Protein AF-A0A352PZP6-F1 (afdb_monomer)

Structure (mmCIF, N/CA/C/O backbone):
data_AF-A0A352PZP6-F1
#
_entry.id   AF-A0A352PZP6-F1
#
loop_
_atom_site.group_PDB
_atom_site.id
_atom_site.type_symbol
_atom_site.label_atom_id
_atom_site.label_alt_id
_atom_site.label_comp_id
_atom_site.label_asym_id
_atom_site.label_entity_id
_atom_site.label_seq_id
_atom_site.pdbx_PDB_ins_code
_atom_site.Cartn_x
_atom_site.Cartn_y
_atom_site.Cartn_z
_atom_site.occupancy
_atom_site.B_iso_or_equiv
_atom_site.auth_seq_id
_atom_site.auth_comp_id
_atom_site.auth_asym_id
_atom_site.auth_atom_id
_atom_site.pdbx_PDB_model_num
ATOM 1 N N . PHE A 1 1 ? -53.337 -5.993 -5.009 1.00 37.56 1 PHE A N 1
ATOM 2 C CA . PHE A 1 1 ? -52.037 -5.589 -5.583 1.00 37.56 1 PHE A CA 1
ATOM 3 C C . PHE A 1 1 ? -51.291 -4.655 -4.634 1.00 37.56 1 PHE A C 1
ATOM 5 O O . PHE A 1 1 ? -51.194 -3.457 -4.856 1.00 37.56 1 PHE A O 1
ATOM 12 N N . ARG A 1 2 ? -50.791 -5.194 -3.525 1.00 46.03 2 ARG A N 1
ATOM 13 C CA . ARG A 1 2 ? -49.735 -4.579 -2.714 1.00 46.03 2 ARG A CA 1
ATOM 14 C C . ARG A 1 2 ? -48.671 -5.658 -2.566 1.00 46.03 2 ARG A C 1
ATOM 16 O O . ARG A 1 2 ? -49.057 -6.817 -2.470 1.00 46.03 2 ARG A O 1
ATOM 23 N N . LEU A 1 3 ? -47.405 -5.247 -2.506 1.00 46.62 3 LEU A N 1
ATOM 24 C CA . LEU A 1 3 ? -46.198 -6.060 -2.286 1.00 46.62 3 LEU A CA 1
ATOM 25 C C . LEU A 1 3 ? -45.456 -6.476 -3.562 1.00 46.62 3 LEU A C 1
ATOM 27 O O . LEU A 1 3 ? -45.534 -7.608 -4.012 1.00 46.62 3 LEU A O 1
ATOM 31 N N . LEU A 1 4 ? -44.663 -5.539 -4.073 1.00 40.75 4 LEU A N 1
ATOM 32 C CA . LEU A 1 4 ? -43.248 -5.760 -4.372 1.00 40.75 4 LEU A CA 1
ATOM 33 C C . LEU A 1 4 ? -42.567 -4.410 -4.092 1.00 40.75 4 LEU A C 1
ATOM 35 O O . LEU A 1 4 ? -42.959 -3.414 -4.708 1.00 40.75 4 LEU A O 1
ATOM 39 N N . PRO A 1 5 ? -41.629 -4.307 -3.132 1.00 47.34 5 PRO A N 1
ATOM 40 C CA . PRO A 1 5 ? -40.768 -3.134 -3.058 1.00 47.34 5 PRO A CA 1
ATOM 41 C C . PRO A 1 5 ? -40.106 -2.985 -4.427 1.00 47.34 5 PRO A C 1
ATOM 43 O O . PRO A 1 5 ? -39.638 -3.980 -4.987 1.00 47.34 5 PRO A O 1
ATOM 46 N N . SER A 1 6 ? -40.082 -1.780 -4.997 1.00 52.75 6 SER A N 1
ATOM 47 C CA . SER A 1 6 ? -39.285 -1.573 -6.204 1.00 52.75 6 SER A CA 1
ATOM 48 C C . SER A 1 6 ? -37.840 -1.976 -5.889 1.00 52.75 6 SER A C 1
ATOM 50 O O . SER A 1 6 ? -37.390 -1.826 -4.750 1.00 52.75 6 SER A O 1
ATOM 52 N N . ALA A 1 7 ? -37.100 -2.509 -6.867 1.00 55.25 7 ALA A N 1
ATOM 53 C CA . ALA A 1 7 ? -35.702 -2.915 -6.664 1.00 55.25 7 ALA A CA 1
ATOM 54 C C . ALA A 1 7 ? -34.872 -1.804 -5.987 1.00 55.25 7 ALA A C 1
ATOM 56 O O . ALA A 1 7 ? -33.996 -2.075 -5.171 1.00 55.25 7 ALA A O 1
ATOM 57 N N . PHE A 1 8 ? -35.242 -0.546 -6.245 1.00 51.03 8 PHE A N 1
ATOM 58 C CA . PHE A 1 8 ? -34.715 0.635 -5.577 1.00 51.03 8 PHE A CA 1
ATOM 59 C C . PHE A 1 8 ? -34.922 0.620 -4.056 1.00 51.03 8 PHE A C 1
ATOM 61 O O . PHE A 1 8 ? -33.957 0.790 -3.325 1.00 51.03 8 PHE A O 1
ATOM 68 N N . THR A 1 9 ? -36.137 0.357 -3.562 1.00 57.09 9 THR A N 1
ATOM 69 C CA . THR A 1 9 ? -36.438 0.295 -2.119 1.00 57.09 9 THR A CA 1
ATOM 70 C C . THR A 1 9 ? -35.711 -0.859 -1.429 1.00 57.09 9 THR A C 1
ATOM 72 O O . THR A 1 9 ? -35.322 -0.737 -0.273 1.00 57.09 9 THR A O 1
ATOM 75 N N . LEU A 1 10 ? -35.499 -1.970 -2.137 1.00 53.91 10 LEU A N 1
ATOM 76 C CA . LEU A 1 10 ? -34.816 -3.153 -1.610 1.00 53.91 10 LEU A CA 1
ATOM 77 C C . LEU A 1 10 ? -33.303 -2.906 -1.456 1.00 53.91 10 LEU A C 1
ATOM 79 O O . LEU A 1 10 ? -32.726 -3.228 -0.419 1.00 53.91 10 LEU A O 1
ATOM 83 N N . VAL A 1 11 ? -32.685 -2.234 -2.434 1.00 57.06 11 VAL A N 1
ATOM 84 C CA . VAL A 1 11 ? -31.293 -1.756 -2.353 1.00 57.06 11 VAL A CA 1
ATOM 85 C C . VAL A 1 11 ? -31.144 -0.653 -1.297 1.00 57.06 11 VAL A C 1
ATOM 87 O O . VAL A 1 11 ? -30.187 -0.669 -0.524 1.00 57.06 11 VAL A O 1
ATOM 90 N N . GLU A 1 12 ? -32.111 0.264 -1.193 1.00 57.19 12 GLU A N 1
ATOM 91 C CA . GLU A 1 12 ? -32.146 1.293 -0.144 1.00 57.19 12 GLU A CA 1
ATOM 92 C C . GLU A 1 12 ? -32.232 0.674 1.260 1.00 57.19 12 GLU A C 1
ATOM 94 O O . GLU A 1 12 ? -31.593 1.170 2.186 1.00 57.19 12 GLU A O 1
ATOM 99 N N . LEU A 1 13 ? -32.985 -0.421 1.427 1.00 51.75 13 LEU A N 1
ATOM 100 C CA . LEU A 1 13 ? -33.071 -1.156 2.691 1.00 51.75 13 LEU A CA 1
ATOM 101 C C . LEU A 1 13 ? -31.756 -1.870 3.036 1.00 51.75 13 LEU A C 1
ATOM 103 O O . LEU A 1 13 ? -31.303 -1.774 4.178 1.00 51.75 13 LEU A O 1
ATOM 107 N N . LEU A 1 14 ? -31.122 -2.538 2.067 1.00 52.84 14 LEU A N 1
ATOM 108 C CA . LEU A 1 14 ? -29.854 -3.260 2.262 1.00 52.84 14 LEU A CA 1
ATOM 109 C C . LEU A 1 14 ? -28.707 -2.322 2.671 1.00 52.84 14 LEU A C 1
ATOM 111 O O . LEU A 1 14 ? -27.938 -2.634 3.579 1.00 52.84 14 LEU A O 1
ATOM 115 N N . VAL A 1 15 ? -28.636 -1.128 2.072 1.00 54.62 15 VAL A N 1
ATOM 116 C CA . VAL A 1 15 ? -27.649 -0.091 2.433 1.00 54.62 15 VAL A CA 1
ATOM 117 C C . VAL A 1 15 ? -27.905 0.496 3.832 1.00 54.62 15 VAL A C 1
ATOM 119 O O . VAL A 1 15 ? -26.994 1.039 4.452 1.00 54.62 15 VAL A O 1
ATOM 122 N N . VAL A 1 16 ? -29.121 0.398 4.374 1.00 54.19 16 VAL A N 1
ATOM 123 C CA . VAL A 1 16 ? -29.510 1.125 5.596 1.00 54.19 16 VAL A CA 1
ATOM 124 C C . VAL A 1 16 ? -29.555 0.231 6.839 1.00 54.19 16 VAL A C 1
ATOM 126 O O . VAL A 1 16 ? -29.121 0.683 7.907 1.00 54.19 16 VAL A O 1
ATOM 129 N N . ILE A 1 17 ? -30.021 -1.018 6.712 1.00 49.25 17 ILE A N 1
ATOM 130 C CA . ILE A 1 17 ? -30.290 -1.916 7.852 1.00 49.25 17 ILE A CA 1
ATOM 131 C C . ILE A 1 17 ? -29.044 -2.728 8.259 1.00 49.25 17 ILE A C 1
ATOM 133 O O . ILE A 1 17 ? -28.767 -2.834 9.449 1.00 49.25 17 ILE A O 1
ATOM 137 N N . GLU A 1 18 ? -28.217 -3.175 7.305 1.00 55.53 18 GLU A N 1
ATOM 138 C CA . GLU A 1 18 ? -26.962 -3.927 7.559 1.00 55.53 18 GLU A CA 1
ATOM 139 C C . GLU A 1 18 ? -25.704 -3.229 6.984 1.00 55.53 18 GLU A C 1
ATOM 141 O O . GLU A 1 18 ? -24.583 -3.742 7.029 1.00 55.53 18 GLU A O 1
ATOM 146 N N . GLY A 1 19 ? -25.879 -2.012 6.457 1.00 67.75 19 GLY A N 1
ATOM 147 C CA . GLY A 1 19 ? -25.002 -1.445 5.433 1.00 67.75 19 GLY A CA 1
ATOM 148 C C . GLY A 1 19 ? -23.566 -1.102 5.811 1.00 67.75 19 GLY A C 1
ATOM 149 O O . GLY A 1 19 ? -22.745 -1.072 4.911 1.00 67.75 19 GLY A O 1
ATOM 150 N N . VAL A 1 20 ? -23.204 -0.886 7.082 1.00 83.50 20 VAL A N 1
ATOM 151 C CA . VAL A 1 20 ? -21.811 -0.501 7.420 1.00 83.50 20 VAL A CA 1
ATOM 152 C C . VAL A 1 20 ? -20.841 -1.637 7.112 1.00 83.50 20 VAL A C 1
ATOM 154 O O . VAL A 1 20 ? -19.821 -1.416 6.466 1.00 83.50 20 VAL A O 1
ATOM 157 N N . ALA A 1 21 ? -21.161 -2.849 7.574 1.00 84.38 21 ALA A N 1
ATOM 158 C CA . ALA A 1 21 ? -20.296 -4.010 7.402 1.00 84.38 21 ALA A CA 1
ATOM 159 C C . ALA A 1 21 ? -20.225 -4.420 5.928 1.00 84.38 21 ALA A C 1
ATOM 161 O O . ALA A 1 21 ? -19.133 -4.639 5.410 1.00 84.38 21 ALA A O 1
ATOM 162 N N . LEU A 1 22 ? -21.371 -4.441 5.240 1.00 88.56 22 LEU A N 1
ATOM 163 C CA . LEU A 1 22 ? -21.434 -4.742 3.812 1.00 88.56 22 LEU A CA 1
ATOM 164 C C . LEU A 1 22 ? -20.691 -3.691 2.976 1.00 88.56 22 LEU A C 1
ATOM 166 O O . LEU A 1 22 ? -19.896 -4.050 2.114 1.00 88.56 22 LEU A O 1
ATOM 170 N N . LEU A 1 23 ? -20.902 -2.400 3.250 1.00 91.69 23 LEU A N 1
ATOM 171 C CA . LEU A 1 23 ? -20.219 -1.305 2.559 1.00 91.69 23 LEU A CA 1
ATOM 172 C C . LEU A 1 23 ? -18.707 -1.374 2.785 1.00 91.69 23 LEU A C 1
ATOM 174 O O . LEU A 1 23 ? -17.952 -1.272 1.825 1.00 91.69 23 LEU A O 1
ATOM 178 N N . ALA A 1 24 ? -18.262 -1.597 4.025 1.00 92.75 24 ALA A N 1
ATOM 179 C CA . ALA A 1 24 ? -16.847 -1.764 4.335 1.00 92.75 24 ALA A CA 1
ATOM 180 C C . ALA A 1 24 ? -16.252 -2.976 3.604 1.00 92.75 24 ALA A C 1
ATOM 182 O O . ALA A 1 24 ? -15.209 -2.846 2.971 1.00 92.75 24 ALA A O 1
ATOM 183 N N . ALA A 1 25 ? -16.924 -4.130 3.638 1.00 92.25 25 ALA A N 1
ATOM 184 C CA . ALA A 1 25 ? -16.473 -5.338 2.954 1.00 92.25 25 ALA A CA 1
ATOM 185 C C . ALA A 1 25 ? -16.379 -5.138 1.435 1.00 92.25 25 ALA A C 1
ATOM 187 O O . ALA A 1 25 ? -15.372 -5.505 0.837 1.00 92.25 25 ALA A O 1
ATOM 188 N N . LEU A 1 26 ? -17.383 -4.504 0.818 1.00 92.81 26 LEU A N 1
ATOM 189 C CA . LEU A 1 26 ? -17.371 -4.182 -0.609 1.00 92.81 26 LEU A CA 1
ATOM 190 C C . LEU A 1 26 ? -16.243 -3.210 -0.956 1.00 92.81 26 LEU A C 1
ATOM 192 O O . LEU A 1 26 ? -15.516 -3.466 -1.910 1.00 92.81 26 LEU A O 1
ATOM 196 N N . LEU A 1 27 ? -16.049 -2.139 -0.176 1.00 94.25 27 LEU A N 1
ATOM 197 C CA . LEU A 1 27 ? -14.935 -1.210 -0.386 1.00 94.25 27 LEU A CA 1
ATOM 198 C C . LEU A 1 27 ? -13.591 -1.937 -0.296 1.00 94.25 27 LEU A C 1
ATOM 200 O O . LEU A 1 27 ? -12.768 -1.783 -1.185 1.00 94.25 27 LEU A O 1
ATOM 204 N N . LEU A 1 28 ? -13.374 -2.767 0.726 1.00 94.25 28 LEU A N 1
ATOM 205 C CA . LEU A 1 28 ? -12.125 -3.519 0.878 1.00 94.25 28 LEU A CA 1
ATOM 206 C C . LEU A 1 28 ? -11.905 -4.529 -0.257 1.00 94.25 28 LEU A C 1
ATOM 208 O O . LEU A 1 28 ? -10.783 -4.679 -0.726 1.00 94.25 28 LEU A O 1
ATOM 212 N N . ALA A 1 29 ? -12.961 -5.210 -0.706 1.00 93.94 29 ALA A N 1
ATOM 213 C CA . ALA A 1 29 ? -12.876 -6.226 -1.753 1.00 93.94 29 ALA A CA 1
ATOM 214 C C . ALA A 1 29 ? -12.696 -5.638 -3.161 1.00 93.94 29 ALA A C 1
ATOM 216 O O . ALA A 1 29 ? -12.202 -6.327 -4.051 1.00 93.94 29 ALA A O 1
ATOM 217 N N . THR A 1 30 ? -13.125 -4.392 -3.377 1.00 95.50 30 THR A N 1
ATOM 218 C CA . THR A 1 30 ? -13.177 -3.775 -4.712 1.00 95.50 30 THR A CA 1
ATOM 219 C C . THR A 1 30 ? -12.257 -2.571 -4.861 1.00 95.50 30 THR A C 1
ATOM 221 O O . THR A 1 30 ? -12.058 -2.117 -5.981 1.00 95.50 30 THR A O 1
ATOM 224 N N . GLU A 1 31 ? -11.654 -2.050 -3.789 1.00 96.81 31 GLU A N 1
ATOM 225 C CA . GLU A 1 31 ? -10.658 -0.986 -3.912 1.00 96.81 31 GLU A CA 1
ATOM 226 C C . GLU A 1 31 ? -9.441 -1.518 -4.697 1.00 96.81 31 GLU A C 1
ATOM 228 O O . GLU A 1 31 ? -8.830 -2.510 -4.280 1.00 96.81 31 GLU A O 1
ATOM 233 N N . PRO A 1 32 ? -9.085 -0.897 -5.843 1.00 96.19 32 PRO A N 1
ATOM 234 C CA . PRO A 1 32 ? -8.083 -1.454 -6.746 1.00 96.19 32 PRO A CA 1
ATOM 235 C C . PRO A 1 32 ? -6.715 -1.692 -6.102 1.00 96.19 32 PRO A C 1
ATOM 237 O O . PRO A 1 32 ? -6.054 -2.668 -6.450 1.00 96.19 32 PRO A O 1
ATOM 240 N N . SER A 1 33 ? -6.282 -0.850 -5.157 1.00 94.81 33 SER A N 1
ATOM 241 C CA . SER A 1 33 ? -4.990 -1.015 -4.486 1.00 94.81 33 SER A CA 1
ATOM 242 C C . SER A 1 33 ? -4.977 -2.227 -3.555 1.00 94.81 33 SER A C 1
ATOM 244 O O . SER A 1 33 ? -4.028 -3.006 -3.607 1.00 94.81 33 SER A O 1
ATOM 246 N N . ILE A 1 34 ? -6.006 -2.440 -2.733 1.00 95.81 34 ILE A N 1
ATOM 247 C CA . ILE A 1 34 ? -6.132 -3.630 -1.880 1.00 95.81 34 ILE A CA 1
ATOM 248 C C . ILE A 1 34 ? -6.230 -4.882 -2.752 1.00 95.81 34 ILE A C 1
ATOM 250 O O . ILE A 1 34 ? -5.499 -5.851 -2.521 1.00 95.81 34 ILE A O 1
ATOM 254 N N . LEU A 1 35 ? -7.079 -4.853 -3.783 1.00 95.25 35 LEU A N 1
ATOM 255 C CA . LEU A 1 35 ? -7.266 -5.991 -4.677 1.00 95.25 35 LEU A CA 1
ATOM 256 C C . LEU A 1 35 ? -5.962 -6.356 -5.400 1.00 95.25 35 LEU A C 1
ATOM 258 O O . LEU A 1 35 ? -5.592 -7.526 -5.435 1.00 95.25 35 LEU A O 1
ATOM 262 N N . ALA A 1 36 ? -5.217 -5.365 -5.899 1.00 94.62 36 ALA A N 1
ATOM 263 C CA . ALA A 1 36 ? -3.927 -5.574 -6.551 1.00 94.62 36 ALA A CA 1
ATOM 264 C C . ALA A 1 36 ? -2.928 -6.300 -5.645 1.00 94.62 36 ALA A C 1
ATOM 266 O O . ALA A 1 36 ? -2.338 -7.302 -6.047 1.00 94.62 36 ALA A O 1
ATOM 267 N N . HIS A 1 37 ? -2.771 -5.839 -4.403 1.00 95.31 37 HIS A N 1
ATOM 268 C CA . HIS A 1 37 ? -1.828 -6.443 -3.460 1.00 95.31 37 HIS A CA 1
ATOM 269 C C . HIS A 1 37 ? -2.308 -7.796 -2.921 1.00 95.31 37 HIS A C 1
ATOM 271 O O . HIS A 1 37 ? -1.486 -8.577 -2.456 1.00 95.31 37 HIS A O 1
ATOM 277 N N . SER A 1 38 ? -3.599 -8.117 -3.049 1.00 93.69 38 SER A N 1
ATOM 278 C CA . SER A 1 38 ? -4.152 -9.440 -2.718 1.00 93.69 38 SER A CA 1
ATOM 279 C C . SER A 1 38 ? -3.773 -10.528 -3.725 1.00 93.69 38 SER A C 1
ATOM 281 O O . SER A 1 38 ? -3.908 -11.710 -3.427 1.00 93.69 38 SER A O 1
ATOM 283 N N . THR A 1 39 ? -3.266 -10.148 -4.901 1.00 91.31 39 THR A N 1
ATOM 284 C CA . THR A 1 39 ? -2.756 -11.092 -5.914 1.00 91.31 39 THR A CA 1
ATOM 285 C C . THR A 1 39 ? -1.280 -11.426 -5.751 1.00 91.31 39 THR A C 1
ATOM 287 O O . THR A 1 39 ? -0.770 -12.328 -6.415 1.00 91.31 39 THR A O 1
ATOM 290 N N . LEU A 1 40 ? -0.581 -10.686 -4.889 1.00 90.31 40 LEU A N 1
ATOM 291 C CA . LEU A 1 40 ? 0.851 -10.815 -4.689 1.00 90.31 40 LEU A CA 1
ATOM 292 C C . LEU A 1 40 ? 1.112 -11.670 -3.449 1.00 90.31 40 LEU A C 1
ATOM 294 O O . LEU A 1 40 ? 0.508 -11.462 -2.399 1.00 90.31 40 LEU A O 1
ATOM 298 N N . ALA A 1 41 ? 2.061 -12.600 -3.549 1.00 90.06 41 ALA A N 1
ATOM 299 C CA . ALA A 1 41 ? 2.521 -13.400 -2.416 1.00 90.06 41 ALA A CA 1
ATOM 300 C C . ALA A 1 41 ? 3.438 -12.569 -1.492 1.00 90.06 41 ALA A C 1
ATOM 302 O O . ALA A 1 41 ? 4.635 -12.830 -1.376 1.00 90.06 41 ALA A O 1
ATOM 303 N N . THR A 1 42 ? 2.885 -11.528 -0.861 1.00 92.31 42 THR A N 1
ATOM 304 C CA . THR A 1 42 ? 3.572 -10.673 0.119 1.00 92.31 42 THR A CA 1
ATOM 305 C C . THR A 1 42 ? 2.869 -10.698 1.475 1.00 92.31 42 THR A C 1
ATOM 307 O O . THR A 1 42 ? 1.766 -11.215 1.631 1.00 92.31 42 THR A O 1
ATOM 310 N N . THR A 1 43 ? 3.498 -10.104 2.489 1.00 94.88 43 THR A N 1
ATOM 311 C CA . THR A 1 43 ? 2.933 -10.027 3.844 1.00 94.88 43 THR A CA 1
ATOM 312 C C . THR A 1 43 ? 1.991 -8.839 4.058 1.00 94.88 43 THR A C 1
ATOM 314 O O . THR A 1 43 ? 1.468 -8.651 5.157 1.00 94.88 43 THR A O 1
ATOM 317 N N . ASP A 1 44 ? 1.756 -8.026 3.023 1.00 96.00 44 ASP A N 1
ATOM 318 C CA . ASP A 1 44 ? 1.063 -6.739 3.131 1.00 96.00 44 ASP A CA 1
ATOM 319 C C . ASP A 1 44 ? -0.441 -6.909 3.428 1.00 96.00 44 ASP A C 1
ATOM 321 O O . ASP A 1 44 ? -1.001 -6.199 4.269 1.00 96.00 44 ASP A O 1
ATOM 325 N N . VAL A 1 45 ? -1.093 -7.898 2.809 1.00 96.50 45 VAL A N 1
ATOM 326 C CA . VAL A 1 45 ? -2.501 -8.227 3.099 1.00 96.50 45 VAL A CA 1
ATOM 327 C C . VAL A 1 45 ? -2.641 -8.937 4.446 1.00 96.50 45 VAL A C 1
ATOM 329 O O . VAL A 1 45 ? -3.581 -8.651 5.186 1.00 96.50 45 VAL A O 1
ATOM 332 N N . ALA A 1 46 ? -1.671 -9.778 4.821 1.00 97.19 46 ALA A N 1
ATOM 333 C CA . ALA A 1 46 ? -1.672 -10.482 6.103 1.00 97.19 46 ALA A CA 1
ATOM 334 C C . ALA A 1 46 ? -1.639 -9.513 7.298 1.00 97.19 46 ALA A C 1
ATOM 336 O O . ALA A 1 46 ? -2.513 -9.584 8.166 1.00 97.19 46 ALA A O 1
ATOM 337 N N . ILE A 1 47 ? -0.709 -8.542 7.313 1.00 97.81 47 ILE A N 1
ATOM 338 C CA . ILE A 1 47 ? -0.699 -7.509 8.366 1.00 97.81 47 ILE A CA 1
ATOM 339 C C . ILE A 1 47 ? -1.989 -6.683 8.344 1.00 97.81 47 ILE A C 1
ATOM 341 O O . ILE A 1 47 ? -2.522 -6.369 9.404 1.00 97.81 47 ILE A O 1
ATOM 345 N N . THR A 1 48 ? -2.512 -6.344 7.164 1.00 97.94 48 THR A N 1
ATOM 346 C CA . THR A 1 48 ? -3.740 -5.548 7.031 1.00 97.94 48 THR A CA 1
ATOM 347 C C . THR A 1 48 ? -4.934 -6.259 7.665 1.00 97.94 48 THR A C 1
ATOM 349 O O . THR A 1 48 ? -5.625 -5.664 8.492 1.00 97.94 48 THR A O 1
ATOM 352 N N . ALA A 1 49 ? -5.127 -7.545 7.363 1.00 97.19 49 ALA A N 1
ATOM 353 C CA . ALA A 1 49 ? -6.183 -8.360 7.956 1.00 97.19 49 ALA A CA 1
ATOM 354 C C . ALA A 1 49 ? -6.009 -8.515 9.476 1.00 97.19 49 ALA A C 1
ATOM 356 O O . ALA A 1 49 ? -6.961 -8.291 10.225 1.00 97.19 49 ALA A O 1
ATOM 357 N N . CYS A 1 50 ? -4.791 -8.814 9.947 1.00 98.44 50 CYS A N 1
ATOM 358 C CA . CYS A 1 50 ? -4.515 -8.949 11.380 1.00 98.44 50 CYS A CA 1
ATOM 359 C C . CYS A 1 50 ? -4.748 -7.635 12.138 1.00 98.44 50 CYS A C 1
ATOM 361 O O . CYS A 1 50 ? -5.280 -7.652 13.243 1.00 98.44 50 CYS A O 1
ATOM 363 N N . MET A 1 51 ? -4.398 -6.491 11.543 1.00 98.44 51 MET A N 1
ATOM 364 C CA . MET A 1 51 ? -4.645 -5.170 12.126 1.00 98.44 51 MET A CA 1
ATOM 365 C C . MET A 1 51 ? -6.141 -4.862 12.235 1.00 98.44 51 MET A C 1
ATOM 367 O O . MET A 1 51 ? -6.573 -4.377 13.278 1.00 98.44 51 MET A O 1
ATOM 371 N N . VAL A 1 52 ? -6.936 -5.167 11.201 1.00 97.06 52 VAL A N 1
ATOM 372 C CA . VAL A 1 52 ? -8.401 -5.003 11.238 1.00 97.06 52 VAL A CA 1
ATOM 373 C C . VAL A 1 52 ? -9.029 -5.922 12.293 1.00 97.06 52 VAL A C 1
ATOM 375 O O . VAL A 1 52 ? -9.854 -5.465 13.084 1.00 97.06 52 VAL A O 1
ATOM 378 N N . ALA A 1 53 ? -8.604 -7.188 12.361 1.00 97.69 53 ALA A N 1
ATOM 379 C CA . ALA A 1 53 ? -9.075 -8.136 13.370 1.00 97.69 53 ALA A CA 1
ATOM 380 C C . ALA A 1 53 ? -8.702 -7.692 14.795 1.00 97.69 53 ALA A C 1
ATOM 382 O O . ALA A 1 53 ? -9.548 -7.710 15.690 1.00 97.69 53 ALA A O 1
ATOM 383 N N . LEU A 1 54 ? -7.468 -7.218 14.995 1.00 98.38 54 LEU A N 1
ATOM 384 C CA . LEU A 1 54 ? -6.993 -6.683 16.269 1.00 98.38 54 LEU A CA 1
ATOM 385 C C . LEU A 1 54 ? -7.884 -5.543 16.765 1.00 98.38 54 LEU A C 1
ATOM 387 O O . LEU A 1 54 ? -8.380 -5.608 17.888 1.00 98.38 54 LEU A O 1
ATOM 391 N N . VAL A 1 55 ? -8.095 -4.504 15.949 1.00 97.31 55 VAL A N 1
ATOM 392 C CA . VAL A 1 55 ? -8.901 -3.351 16.383 1.00 97.31 55 VAL A CA 1
ATOM 393 C C . VAL A 1 55 ? -10.366 -3.733 16.589 1.00 97.31 55 VAL A C 1
ATOM 395 O O . VAL A 1 55 ? -10.989 -3.235 17.520 1.00 97.31 55 VAL A O 1
ATOM 398 N N . TYR A 1 56 ? -10.906 -4.663 15.795 1.00 95.50 56 TYR A N 1
ATOM 399 C CA . TYR A 1 56 ? -12.266 -5.172 15.973 1.00 95.50 56 TYR A CA 1
ATOM 400 C C . TYR A 1 56 ? -12.442 -5.886 17.320 1.00 95.50 56 TYR A C 1
ATOM 402 O O . TYR A 1 56 ? -13.345 -5.549 18.089 1.00 95.50 56 TYR A O 1
ATOM 410 N N . HIS A 1 57 ? -11.571 -6.850 17.631 1.00 96.44 57 HIS A N 1
ATOM 411 C CA . HIS A 1 57 ? -11.651 -7.594 18.888 1.00 96.44 57 HIS A CA 1
ATOM 412 C C . HIS A 1 57 ? -11.320 -6.718 20.090 1.00 96.44 57 HIS A C 1
ATOM 414 O O . HIS A 1 57 ? -11.941 -6.865 21.138 1.00 96.44 57 HIS A O 1
ATOM 420 N N . PHE A 1 58 ? -10.404 -5.764 19.932 1.00 96.38 58 PHE A N 1
ATOM 421 C CA . PHE A 1 58 ? -10.123 -4.794 20.976 1.00 96.38 58 PHE A CA 1
ATOM 422 C C . PHE A 1 58 ? -11.315 -3.875 21.260 1.00 96.38 58 PHE A C 1
ATOM 424 O O . PHE A 1 58 ? -11.554 -3.563 22.419 1.00 96.38 58 PHE A O 1
ATOM 431 N N . ASP A 1 59 ? -12.072 -3.450 20.244 1.00 93.06 59 ASP A N 1
ATOM 432 C CA . ASP A 1 59 ? -13.286 -2.643 20.427 1.00 93.06 59 ASP A CA 1
ATOM 433 C C . ASP A 1 59 ? -14.403 -3.448 21.109 1.00 93.06 59 ASP A C 1
ATOM 435 O O . ASP A 1 59 ? -14.951 -3.026 22.127 1.00 93.06 59 ASP A O 1
ATOM 439 N N . ARG A 1 60 ? -14.701 -4.648 20.591 1.00 91.56 60 ARG A N 1
ATOM 440 C CA . ARG A 1 60 ? -15.797 -5.503 21.080 1.00 91.56 60 ARG A CA 1
ATOM 441 C C . ARG A 1 60 ? -15.515 -6.178 22.421 1.00 91.56 60 ARG A C 1
ATOM 443 O O . ARG A 1 60 ? -16.455 -6.463 23.158 1.00 91.56 60 ARG A O 1
ATOM 450 N N . GLY A 1 61 ? -14.250 -6.448 22.733 1.00 90.75 61 GLY A N 1
ATOM 451 C CA . GLY A 1 61 ? -13.831 -7.202 23.915 1.00 90.75 61 GLY A CA 1
ATOM 452 C C . GLY A 1 61 ? -13.706 -6.381 25.201 1.00 90.75 61 GLY A C 1
ATOM 453 O O . GLY A 1 61 ? -13.481 -6.960 26.256 1.00 90.75 61 GLY A O 1
ATOM 454 N N . ARG A 1 62 ? -13.840 -5.048 25.167 1.00 88.31 62 ARG A N 1
ATOM 455 C CA . ARG A 1 62 ? -13.490 -4.168 26.309 1.00 88.31 62 ARG A CA 1
ATOM 456 C C . ARG A 1 62 ? -14.199 -4.487 27.622 1.00 88.31 62 ARG A C 1
ATOM 458 O O . ARG A 1 62 ? -13.591 -4.352 28.678 1.00 88.31 62 ARG A O 1
ATOM 465 N N . GLU A 1 63 ? -15.470 -4.858 27.550 1.00 89.94 63 GLU A N 1
ATOM 466 C CA . GLU A 1 63 ? -16.315 -5.160 28.717 1.00 89.94 63 GLU A CA 1
ATOM 467 C C . GLU A 1 63 ? -16.510 -6.669 28.914 1.00 89.94 63 GLU A C 1
ATOM 469 O O . GLU A 1 63 ? -17.281 -7.105 29.764 1.00 89.94 63 GLU A O 1
ATOM 474 N N . GLN A 1 64 ? -15.806 -7.469 28.117 1.00 95.12 64 GLN A N 1
ATOM 475 C CA . GLN A 1 64 ? -15.910 -8.918 28.107 1.00 95.12 64 GLN A CA 1
ATOM 476 C C . GLN A 1 64 ? -14.880 -9.555 29.063 1.00 95.12 64 GLN A C 1
ATOM 478 O O . GLN A 1 64 ? -13.993 -8.867 29.596 1.00 95.12 64 GLN A O 1
ATOM 483 N N . PRO A 1 65 ? -14.978 -10.876 29.312 1.00 97.19 65 PRO A N 1
ATOM 484 C CA . PRO A 1 65 ? -13.980 -11.613 30.077 1.00 97.19 65 PRO A CA 1
ATOM 485 C C . PRO A 1 65 ? -12.560 -11.481 29.506 1.00 97.19 65 PRO A C 1
ATOM 487 O O . PRO A 1 65 ? -12.319 -10.984 28.407 1.00 97.19 65 PRO A O 1
ATOM 490 N N . TRP A 1 66 ? -11.568 -11.916 30.288 1.00 97.38 66 TRP A N 1
ATOM 491 C CA . TRP A 1 66 ? -10.150 -11.746 29.946 1.00 97.38 66 TRP A CA 1
ATOM 492 C C . TRP A 1 66 ? -9.773 -12.331 28.574 1.00 97.38 66 TRP A C 1
ATOM 494 O O . TRP A 1 66 ? -8.918 -11.769 27.887 1.00 97.38 66 TRP A O 1
ATOM 504 N N . MET A 1 67 ? -10.425 -13.421 28.160 1.00 97.06 67 MET A N 1
ATOM 505 C CA . MET A 1 67 ? -10.155 -14.069 26.879 1.00 97.06 67 MET A CA 1
ATOM 506 C C . MET A 1 67 ? -10.439 -13.122 25.706 1.00 97.06 67 MET A C 1
ATOM 508 O O . MET A 1 67 ? -9.565 -12.875 24.879 1.00 97.06 67 MET A O 1
ATOM 512 N N . GLU A 1 68 ? -11.625 -12.525 25.663 1.00 96.69 68 GLU A N 1
ATOM 513 C CA . GLU A 1 68 ? -12.041 -11.605 24.605 1.00 96.69 68 GLU A CA 1
ATOM 514 C C . GLU A 1 68 ? -11.387 -10.228 24.752 1.00 96.69 68 GLU A C 1
ATOM 516 O O . GLU A 1 68 ? -11.077 -9.578 23.754 1.00 96.69 68 GLU A O 1
ATOM 521 N N . ARG A 1 69 ? -11.161 -9.785 25.992 1.00 96.31 69 ARG A N 1
ATOM 522 C CA . ARG A 1 69 ? -10.620 -8.457 26.302 1.00 96.31 69 ARG A CA 1
ATOM 523 C C . ARG A 1 69 ? -9.120 -8.333 26.065 1.00 96.31 69 ARG A C 1
ATOM 525 O O . ARG A 1 69 ? -8.649 -7.266 25.680 1.00 96.31 69 ARG A O 1
ATOM 532 N N . VAL A 1 70 ? -8.361 -9.395 26.333 1.00 98.00 70 VAL A N 1
ATOM 533 C CA . VAL A 1 70 ? -6.891 -9.358 26.385 1.00 98.00 70 VAL A CA 1
ATOM 534 C C . VAL A 1 70 ? -6.268 -10.442 25.516 1.00 98.00 70 VAL A C 1
ATOM 536 O O . VAL A 1 70 ? -5.422 -10.130 24.679 1.00 98.00 70 VAL A O 1
ATOM 539 N N . ALA A 1 71 ? -6.668 -11.703 25.686 1.00 98.06 71 ALA A N 1
ATOM 540 C CA . ALA A 1 71 ? -5.989 -12.818 25.026 1.00 98.06 71 ALA A CA 1
ATOM 541 C C . ALA A 1 71 ? -6.168 -12.800 23.506 1.00 98.06 71 ALA A C 1
ATOM 543 O O . ALA A 1 71 ? -5.193 -12.922 22.767 1.00 98.06 71 ALA A O 1
ATOM 544 N N . LEU A 1 72 ? -7.399 -12.596 23.037 1.00 98.00 72 LEU A N 1
ATOM 545 C CA . LEU A 1 72 ? -7.735 -12.583 21.618 1.00 98.00 72 LEU A CA 1
ATOM 546 C C . LEU A 1 72 ? -7.133 -11.369 20.879 1.00 98.00 72 LEU A C 1
ATOM 548 O O . LEU A 1 72 ? -6.513 -11.574 19.833 1.00 98.00 72 LEU A O 1
ATOM 552 N N . PRO A 1 73 ? -7.186 -10.128 21.410 1.00 98.31 73 PRO A N 1
ATOM 553 C CA . PRO A 1 73 ? -6.387 -9.025 20.875 1.00 98.31 73 PRO A CA 1
ATOM 554 C C . PRO A 1 73 ? -4.876 -9.306 20.914 1.00 98.31 73 PRO A C 1
ATOM 556 O O . PRO A 1 73 ? -4.178 -9.027 19.943 1.00 98.31 73 PRO A O 1
ATOM 559 N N . GLY A 1 74 ? -4.357 -9.906 21.992 1.00 98.38 74 GLY A N 1
ATOM 560 C CA . GLY A 1 74 ? -2.951 -10.320 22.095 1.00 98.38 74 GLY A CA 1
ATOM 561 C C . GLY A 1 74 ? -2.530 -11.299 20.996 1.00 98.38 74 GLY A C 1
ATOM 562 O O . GLY A 1 74 ? -1.472 -11.124 20.391 1.00 98.38 74 GLY A O 1
ATOM 563 N N . LEU A 1 75 ? -3.385 -12.276 20.681 1.00 98.44 75 LEU A N 1
ATOM 564 C CA . LEU A 1 75 ? -3.187 -13.225 19.586 1.00 98.44 75 LEU A CA 1
ATOM 565 C C . LEU A 1 75 ? -3.111 -12.513 18.232 1.00 98.44 75 LEU A C 1
ATOM 567 O O . LEU A 1 75 ? -2.127 -12.678 17.512 1.00 98.44 75 LEU A O 1
ATOM 571 N N . TRP A 1 76 ? -4.107 -11.688 17.898 1.00 98.62 76 TRP A N 1
ATOM 572 C CA . TRP A 1 76 ? -4.124 -10.956 16.628 1.00 98.62 76 TRP A CA 1
ATOM 573 C C . TRP A 1 76 ? -2.957 -9.983 16.493 1.00 98.62 76 TRP A C 1
ATOM 575 O O . TRP A 1 76 ? -2.410 -9.829 15.401 1.00 98.62 76 TRP A O 1
ATOM 585 N N . TYR A 1 77 ? -2.527 -9.369 17.596 1.00 98.62 77 TYR A N 1
ATOM 586 C CA . TYR A 1 77 ? -1.342 -8.527 17.589 1.00 98.62 77 TYR A CA 1
ATOM 587 C C . TYR A 1 77 ? -0.061 -9.344 17.353 1.00 98.62 77 TYR A C 1
ATOM 589 O O . TYR A 1 77 ? 0.758 -8.953 16.523 1.00 98.62 77 TYR A O 1
ATOM 597 N N . GLY A 1 78 ? 0.085 -10.512 17.988 1.00 97.88 78 GLY A N 1
ATOM 598 C CA . GLY A 1 78 ? 1.196 -11.432 17.719 1.00 97.88 78 GLY A CA 1
ATOM 599 C C . GLY A 1 78 ? 1.254 -11.856 16.249 1.00 97.88 78 GLY A C 1
ATOM 600 O O . GLY A 1 78 ? 2.300 -11.749 15.612 1.00 97.88 78 GLY A O 1
ATOM 601 N N . LEU A 1 79 ? 0.111 -12.239 15.670 1.00 98.12 79 LEU A N 1
ATOM 602 C CA . LEU A 1 79 ? -0.004 -12.574 14.244 1.00 98.12 79 LEU A CA 1
ATOM 603 C C . LEU A 1 79 ? 0.319 -11.382 13.327 1.00 98.12 79 LEU A C 1
A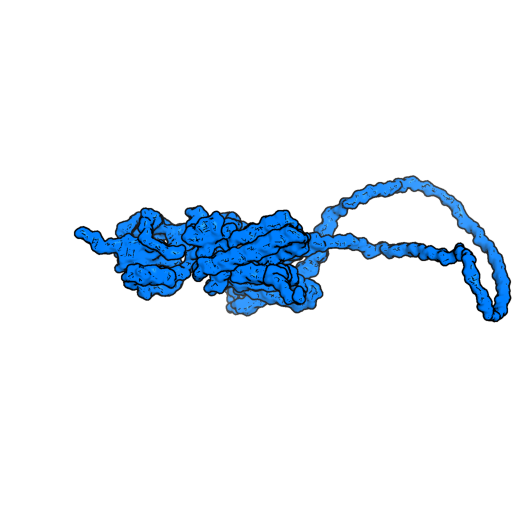TOM 605 O O . LEU A 1 79 ? 0.949 -11.558 12.282 1.00 98.12 79 LEU A O 1
ATOM 609 N N . ALA A 1 80 ? -0.051 -10.159 13.721 1.00 98.12 80 ALA A N 1
ATOM 610 C CA . ALA A 1 80 ? 0.297 -8.951 12.977 1.00 98.12 80 ALA A CA 1
ATOM 611 C C . ALA A 1 80 ? 1.815 -8.699 12.969 1.00 98.12 80 ALA A C 1
ATOM 613 O O . ALA A 1 80 ? 2.366 -8.391 11.912 1.00 98.12 80 ALA A O 1
ATOM 614 N N . ILE A 1 81 ? 2.497 -8.866 14.112 1.00 96.44 81 ILE A N 1
ATOM 615 C CA . ILE A 1 81 ? 3.963 -8.733 14.214 1.00 96.44 81 ILE A CA 1
ATOM 616 C C . ILE A 1 81 ? 4.655 -9.794 13.357 1.00 96.44 81 ILE A C 1
ATOM 618 O O . ILE A 1 81 ? 5.551 -9.455 12.584 1.00 96.44 81 ILE A O 1
ATOM 622 N N . LEU A 1 82 ? 4.202 -11.048 13.450 1.00 94.69 82 LEU A N 1
ATOM 623 C CA . LEU A 1 82 ? 4.716 -12.161 12.647 1.00 94.69 82 LEU A CA 1
ATOM 624 C C . LEU A 1 82 ? 4.507 -11.955 11.146 1.00 94.69 82 LEU A C 1
ATOM 626 O O . LEU A 1 82 ? 5.338 -12.377 10.347 1.00 94.69 82 LEU A O 1
ATOM 630 N N . SER A 1 83 ? 3.426 -11.276 10.760 1.00 95.19 83 SER A N 1
ATOM 631 C CA . SER A 1 83 ? 3.207 -10.882 9.370 1.00 95.19 83 SER A CA 1
ATOM 632 C C . SER A 1 83 ? 4.204 -9.803 8.948 1.00 95.19 83 SER A C 1
ATOM 634 O O . SER A 1 83 ? 4.814 -9.893 7.882 1.00 95.19 83 SER A O 1
ATOM 636 N N . LYS A 1 84 ? 4.359 -8.744 9.756 1.00 94.06 84 LYS A N 1
ATOM 637 C CA . LYS A 1 84 ? 5.236 -7.620 9.419 1.00 94.06 84 LYS A CA 1
ATOM 638 C C . LYS A 1 84 ? 5.595 -6.780 10.646 1.00 94.06 84 LYS A C 1
ATOM 640 O O . LYS A 1 84 ? 4.727 -6.304 11.377 1.00 94.06 84 LYS A O 1
ATOM 645 N N . ALA A 1 85 ? 6.883 -6.469 10.789 1.00 91.19 85 ALA A N 1
ATOM 646 C CA . ALA A 1 85 ? 7.430 -5.722 11.925 1.00 91.19 85 ALA A CA 1
ATOM 647 C C . ALA A 1 85 ? 6.794 -4.334 12.158 1.00 91.19 85 ALA A C 1
ATOM 649 O O . ALA A 1 85 ? 6.786 -3.846 13.286 1.00 91.19 85 ALA A O 1
ATOM 650 N N . SER A 1 86 ? 6.214 -3.696 11.132 1.00 93.19 86 SER A N 1
ATOM 651 C CA . SER A 1 86 ? 5.506 -2.413 11.282 1.00 93.19 86 SER A CA 1
ATOM 652 C C . SER A 1 86 ? 4.309 -2.485 12.239 1.00 93.19 86 SER A C 1
ATOM 654 O O . SER A 1 86 ? 3.930 -1.462 12.813 1.00 93.19 86 SER A O 1
ATOM 656 N N . ALA A 1 87 ? 3.745 -3.679 12.471 1.00 96.62 87 ALA A N 1
ATOM 657 C CA . ALA A 1 87 ? 2.684 -3.881 13.454 1.00 96.62 87 ALA A CA 1
ATOM 658 C C . ALA A 1 87 ? 3.101 -3.447 14.866 1.00 96.62 87 ALA A C 1
ATOM 660 O O . ALA A 1 87 ? 2.254 -2.921 15.585 1.00 96.62 87 ALA A O 1
ATOM 661 N N . LEU A 1 88 ? 4.391 -3.565 15.226 1.00 94.62 88 LEU A N 1
ATOM 662 C CA . LEU A 1 88 ? 4.918 -3.116 16.524 1.00 94.62 88 LEU A CA 1
ATOM 663 C C . LEU A 1 88 ? 4.606 -1.651 16.828 1.00 94.62 88 LEU A C 1
ATOM 665 O O . LEU A 1 88 ? 4.518 -1.268 17.990 1.00 94.62 88 LEU A O 1
ATOM 669 N N . VAL A 1 89 ? 4.455 -0.831 15.787 1.00 94.62 89 VAL A N 1
ATOM 670 C CA . VAL A 1 89 ? 4.102 0.580 15.930 1.00 94.62 89 VAL A CA 1
ATOM 671 C C . VAL A 1 89 ? 2.632 0.817 15.598 1.00 94.62 89 VAL A C 1
ATOM 673 O O . VAL A 1 89 ? 1.951 1.551 16.312 1.00 94.62 89 VAL A O 1
ATOM 676 N N . PHE A 1 90 ? 2.107 0.180 14.547 1.00 97.62 90 PHE A N 1
ATOM 677 C CA . PHE A 1 90 ? 0.747 0.457 14.075 1.00 97.62 90 PHE A CA 1
ATOM 678 C C . PHE A 1 90 ? -0.305 0.063 15.108 1.00 97.62 90 PHE A C 1
ATOM 680 O O . PHE A 1 90 ? -1.250 0.821 15.330 1.00 97.62 90 PHE A O 1
ATOM 687 N N . ALA A 1 91 ? -0.141 -1.093 15.755 1.00 98.19 91 ALA A N 1
ATOM 688 C CA . ALA A 1 91 ? -1.088 -1.580 16.748 1.00 98.19 91 ALA A CA 1
ATOM 689 C C . ALA A 1 91 ? -1.155 -0.655 17.972 1.00 98.19 91 ALA A C 1
ATOM 691 O O . ALA A 1 91 ? -2.241 -0.128 18.216 1.00 98.19 91 ALA A O 1
ATOM 692 N N . PRO A 1 92 ? -0.054 -0.343 18.689 1.00 97.94 92 PRO A N 1
ATOM 693 C CA . PRO A 1 92 ? -0.114 0.598 19.806 1.00 97.94 92 PRO A CA 1
ATOM 694 C C . PRO A 1 92 ? -0.702 1.960 19.425 1.00 97.94 92 PRO A C 1
ATOM 696 O O . PRO A 1 92 ? -1.537 2.479 20.165 1.00 97.94 92 PRO A O 1
ATOM 699 N N . LEU A 1 93 ? -0.341 2.511 18.258 1.00 98.06 93 LEU A N 1
ATOM 700 C CA . LEU A 1 93 ? -0.922 3.767 17.773 1.00 98.06 93 LEU A CA 1
ATOM 701 C C . LEU A 1 93 ? -2.443 3.665 17.610 1.00 98.06 93 LEU A C 1
ATOM 703 O O . LEU A 1 93 ? -3.162 4.559 18.059 1.00 98.06 93 LEU A O 1
ATOM 707 N N . CYS A 1 94 ? -2.949 2.581 17.020 1.00 98.44 94 CYS A N 1
ATOM 708 C CA . CYS A 1 94 ? -4.387 2.375 16.858 1.00 98.44 94 CYS A CA 1
ATOM 709 C C . CYS A 1 94 ? -5.094 2.194 18.209 1.00 98.44 94 CYS A C 1
ATOM 711 O O . CYS A 1 94 ? -6.064 2.898 18.476 1.00 98.44 94 CYS A O 1
ATOM 713 N N . LEU A 1 95 ? -4.586 1.323 19.088 1.00 98.12 95 LEU A N 1
ATOM 714 C CA . LEU A 1 95 ? -5.201 1.035 20.392 1.00 98.12 95 LEU A CA 1
ATOM 715 C C . LEU A 1 95 ? -5.265 2.282 21.288 1.00 98.12 95 LEU A C 1
ATOM 717 O O . LEU A 1 95 ? -6.297 2.553 21.905 1.00 98.12 95 LEU A O 1
ATOM 721 N N . VAL A 1 96 ? -4.189 3.079 21.316 1.00 97.25 96 VAL A N 1
ATOM 722 C CA . VAL A 1 96 ? -4.156 4.367 22.027 1.00 97.25 96 VAL A CA 1
ATOM 723 C C . VAL A 1 96 ? -5.134 5.358 21.399 1.00 97.25 96 VAL A C 1
ATOM 725 O O . VAL A 1 96 ? -5.887 6.002 22.125 1.00 97.25 96 VAL A O 1
ATOM 728 N N . SER A 1 97 ? -5.185 5.455 20.068 1.00 97.12 97 SER A N 1
ATOM 729 C CA . SER A 1 97 ? -6.124 6.347 19.370 1.00 97.12 97 SER A CA 1
ATOM 730 C C . SER A 1 97 ? -7.582 6.012 19.689 1.00 97.12 97 SER A C 1
ATOM 732 O O . SER A 1 97 ? -8.379 6.909 19.962 1.00 97.12 97 SER A O 1
ATOM 734 N N . MET A 1 98 ? -7.926 4.722 19.716 1.00 96.62 98 MET A N 1
ATOM 735 C CA . MET A 1 98 ? -9.258 4.248 20.091 1.00 96.62 98 MET A CA 1
ATOM 736 C C . MET A 1 98 ? -9.596 4.589 21.546 1.00 96.62 98 MET A C 1
ATOM 738 O O . MET A 1 98 ? -10.718 5.000 21.836 1.00 96.62 98 MET A O 1
ATOM 742 N N . GLU A 1 99 ? -8.641 4.451 22.472 1.00 95.19 99 GLU A N 1
ATOM 743 C CA . GLU A 1 99 ? -8.856 4.829 23.872 1.00 95.19 99 GLU A CA 1
ATOM 744 C C . GLU A 1 99 ? -9.037 6.338 24.047 1.00 95.19 99 GLU A C 1
ATOM 746 O O . GLU A 1 99 ? -9.970 6.772 24.724 1.00 95.19 99 GLU A O 1
ATOM 751 N N . LEU A 1 100 ? -8.198 7.150 23.402 1.00 93.62 100 LEU A N 1
ATOM 752 C CA . LEU A 1 100 ? -8.339 8.604 23.430 1.00 93.62 100 LEU A CA 1
ATOM 753 C C . LEU A 1 100 ? -9.695 9.036 22.859 1.00 93.62 100 LEU A C 1
ATOM 755 O O . LEU A 1 100 ? -10.374 9.868 23.458 1.00 93.62 100 LEU A O 1
ATOM 759 N N . PHE A 1 101 ? -10.131 8.424 21.756 1.00 93.62 101 PHE A N 1
ATOM 760 C CA . PHE A 1 101 ? -11.449 8.671 21.174 1.00 93.62 101 PHE A CA 1
ATOM 761 C C . PHE A 1 101 ? -12.604 8.298 22.119 1.00 93.62 101 PHE A C 1
ATOM 763 O O . PHE A 1 101 ? -13.589 9.027 22.230 1.00 93.62 101 PHE A O 1
ATOM 770 N N . ARG A 1 102 ? -12.490 7.186 22.849 1.00 91.88 102 ARG A N 1
ATOM 771 C CA . ARG A 1 102 ? -13.492 6.786 23.846 1.00 91.88 102 ARG A CA 1
ATOM 772 C C . ARG A 1 102 ? -13.606 7.816 24.971 1.00 91.88 102 ARG A C 1
ATOM 774 O O . ARG A 1 102 ? -14.712 8.182 25.370 1.00 91.88 102 ARG A O 1
ATOM 781 N N . LEU A 1 103 ? -12.468 8.295 25.472 1.00 89.62 103 LEU A N 1
ATOM 782 C CA . LEU A 1 103 ? -12.416 9.255 26.577 1.00 89.62 103 LEU A CA 1
ATOM 783 C C . LEU A 1 103 ? -13.013 10.619 26.212 1.00 89.62 103 LEU A C 1
ATOM 785 O O . LEU A 1 103 ? -13.562 11.280 27.095 1.00 89.62 103 LEU A O 1
ATOM 789 N N . THR A 1 104 ? -12.941 11.031 24.941 1.00 87.50 104 THR A N 1
ATOM 790 C CA . THR A 1 104 ? -13.567 12.277 24.467 1.00 87.50 104 THR A CA 1
ATOM 791 C C . THR A 1 104 ? -15.080 12.140 24.287 1.00 87.50 104 THR A C 1
ATOM 793 O O . THR A 1 104 ? -15.803 13.105 24.523 1.00 87.50 104 THR A O 1
ATOM 796 N N . ARG A 1 105 ? -15.578 10.951 23.916 1.00 83.56 105 ARG A N 1
ATOM 797 C CA . ARG A 1 105 ? -17.017 10.666 23.740 1.00 83.56 105 ARG A CA 1
ATOM 798 C C . ARG A 1 105 ? -17.760 10.380 25.045 1.00 83.56 105 ARG A C 1
ATOM 800 O O . ARG A 1 105 ? -18.945 10.683 25.139 1.00 83.56 105 ARG A O 1
ATOM 807 N N . HIS A 1 106 ? -17.067 9.861 26.054 1.00 72.88 106 HIS A N 1
ATOM 808 C CA . HIS A 1 106 ? -17.591 9.703 27.408 1.00 72.88 106 HIS A CA 1
ATOM 809 C C . HIS A 1 106 ? -16.761 10.551 28.379 1.00 72.88 106 HIS A C 1
ATOM 811 O O . HIS A 1 106 ? -15.886 10.012 29.070 1.00 72.88 106 HIS A O 1
ATOM 817 N N . PRO A 1 107 ? -16.990 11.877 28.464 1.00 60.38 107 PRO A N 1
ATOM 818 C CA . PRO A 1 107 ? -16.420 12.697 29.530 1.00 60.38 107 PRO A CA 1
ATOM 819 C C . PRO A 1 107 ? -16.788 12.091 30.886 1.00 60.38 107 PRO A C 1
ATOM 821 O O . PRO A 1 107 ? -17.818 11.428 31.007 1.00 60.38 107 PRO A O 1
ATOM 824 N N . ALA A 1 108 ? -15.933 12.242 31.897 1.00 54.94 108 ALA A N 1
ATOM 825 C CA . ALA A 1 108 ? -16.300 11.793 33.234 1.00 54.94 108 ALA A CA 1
ATOM 826 C C . ALA A 1 108 ? -17.584 12.529 33.609 1.00 54.94 108 ALA A C 1
ATOM 828 O O . ALA A 1 108 ? -17.589 13.758 33.636 1.00 54.94 108 ALA A O 1
ATOM 829 N N . GLN A 1 109 ? -18.676 11.794 33.843 1.00 47.81 109 GLN A N 1
ATOM 830 C CA . GLN A 1 109 ? -19.742 12.344 34.667 1.00 47.81 109 GLN A CA 1
ATOM 831 C C . GLN A 1 109 ? -19.041 12.787 35.944 1.00 47.81 109 GLN A C 1
ATOM 833 O O . GLN A 1 109 ? -18.311 11.981 36.522 1.00 47.81 109 GLN A O 1
ATOM 838 N N . ASN A 1 110 ? -19.150 14.072 36.288 1.00 36.50 110 ASN A N 1
ATOM 839 C CA . ASN A 1 110 ? -18.552 14.628 37.493 1.00 36.50 110 ASN A CA 1
ATOM 840 C C . ASN A 1 110 ? -18.949 13.722 38.658 1.00 36.50 110 ASN A C 1
ATOM 842 O O . ASN A 1 110 ? -20.090 13.752 39.111 1.00 36.50 110 ASN A O 1
ATOM 846 N N . SER A 1 111 ? -18.029 12.866 39.094 1.00 35.97 111 SER A N 1
ATOM 847 C CA . SER A 1 111 ? -18.216 12.064 40.284 1.00 35.97 111 SER A CA 1
ATOM 848 C C . SER A 1 111 ? -18.214 13.060 41.427 1.00 35.97 111 SER A C 1
ATOM 850 O O . SER A 1 111 ? -17.155 13.574 41.796 1.00 35.97 111 SER A O 1
ATOM 852 N N . HIS A 1 112 ? -19.399 13.385 41.943 1.00 31.05 112 HIS A N 1
ATOM 853 C CA . HIS A 1 112 ? -19.490 13.975 43.267 1.00 31.05 112 HIS A CA 1
ATOM 854 C C . HIS A 1 112 ? -18.659 13.097 44.216 1.00 31.05 112 HIS A C 1
ATOM 856 O O . HIS A 1 112 ? -18.730 11.866 44.116 1.00 31.05 112 HIS A O 1
ATOM 862 N N . PRO A 1 113 ? -17.810 13.696 45.067 1.00 31.53 113 PRO A N 1
ATOM 863 C CA . PRO A 1 113 ? -16.981 12.929 45.982 1.00 31.53 113 PRO A CA 1
ATOM 864 C C . PRO A 1 113 ? -17.871 12.011 46.837 1.00 31.53 113 PRO A C 1
ATOM 866 O O . PRO A 1 113 ? -18.956 12.429 47.250 1.00 31.53 113 PRO A O 1
ATOM 869 N N . PRO A 1 114 ? -17.450 10.762 47.104 1.00 38.94 114 PRO A N 1
ATOM 870 C CA . PRO A 1 114 ? -18.178 9.874 47.996 1.00 38.94 114 PRO A CA 1
ATOM 871 C C . PRO A 1 114 ? -18.061 10.443 49.412 1.00 38.94 114 PRO A C 1
ATOM 873 O O . PRO A 1 114 ? -17.037 10.279 50.070 1.00 38.94 114 PRO A O 1
ATOM 876 N N . GLY A 1 115 ? -19.073 11.197 49.841 1.00 37.91 115 GLY A N 1
ATOM 877 C CA . GLY A 1 115 ? -19.023 11.867 51.138 1.00 37.91 115 GLY A CA 1
ATOM 878 C C . GLY A 1 115 ? -19.970 13.041 51.360 1.00 37.91 115 GLY A C 1
ATOM 879 O O . GLY A 1 115 ? -19.666 13.873 52.199 1.00 37.91 115 GLY A O 1
ATOM 880 N N . THR A 1 116 ? -21.109 13.134 50.673 1.00 33.50 116 THR A N 1
ATOM 881 C CA . THR A 1 116 ? -22.273 13.845 51.232 1.00 33.50 116 THR A CA 1
ATOM 882 C C . THR A 1 116 ? -23.512 13.034 50.907 1.00 33.50 116 THR A C 1
ATOM 884 O O . THR A 1 116 ? -24.054 13.115 49.804 1.00 33.50 116 THR A O 1
ATOM 887 N N . SER A 1 117 ? -23.930 12.206 51.861 1.00 30.66 117 SER A N 1
ATOM 888 C CA . SER A 1 117 ? -25.294 11.688 51.906 1.00 30.66 117 SER A CA 1
ATOM 889 C C . SER A 1 117 ? -26.267 12.847 51.668 1.00 30.66 117 SER A C 1
ATOM 891 O O . SER A 1 117 ? -26.036 13.926 52.223 1.00 30.66 117 SER A O 1
ATOM 893 N N . PRO A 1 118 ? -27.343 12.680 50.881 1.00 31.88 118 PRO A N 1
ATOM 894 C CA . PRO A 1 118 ? -28.417 13.654 50.904 1.00 31.88 118 PRO A CA 1
ATOM 895 C C . PRO A 1 118 ? -28.946 13.683 52.339 1.00 31.88 118 PRO A C 1
ATOM 897 O O . PRO A 1 118 ? -29.502 12.705 52.835 1.00 31.88 118 PRO A O 1
ATOM 900 N N . VAL A 1 119 ? -28.668 14.789 53.029 1.00 36.62 119 VAL A N 1
ATOM 901 C CA . VAL A 1 119 ? -29.294 15.147 54.298 1.00 36.62 119 VAL A CA 1
ATOM 902 C C . VAL A 1 119 ? -30.795 14.955 54.119 1.00 36.62 119 VAL A C 1
ATOM 904 O O . VAL A 1 119 ? -31.351 15.439 53.133 1.00 36.62 119 VAL A O 1
ATOM 907 N N . ASN A 1 120 ? -31.400 14.212 55.052 1.00 35.59 120 ASN A N 1
ATOM 908 C CA . ASN A 1 120 ? -32.837 14.019 55.210 1.00 35.59 120 ASN A CA 1
ATOM 909 C C . ASN A 1 120 ? -33.616 15.240 54.709 1.00 35.59 120 ASN A C 1
ATOM 911 O O . ASN A 1 120 ? -33.694 16.258 55.398 1.00 35.59 120 ASN A O 1
ATOM 915 N N . GLN A 1 121 ? -34.212 15.132 53.522 1.00 30.25 121 GLN A N 1
ATOM 916 C CA . GLN A 1 121 ? -35.353 15.974 53.212 1.00 30.25 121 GLN A CA 1
ATOM 917 C C . GLN A 1 121 ? -36.506 15.452 54.073 1.00 30.25 121 GLN A C 1
ATOM 919 O O . GLN A 1 121 ? -36.813 14.259 53.988 1.00 30.25 121 GLN A O 1
ATOM 924 N N . PRO A 1 122 ? -37.121 16.280 54.933 1.00 30.70 122 PRO A N 1
ATOM 925 C CA . PRO A 1 122 ? -38.312 15.857 55.639 1.00 30.70 122 PRO A CA 1
ATOM 926 C C . PRO A 1 122 ? -39.397 15.576 54.598 1.00 30.70 122 PRO A C 1
ATOM 928 O O . PRO A 1 122 ? -39.760 16.440 53.799 1.00 30.70 122 PRO A O 1
ATOM 931 N N . VAL A 1 123 ? -39.878 14.335 54.594 1.00 33.97 123 VAL A N 1
ATOM 932 C CA . VAL A 1 123 ? -41.093 13.931 53.887 1.00 33.97 123 VAL A CA 1
ATOM 933 C C . VAL A 1 123 ? -42.215 14.869 54.351 1.00 33.97 123 VAL A C 1
ATOM 935 O O . VAL A 1 123 ? -42.423 14.972 55.561 1.00 33.97 123 VAL A O 1
ATOM 938 N N . PRO A 1 124 ? -42.939 15.571 53.459 1.00 30.48 124 PRO A N 1
ATOM 939 C CA . PRO A 1 124 ? -44.080 16.365 53.881 1.00 30.48 124 PRO A CA 1
ATOM 940 C C . PRO A 1 124 ? -45.185 1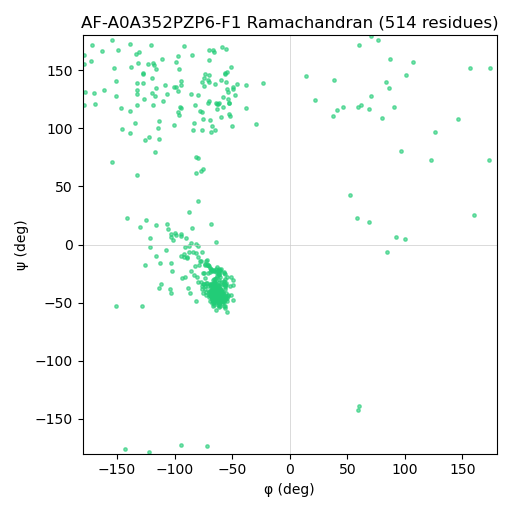5.409 54.330 1.00 30.48 124 PRO A C 1
ATOM 942 O O . PRO A 1 124 ? -45.818 14.738 53.514 1.00 30.48 124 PRO A O 1
ATOM 945 N N . THR A 1 125 ? -45.411 15.333 55.636 1.00 31.55 125 THR A N 1
ATOM 946 C CA . THR A 1 125 ? -46.599 14.724 56.227 1.00 31.55 125 THR A CA 1
ATOM 947 C C . THR A 1 125 ? -47.804 15.570 55.820 1.00 31.55 125 THR A C 1
ATOM 949 O O . THR A 1 125 ? -48.068 16.619 56.403 1.00 31.55 125 THR A O 1
ATOM 952 N N . GLN A 1 126 ? -48.534 15.148 54.788 1.00 32.19 126 GLN A N 1
ATOM 953 C CA . GLN A 1 126 ? -49.878 15.659 54.543 1.00 32.19 126 GLN A CA 1
ATOM 954 C C . GLN A 1 126 ? -50.863 14.885 55.417 1.00 32.19 126 GLN A C 1
ATOM 956 O O . GLN A 1 126 ? -51.220 13.749 55.118 1.00 32.19 126 GLN A O 1
ATOM 961 N N . ALA A 1 127 ? -51.318 15.528 56.488 1.00 30.73 127 ALA A N 1
ATOM 962 C CA . ALA A 1 127 ? -52.569 15.194 57.145 1.00 30.73 127 ALA A CA 1
ATOM 963 C C . ALA A 1 127 ? -53.343 16.493 57.394 1.00 30.73 127 ALA A C 1
ATOM 965 O O . ALA A 1 127 ? -52.860 17.376 58.098 1.00 30.73 127 ALA A O 1
ATOM 966 N N . GLY A 1 128 ? -54.544 16.583 56.813 1.00 27.67 128 GLY A N 1
ATOM 967 C CA . GLY A 1 128 ? -55.585 17.510 57.253 1.00 27.67 128 GLY A CA 1
ATOM 968 C C . GLY A 1 128 ? -56.118 18.487 56.205 1.00 27.67 128 GLY A C 1
ATOM 969 O O . GLY A 1 128 ? -55.900 19.684 56.329 1.00 27.67 128 GLY A O 1
ATOM 970 N N . LEU A 1 129 ? -56.912 18.001 55.247 1.00 29.88 129 LEU A N 1
ATOM 971 C CA . LEU A 1 129 ? -58.082 18.742 54.764 1.00 29.88 129 LEU A CA 1
ATOM 972 C C . LEU A 1 129 ? -59.273 17.782 54.717 1.00 29.88 129 LEU A C 1
ATOM 974 O O . LEU A 1 129 ? -59.185 16.650 54.250 1.00 29.88 129 LEU A O 1
ATOM 978 N N . SER A 1 130 ? -60.346 18.253 55.324 1.00 28.09 130 SER A N 1
ATOM 979 C CA . SER A 1 130 ? -61.572 17.575 55.701 1.00 28.09 130 SER A CA 1
ATOM 980 C C . SER A 1 130 ? -62.609 17.504 54.572 1.00 28.09 130 SER A C 1
ATOM 982 O O . SER A 1 130 ? -62.622 18.316 53.652 1.00 28.09 130 SER A O 1
ATOM 984 N N . SER A 1 131 ? -63.563 16.588 54.777 1.00 27.38 131 SER A N 1
ATOM 985 C CA . SER A 1 131 ? -64.937 16.533 54.242 1.00 27.38 131 SER A CA 1
ATOM 986 C C . SER A 1 131 ? -65.156 16.018 52.810 1.00 27.38 131 SER A C 1
ATOM 988 O O . SER A 1 131 ? -64.906 16.714 51.836 1.00 27.38 131 SER A O 1
ATOM 990 N N . LEU A 1 132 ? -65.740 14.816 52.694 1.00 29.36 132 LEU A N 1
ATOM 991 C CA . LEU A 1 132 ? -67.150 14.629 52.304 1.00 29.36 132 LEU A CA 1
ATOM 992 C C . LEU A 1 132 ? -67.534 13.131 52.289 1.00 29.36 132 LEU A C 1
ATOM 994 O O . LEU A 1 132 ? -66.932 12.344 51.573 1.00 29.36 132 LEU A O 1
ATOM 998 N N . ALA A 1 133 ? -68.532 12.814 53.125 1.00 29.14 133 ALA A N 1
ATOM 999 C CA . ALA A 1 133 ? -69.589 11.794 53.020 1.00 29.14 133 ALA A CA 1
ATOM 1000 C C . ALA A 1 133 ? -69.279 10.380 52.473 1.00 29.14 133 ALA A C 1
ATOM 1002 O O . ALA A 1 133 ? -69.034 10.211 51.286 1.00 29.14 133 ALA A O 1
ATOM 1003 N N . ASP A 1 134 ? -69.425 9.343 53.314 1.00 30.31 134 ASP A N 1
ATOM 1004 C CA . ASP A 1 134 ? -70.632 8.481 53.352 1.00 30.31 134 ASP A CA 1
ATOM 1005 C C . ASP A 1 134 ? -70.532 7.374 54.441 1.00 30.31 134 ASP A C 1
ATOM 1007 O O . ASP A 1 134 ? -69.449 7.176 54.998 1.00 30.31 134 ASP A O 1
ATOM 1011 N N . PRO A 1 135 ? -71.648 6.723 54.853 1.00 41.12 135 PRO A N 1
ATOM 1012 C CA . PRO A 1 135 ? -71.841 6.339 56.253 1.00 41.12 135 PRO A CA 1
ATOM 1013 C C . PRO A 1 135 ? -71.796 4.826 56.577 1.00 41.12 135 PRO A C 1
ATOM 1015 O O . PRO A 1 135 ? -72.182 3.980 55.775 1.00 41.12 135 PRO A O 1
ATOM 1018 N N . ASN A 1 136 ? -71.548 4.569 57.875 1.00 34.81 136 ASN A N 1
ATOM 1019 C CA . ASN A 1 136 ? -72.153 3.524 58.733 1.00 34.81 136 ASN A CA 1
ATOM 1020 C C . ASN A 1 136 ? -71.537 2.090 58.766 1.00 34.81 136 ASN A C 1
ATOM 1022 O O . ASN A 1 136 ? -70.824 1.698 57.851 1.00 34.81 136 ASN A O 1
ATOM 1026 N N . PRO A 1 137 ? -71.805 1.274 59.818 1.00 44.72 137 PRO A N 1
ATOM 1027 C CA . PRO A 1 137 ? -71.123 1.338 61.123 1.00 44.72 137 PRO A CA 1
ATOM 1028 C C . PRO A 1 137 ? -70.667 -0.043 61.656 1.00 44.72 137 PRO A C 1
ATOM 1030 O O . PRO A 1 137 ? -71.219 -1.070 61.273 1.00 44.72 137 PRO A O 1
ATOM 1033 N N . ALA A 1 138 ? -69.765 -0.070 62.644 1.00 29.83 138 ALA A N 1
ATOM 1034 C CA . ALA A 1 138 ? -69.768 -1.077 63.718 1.00 29.83 138 ALA A CA 1
ATOM 1035 C C . ALA A 1 138 ? -68.776 -0.705 64.836 1.00 29.83 138 ALA A C 1
ATOM 1037 O O . ALA A 1 138 ? -67.633 -0.401 64.525 1.00 29.83 138 ALA A O 1
ATOM 1038 N N . MET A 1 139 ? -69.270 -0.753 66.087 1.00 30.73 139 MET A N 1
ATOM 1039 C CA . MET A 1 139 ? -68.649 -1.219 67.352 1.00 30.73 139 MET A CA 1
ATOM 1040 C C . MET A 1 139 ? -67.158 -0.920 67.626 1.00 30.73 139 MET A C 1
ATOM 1042 O O . MET A 1 139 ? -66.312 -1.121 66.774 1.00 30.73 139 MET A O 1
ATOM 1046 N N . SER A 1 140 ? -66.680 -0.588 68.821 1.00 28.19 140 SER A N 1
ATOM 1047 C CA . SER A 1 140 ? -67.203 -0.400 70.177 1.00 28.19 140 SER A CA 1
ATOM 1048 C C . SER A 1 140 ? -65.988 0.020 71.033 1.00 28.19 140 SER A C 1
ATOM 1050 O O . SER A 1 140 ? -64.861 -0.343 70.711 1.00 28.19 140 SER A O 1
ATOM 1052 N N . ASP A 1 141 ? -66.255 0.721 72.134 1.00 30.22 141 ASP A N 1
ATOM 1053 C CA . ASP A 1 141 ? -65.466 0.782 73.377 1.00 30.22 141 ASP A CA 1
ATOM 1054 C C . ASP A 1 141 ? -64.100 1.498 73.445 1.00 30.22 141 ASP A C 1
ATOM 1056 O O . ASP A 1 141 ? -63.130 1.157 72.776 1.00 30.22 141 ASP A O 1
ATOM 1060 N N . GLY A 1 142 ? -64.004 2.393 74.443 1.00 30.47 142 GLY A N 1
ATOM 1061 C CA . GLY A 1 142 ? -62.827 2.465 75.319 1.00 30.47 142 GLY A CA 1
ATOM 1062 C C . GLY A 1 142 ? -62.124 3.820 75.455 1.00 30.47 142 GLY A C 1
ATOM 1063 O O . GLY A 1 142 ? -61.275 4.147 74.641 1.00 30.47 142 GLY A O 1
ATOM 1064 N N . ASN A 1 143 ? -62.471 4.563 76.521 1.00 29.88 143 ASN A N 1
ATOM 1065 C CA . ASN A 1 143 ? -61.595 5.256 77.501 1.00 29.88 143 ASN A CA 1
ATOM 1066 C C . ASN A 1 143 ? -60.093 5.435 77.149 1.00 29.88 143 ASN A C 1
ATOM 1068 O O . ASN A 1 143 ? -59.455 4.504 76.685 1.00 29.88 143 ASN A O 1
ATOM 1072 N N . SER A 1 144 ? -59.370 6.504 77.496 1.00 30.12 144 SER A N 1
ATOM 1073 C CA . SER A 1 144 ? -59.507 7.518 78.557 1.00 30.12 144 SER A CA 1
ATOM 1074 C C . SER A 1 144 ? -58.263 8.431 78.534 1.00 30.12 144 SER A C 1
ATOM 1076 O O . SER A 1 144 ? -57.193 7.939 78.197 1.00 30.12 144 SER A O 1
ATOM 1078 N N . ALA A 1 145 ? -58.434 9.688 78.979 1.00 30.00 145 ALA A N 1
ATOM 1079 C CA . ALA A 1 145 ? -57.528 10.546 79.781 1.00 30.00 145 ALA A CA 1
ATOM 1080 C C . ALA A 1 145 ? -56.037 10.645 79.380 1.00 30.00 145 ALA A C 1
ATOM 1082 O O . ALA A 1 145 ? -55.309 9.663 79.398 1.00 30.00 145 ALA A O 1
ATOM 1083 N N . GLY A 1 146 ? -55.542 11.835 79.024 1.00 29.66 146 GLY A N 1
ATOM 1084 C CA . GLY A 1 146 ? -54.991 12.827 79.973 1.00 29.66 146 GLY A CA 1
ATOM 1085 C C . GLY A 1 146 ? -53.459 12.840 79.794 1.00 29.66 146 GLY A C 1
ATOM 1086 O O . GLY A 1 146 ? -52.904 11.874 79.291 1.00 29.66 146 GLY A O 1
ATOM 1087 N N . ASP A 1 147 ? -52.657 13.840 80.117 1.00 28.19 147 ASP A N 1
ATOM 1088 C CA . ASP A 1 147 ? -52.824 15.197 80.613 1.00 28.19 147 ASP A CA 1
ATOM 1089 C C . ASP A 1 147 ? -51.403 15.823 80.564 1.00 28.19 147 ASP A C 1
ATOM 1091 O O . ASP A 1 147 ? -50.421 15.082 80.623 1.00 28.19 147 ASP A O 1
ATOM 1095 N N . THR A 1 148 ? -51.298 17.158 80.530 1.00 30.16 148 THR A N 1
ATOM 1096 C CA . THR A 1 148 ? -50.156 17.998 81.009 1.00 30.16 148 THR A CA 1
ATOM 1097 C C . THR A 1 148 ? -48.734 17.803 80.417 1.00 30.16 148 THR A C 1
ATOM 1099 O O . THR A 1 148 ? -48.164 16.725 80.453 1.00 30.16 148 THR A O 1
ATOM 1102 N N . ALA A 1 149 ? -48.097 18.782 79.760 1.00 28.56 149 ALA A N 1
ATOM 1103 C CA . ALA A 1 149 ? -47.622 20.118 80.180 1.00 28.56 149 ALA A CA 1
ATOM 1104 C C . ALA A 1 149 ? -46.239 20.150 80.885 1.00 28.56 149 ALA A C 1
ATOM 1106 O O . ALA A 1 149 ? -45.972 19.354 81.776 1.00 28.56 149 ALA A O 1
ATOM 1107 N N . LEU A 1 150 ? -45.468 21.194 80.519 1.00 29.69 150 LEU A N 1
ATOM 1108 C CA . LEU A 1 150 ? -44.353 21.877 81.217 1.00 29.69 150 LEU A CA 1
ATOM 1109 C C . LEU A 1 150 ? -42.891 21.424 81.014 1.00 29.69 150 LEU A C 1
ATOM 1111 O O . LEU A 1 150 ? -42.497 20.338 81.413 1.00 29.69 150 LEU A O 1
ATOM 1115 N N . SER A 1 151 ? -42.083 22.359 80.481 1.00 27.44 151 SER A N 1
ATOM 1116 C CA . SER A 1 151 ? -40.980 23.106 81.151 1.00 27.44 151 SER A CA 1
ATOM 1117 C C . SER A 1 151 ? -39.856 23.388 80.135 1.00 27.44 151 SER A C 1
ATOM 1119 O O . SER A 1 151 ? -39.311 22.453 79.558 1.00 27.44 151 SER A O 1
ATOM 1121 N N . ASP A 1 152 ? -39.641 24.617 79.671 1.00 28.38 152 ASP A N 1
ATOM 1122 C CA . ASP A 1 152 ? -38.910 25.743 80.288 1.00 28.38 152 ASP A CA 1
ATOM 1123 C C . ASP A 1 152 ? -37.376 25.591 80.420 1.00 28.38 152 ASP A C 1
ATOM 1125 O O . ASP A 1 152 ? -36.867 24.812 81.218 1.00 28.38 152 ASP A O 1
ATOM 1129 N N . ALA A 1 153 ? -36.703 26.505 79.701 1.00 30.72 153 ALA A N 1
ATOM 1130 C CA . ALA A 1 153 ? -35.639 27.411 80.161 1.00 30.72 153 ALA A CA 1
ATOM 1131 C C . ALA A 1 153 ? -34.138 27.123 79.898 1.00 30.72 153 ALA A C 1
ATOM 1133 O O . ALA A 1 153 ? -33.645 26.005 79.999 1.00 30.72 153 ALA A O 1
ATOM 1134 N N . HIS A 1 154 ? -33.450 28.265 79.693 1.00 29.05 154 HIS A N 1
ATOM 1135 C CA . HIS A 1 154 ? -32.006 28.580 79.736 1.00 29.05 154 HIS A CA 1
ATOM 1136 C C . HIS A 1 154 ? -31.182 28.342 78.449 1.00 29.05 154 HIS A C 1
ATOM 1138 O O . HIS A 1 154 ? -31.306 27.311 77.809 1.00 29.05 154 HIS A O 1
ATOM 1144 N N . ASP A 1 155 ? -30.300 29.235 77.974 1.00 28.34 155 ASP A N 1
ATOM 1145 C CA . ASP A 1 155 ? -29.822 30.546 78.439 1.00 28.34 155 ASP A CA 1
ATOM 1146 C C . ASP A 1 155 ? -29.125 31.310 77.280 1.00 28.34 155 ASP A C 1
ATOM 1148 O O . ASP A 1 155 ? -28.796 30.740 76.239 1.00 28.34 155 ASP A O 1
ATOM 1152 N N . ARG A 1 156 ? -28.906 32.611 77.495 1.00 27.95 156 ARG A N 1
ATOM 1153 C CA . ARG A 1 156 ? -28.203 33.633 76.683 1.00 27.95 156 ARG A CA 1
ATOM 1154 C C . ARG A 1 156 ? -26.685 33.311 76.618 1.00 27.95 156 ARG A C 1
ATOM 1156 O O . ARG A 1 156 ? -26.223 32.475 77.376 1.00 27.95 156 ARG A O 1
ATOM 1163 N N . SER A 1 157 ? -25.774 33.859 75.806 1.00 27.56 157 SER A N 1
ATOM 1164 C CA . SER A 1 157 ? -25.523 35.166 75.159 1.00 27.56 157 SER A CA 1
ATOM 1165 C C . SER A 1 157 ? -24.250 34.986 74.287 1.00 27.56 157 SER A C 1
ATOM 1167 O O . SER A 1 157 ? -23.357 34.253 74.699 1.00 27.56 157 SER A O 1
ATOM 1169 N N . ALA A 1 158 ? -24.224 35.396 73.013 1.00 28.98 158 ALA A N 1
ATOM 1170 C CA . ALA A 1 158 ? -23.641 36.634 72.449 1.00 28.98 158 ALA A CA 1
ATOM 1171 C C . ALA A 1 158 ? -22.109 36.829 72.608 1.00 28.98 158 ALA A C 1
ATOM 1173 O O . ALA A 1 158 ? -21.605 36.942 73.721 1.00 28.98 158 ALA A O 1
ATOM 1174 N N . GLY A 1 159 ? -21.404 36.953 71.471 1.00 25.52 159 GLY A N 1
ATOM 1175 C CA . GLY A 1 159 ? -19.983 37.316 71.385 1.00 25.52 159 GLY A CA 1
ATOM 1176 C C . GLY A 1 159 ? -19.396 37.226 69.965 1.00 25.52 159 GLY A C 1
ATOM 1177 O O . GLY A 1 159 ? -18.684 36.279 69.663 1.00 25.52 159 GLY A O 1
ATOM 1178 N N . ASP A 1 160 ? -19.774 38.184 69.113 1.00 26.91 160 ASP A N 1
ATOM 1179 C CA . ASP A 1 160 ? -19.103 38.760 67.930 1.00 26.91 160 ASP A CA 1
ATOM 1180 C C . ASP A 1 160 ? -18.004 37.997 67.158 1.00 26.91 160 ASP A C 1
ATOM 1182 O O . ASP A 1 160 ? -16.908 37.768 67.658 1.00 26.91 160 ASP A O 1
ATOM 1186 N N . ALA A 1 161 ? -18.226 37.829 65.846 1.00 27.39 161 ALA A N 1
ATOM 1187 C CA . ALA A 1 161 ? -17.293 38.293 64.808 1.00 27.39 161 ALA A CA 1
ATOM 1188 C C . ALA A 1 161 ? -17.938 38.196 63.414 1.00 27.39 161 ALA A C 1
ATOM 1190 O O . ALA A 1 161 ? -18.327 37.125 62.950 1.00 27.39 1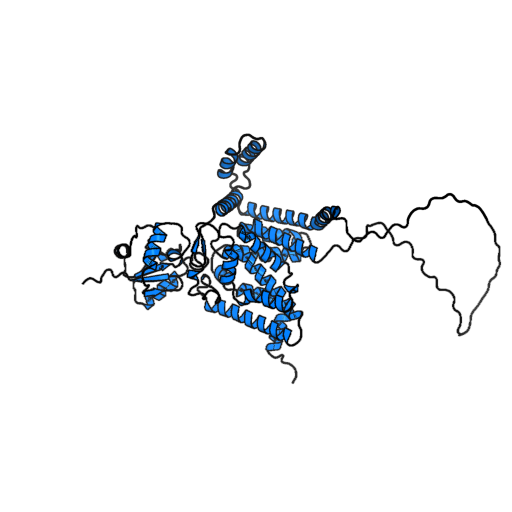61 ALA A O 1
ATOM 1191 N N . ALA A 1 162 ? -18.029 39.335 62.729 1.00 32.84 162 ALA A N 1
ATOM 1192 C CA . ALA A 1 162 ? -18.406 39.427 61.328 1.00 32.84 162 ALA A CA 1
ATOM 1193 C C . ALA A 1 162 ? -17.452 38.607 60.437 1.00 32.84 162 ALA A C 1
ATOM 1195 O O . ALA A 1 162 ? -16.243 38.828 60.455 1.00 32.84 162 ALA A O 1
ATOM 1196 N N . ALA A 1 163 ? -17.995 37.715 59.605 1.00 30.70 163 ALA A N 1
ATOM 1197 C CA . ALA A 1 163 ? -17.248 37.072 58.529 1.00 30.70 163 ALA A CA 1
ATOM 1198 C C . ALA A 1 163 ? -18.148 36.823 57.311 1.00 30.70 163 ALA A C 1
ATOM 1200 O O . ALA A 1 163 ? -18.933 35.882 57.258 1.00 30.70 163 ALA A O 1
ATOM 1201 N N . SER A 1 164 ? -18.009 37.737 56.350 1.00 27.25 164 SER A N 1
ATOM 1202 C CA . SER A 1 164 ? -17.921 37.479 54.910 1.00 27.25 164 SER A CA 1
ATOM 1203 C C . SER A 1 164 ? -18.786 36.361 54.319 1.00 27.25 164 SER A C 1
ATOM 1205 O O . SER A 1 164 ? -18.463 35.178 54.405 1.00 27.25 164 SER A O 1
ATOM 1207 N N . VAL A 1 165 ? -19.780 36.792 53.541 1.00 31.03 165 VAL A N 1
ATOM 1208 C CA . VAL A 1 165 ? -20.304 36.080 52.370 1.00 31.03 165 VAL A CA 1
ATOM 1209 C C . VAL A 1 165 ? -19.149 35.404 51.610 1.00 31.03 165 VAL A C 1
ATOM 1211 O O . VAL A 1 165 ? -18.276 36.115 51.100 1.00 31.03 165 VAL A O 1
ATOM 1214 N N . PRO A 1 166 ? -19.107 34.065 51.477 1.00 32.84 166 PRO A N 1
ATOM 1215 C CA . PRO A 1 166 ? -18.196 33.442 50.538 1.00 32.84 166 PRO A CA 1
ATOM 1216 C C . PRO A 1 166 ? -18.763 33.643 49.136 1.00 32.84 166 PRO A C 1
ATOM 1218 O O . PRO A 1 166 ? -19.779 33.066 48.752 1.00 32.84 166 PRO A O 1
ATOM 1221 N N . ASN A 1 167 ? -18.082 34.522 48.407 1.00 30.09 167 ASN A N 1
ATOM 1222 C CA . ASN A 1 167 ? -18.193 34.732 46.975 1.00 30.09 167 ASN A CA 1
ATOM 1223 C C . ASN A 1 167 ? -18.394 33.422 46.208 1.00 30.09 167 ASN A C 1
ATOM 1225 O O . ASN A 1 167 ? -17.664 32.449 46.410 1.00 30.09 167 ASN A O 1
ATOM 1229 N N . GLY A 1 168 ? -19.310 33.467 45.239 1.00 38.00 168 GLY A N 1
ATOM 1230 C CA . GLY A 1 168 ? -19.341 32.520 44.137 1.00 38.00 168 GLY A CA 1
ATOM 1231 C C . GLY A 1 168 ? -17.967 32.454 43.476 1.00 38.00 168 GLY A C 1
ATOM 1232 O O . GLY A 1 168 ? -17.513 33.410 42.848 1.00 38.00 168 GLY A O 1
ATOM 1233 N N . THR A 1 169 ? -17.289 31.324 43.644 1.00 31.89 169 THR A N 1
ATOM 1234 C CA . THR A 1 169 ? -16.061 31.010 42.928 1.00 31.89 169 THR A CA 1
ATOM 1235 C C . THR A 1 169 ? -16.406 30.170 41.702 1.00 31.89 169 THR A C 1
ATOM 1237 O O . THR A 1 169 ? -16.995 29.096 41.767 1.00 31.89 169 THR A O 1
ATOM 1240 N N . ASN A 1 170 ? -16.070 30.763 40.562 1.00 30.16 170 ASN A N 1
ATOM 1241 C CA . ASN A 1 170 ? -16.073 30.261 39.193 1.00 30.16 170 ASN A CA 1
ATOM 1242 C C . ASN A 1 170 ? -15.996 28.726 39.011 1.00 30.16 170 ASN A C 1
ATOM 1244 O O . ASN A 1 170 ? -15.113 28.085 39.584 1.00 30.16 170 ASN A O 1
ATOM 1248 N N . PRO A 1 171 ? -16.769 28.142 38.071 1.00 36.50 171 PRO A N 1
ATOM 1249 C CA . PRO A 1 171 ? -16.590 26.769 37.607 1.00 36.50 171 PRO A CA 1
ATOM 1250 C C . PRO A 1 171 ? -15.404 26.689 36.628 1.00 36.50 171 PRO A C 1
ATOM 1252 O O . PRO A 1 171 ? -15.555 26.372 35.453 1.00 36.50 171 PRO A O 1
ATOM 1255 N N . CYS A 1 172 ? -14.197 26.994 37.100 1.00 37.56 172 CYS A N 1
ATOM 1256 C CA . CYS A 1 172 ? -12.958 26.756 36.365 1.00 37.56 172 CYS A CA 1
ATOM 1257 C C . CYS A 1 172 ? -12.158 25.694 37.117 1.00 37.56 172 CYS A C 1
ATOM 1259 O O . CYS A 1 172 ? -11.389 26.000 38.022 1.00 37.56 172 CYS A O 1
ATOM 1261 N N . GLY A 1 173 ? -12.390 24.430 36.750 1.00 43.91 173 GLY A N 1
ATOM 1262 C CA . GLY A 1 173 ? -11.746 23.269 37.357 1.00 43.91 173 GLY A CA 1
ATOM 1263 C C . GLY A 1 173 ? -10.221 23.369 37.354 1.00 43.91 173 GLY A C 1
ATOM 1264 O O . GLY A 1 173 ? -9.610 23.641 36.318 1.00 43.91 173 GLY A O 1
ATOM 1265 N N . ASP A 1 174 ? -9.638 23.110 38.520 1.00 44.34 174 ASP A N 1
ATOM 1266 C CA . ASP A 1 174 ? -8.208 23.143 38.793 1.00 44.34 174 ASP A CA 1
ATOM 1267 C C . ASP A 1 174 ? -7.417 22.273 37.796 1.00 44.34 174 ASP A C 1
ATOM 1269 O O . ASP A 1 174 ? -7.527 21.042 37.748 1.00 44.34 174 ASP A O 1
ATOM 1273 N N . TRP A 1 175 ? -6.617 22.926 36.951 1.00 50.69 175 TRP A N 1
ATOM 1274 C CA . TRP A 1 175 ? -5.824 22.283 35.902 1.00 50.69 175 TRP A CA 1
ATOM 1275 C C . TRP A 1 175 ? -4.753 21.344 36.469 1.00 50.69 175 TRP A C 1
ATOM 1277 O O . TRP A 1 175 ? -4.329 20.420 35.772 1.00 50.69 175 TRP A O 1
ATOM 1287 N N . ARG A 1 176 ? -4.357 21.528 37.737 1.00 53.66 176 ARG A N 1
ATOM 1288 C CA . ARG A 1 176 ? -3.310 20.739 38.404 1.00 53.66 176 ARG A CA 1
ATOM 1289 C C . ARG A 1 176 ? -3.737 19.300 38.699 1.00 53.66 176 ARG A C 1
ATOM 1291 O O . ARG A 1 176 ? -2.887 18.416 38.740 1.00 53.66 176 ARG A O 1
ATOM 1298 N N . HIS A 1 177 ? -5.040 19.030 38.813 1.00 53.22 177 HIS A N 1
ATOM 1299 C CA . HIS A 1 177 ? -5.572 17.684 39.077 1.00 53.22 177 HIS A CA 1
ATOM 1300 C C . HIS A 1 177 ? -5.979 16.908 37.811 1.00 53.22 177 HIS A C 1
ATOM 1302 O O . HIS A 1 177 ? -6.195 15.693 37.867 1.00 53.22 177 HIS A O 1
ATOM 1308 N N . ARG A 1 178 ? -6.017 17.570 36.645 1.00 62.22 178 ARG A N 1
ATOM 1309 C CA . ARG A 1 178 ? -6.357 16.941 35.356 1.00 62.22 178 ARG A CA 1
ATOM 1310 C C . ARG A 1 178 ? -5.422 15.790 34.941 1.00 62.22 178 ARG A C 1
ATOM 1312 O O . ARG A 1 178 ? -5.951 14.787 34.456 1.00 62.22 178 ARG A O 1
ATOM 1319 N N . PRO A 1 179 ? -4.088 15.855 35.144 1.00 71.50 179 PRO A N 1
ATOM 1320 C CA . PRO A 1 179 ? -3.186 14.760 34.776 1.00 71.50 179 PRO A CA 1
ATOM 1321 C C . PRO A 1 179 ? -3.414 13.506 35.625 1.00 71.50 179 PRO A C 1
ATOM 1323 O O . PRO A 1 179 ? -3.500 12.405 35.085 1.00 71.50 179 PRO A O 1
ATOM 1326 N N . ASN A 1 180 ? -3.588 13.673 36.941 1.00 74.88 180 ASN A N 1
ATOM 1327 C CA . ASN A 1 180 ? -3.807 12.557 37.865 1.00 74.88 180 ASN A CA 1
ATOM 1328 C C . ASN A 1 180 ? -5.144 11.859 37.595 1.00 74.88 180 ASN A C 1
ATOM 1330 O O . ASN A 1 180 ? -5.203 10.631 37.550 1.00 74.88 180 ASN A O 1
ATOM 1334 N N . HIS A 1 181 ? -6.196 12.635 37.329 1.00 76.25 181 HIS A N 1
ATOM 1335 C CA . HIS A 1 181 ? -7.498 12.091 36.961 1.00 76.25 181 HIS A CA 1
ATOM 1336 C C . HIS A 1 181 ? -7.448 11.341 35.616 1.00 76.25 181 HIS A C 1
ATOM 1338 O O . HIS A 1 181 ? -7.955 10.226 35.505 1.00 76.25 181 HIS A O 1
ATOM 1344 N N . PHE A 1 182 ? -6.776 11.893 34.599 1.00 81.81 182 PHE A N 1
ATOM 1345 C CA . PHE A 1 182 ? -6.565 11.210 33.315 1.00 81.81 182 PHE A CA 1
ATOM 1346 C C . PHE A 1 182 ? -5.770 9.900 33.469 1.00 81.81 182 PHE A C 1
ATOM 1348 O O . PHE A 1 182 ? -6.114 8.873 32.875 1.00 81.81 182 PHE A O 1
ATOM 1355 N N . TRP A 1 183 ? -4.733 9.908 34.307 1.00 82.62 183 TRP A N 1
ATOM 1356 C CA . TRP A 1 183 ? -3.913 8.733 34.595 1.00 82.62 183 TRP A CA 1
ATOM 1357 C C . TRP A 1 183 ? -4.717 7.612 35.261 1.00 82.62 183 TRP A C 1
ATOM 1359 O O . TRP A 1 183 ? -4.618 6.454 34.852 1.00 82.62 183 TRP A O 1
ATOM 1369 N N . GLN A 1 184 ? -5.556 7.939 36.244 1.00 84.50 184 GLN A N 1
ATOM 1370 C CA . GLN A 1 184 ? -6.443 6.966 36.889 1.00 84.50 184 GLN A CA 1
ATOM 1371 C C . GLN A 1 184 ? -7.460 6.397 35.892 1.00 84.50 184 GLN A C 1
ATOM 1373 O O . GLN A 1 184 ? -7.632 5.184 35.795 1.00 84.50 184 GLN A O 1
ATOM 1378 N N . ARG A 1 185 ? -8.060 7.256 35.062 1.00 85.50 185 ARG A N 1
ATOM 1379 C CA . ARG A 1 185 ? -9.084 6.860 34.084 1.00 85.50 185 ARG A CA 1
ATOM 1380 C C . ARG A 1 185 ? -8.572 5.912 32.996 1.00 85.50 185 ARG A C 1
ATOM 1382 O O . ARG A 1 185 ? -9.335 5.103 32.477 1.00 85.50 185 ARG A O 1
ATOM 1389 N N . THR A 1 186 ? -7.284 6.000 32.668 1.00 91.75 186 THR A N 1
ATOM 1390 C CA . THR A 1 186 ? -6.612 5.127 31.692 1.00 91.75 186 THR A CA 1
ATOM 1391 C C . THR A 1 186 ? -5.991 3.879 32.322 1.00 91.75 186 THR A C 1
ATOM 1393 O O . THR A 1 186 ? -5.431 3.059 31.600 1.00 91.75 186 THR A O 1
ATOM 1396 N N . GLN A 1 187 ? -6.053 3.695 33.647 1.00 91.69 187 GLN A N 1
ATOM 1397 C CA . GLN A 1 187 ? -5.438 2.541 34.314 1.00 91.69 187 GLN A CA 1
ATOM 1398 C C . GLN A 1 187 ? -5.928 1.184 33.762 1.00 91.69 187 GLN A C 1
ATOM 1400 O O . GLN A 1 187 ? -5.064 0.349 33.477 1.00 91.69 187 GLN A O 1
ATOM 1405 N N . PRO A 1 188 ? -7.242 0.941 33.543 1.00 91.12 188 PRO A N 1
ATOM 1406 C CA . PRO A 1 188 ? -7.705 -0.335 32.991 1.00 91.12 188 PRO A CA 1
ATOM 1407 C C . PRO A 1 188 ? -7.148 -0.587 31.585 1.00 91.12 188 PRO A C 1
ATOM 1409 O O . PRO A 1 188 ? -6.594 -1.649 31.318 1.00 91.12 188 PRO A O 1
ATOM 1412 N N . PHE A 1 189 ? -7.187 0.438 30.727 1.00 94.50 189 PHE A N 1
ATOM 1413 C CA . PHE A 1 189 ? -6.616 0.383 29.383 1.00 94.50 189 PHE A CA 1
ATOM 1414 C C . PHE A 1 189 ? -5.121 0.054 29.406 1.00 94.50 189 PHE A C 1
ATOM 1416 O O . PHE A 1 189 ? -4.676 -0.826 28.679 1.00 94.50 189 PHE A O 1
ATOM 1423 N N . ARG A 1 190 ? -4.338 0.729 30.254 1.00 95.00 190 ARG A N 1
ATOM 1424 C CA . ARG A 1 190 ? -2.886 0.508 30.341 1.00 95.00 190 ARG A CA 1
ATOM 1425 C C . ARG A 1 190 ? -2.559 -0.905 30.815 1.00 95.00 190 ARG A C 1
ATOM 1427 O O . ARG A 1 190 ? -1.643 -1.524 30.283 1.00 95.00 190 ARG A O 1
ATOM 1434 N N . ARG A 1 191 ? -3.327 -1.429 31.774 1.00 95.06 191 ARG A N 1
ATOM 1435 C CA . ARG A 1 191 ? -3.195 -2.813 32.243 1.00 95.06 191 ARG A CA 1
ATOM 1436 C C . ARG A 1 191 ? -3.465 -3.820 31.121 1.00 95.06 191 ARG A C 1
ATOM 1438 O O . ARG A 1 191 ? -2.725 -4.796 31.002 1.00 95.06 191 ARG A O 1
ATOM 1445 N N . ASP A 1 192 ? -4.499 -3.603 30.317 1.00 96.69 192 ASP A N 1
ATOM 1446 C CA . ASP A 1 192 ? -4.839 -4.505 29.212 1.00 96.69 192 ASP A CA 1
ATOM 1447 C C . ASP A 1 192 ? -3.841 -4.383 28.062 1.00 96.69 192 ASP A C 1
ATOM 1449 O O . ASP A 1 192 ? -3.346 -5.397 27.579 1.00 96.69 192 ASP A O 1
ATOM 1453 N N . LEU A 1 193 ? -3.453 -3.159 27.696 1.00 97.19 193 LEU A N 1
ATOM 1454 C CA . LEU A 1 193 ? -2.448 -2.891 26.670 1.00 97.19 193 LEU A CA 1
ATOM 1455 C C . LEU A 1 193 ? -1.122 -3.593 26.982 1.00 97.19 193 LEU A C 1
ATOM 1457 O O . LEU A 1 193 ? -0.551 -4.233 26.102 1.00 97.19 193 LEU A O 1
ATOM 1461 N N . MET A 1 194 ? -0.646 -3.520 28.229 1.00 97.62 194 MET A N 1
ATOM 1462 C CA . MET A 1 194 ? 0.588 -4.201 28.630 1.00 97.62 194 MET A CA 1
ATOM 1463 C C . MET A 1 194 ? 0.481 -5.721 28.489 1.00 97.62 194 MET A C 1
ATOM 1465 O O . MET A 1 194 ? 1.409 -6.346 27.984 1.00 97.62 194 MET A O 1
ATOM 1469 N N . GLN A 1 195 ? -0.644 -6.323 28.881 1.00 98.12 195 GLN A N 1
ATOM 1470 C CA . GLN A 1 195 ? -0.849 -7.764 28.713 1.00 98.12 195 GLN A CA 1
ATOM 1471 C C . GLN A 1 195 ? -0.945 -8.158 27.233 1.00 98.12 195 GLN A C 1
ATOM 1473 O O . GLN A 1 195 ? -0.319 -9.133 26.831 1.00 98.12 195 GLN A O 1
ATOM 1478 N N . ILE A 1 196 ? -1.664 -7.383 26.414 1.00 98.44 196 ILE A N 1
ATOM 1479 C CA . ILE A 1 196 ? -1.770 -7.584 24.960 1.00 98.44 196 ILE A CA 1
ATOM 1480 C C . ILE A 1 196 ? -0.378 -7.551 24.314 1.00 98.44 196 ILE A C 1
ATOM 1482 O O . ILE A 1 196 ? -0.049 -8.442 23.533 1.00 98.44 196 ILE A O 1
ATOM 1486 N N . ILE A 1 197 ? 0.459 -6.566 24.671 1.00 98.00 197 ILE A N 1
ATOM 1487 C CA . ILE A 1 197 ? 1.845 -6.462 24.191 1.00 98.00 197 ILE A CA 1
ATOM 1488 C C . ILE A 1 197 ? 2.660 -7.683 24.623 1.00 98.00 197 ILE A C 1
ATOM 1490 O O . ILE A 1 197 ? 3.330 -8.285 23.789 1.00 98.00 197 ILE A O 1
ATOM 1494 N N . VAL A 1 198 ? 2.598 -8.072 25.899 1.00 97.44 198 VAL A N 1
ATOM 1495 C CA . VAL A 1 198 ? 3.352 -9.227 26.410 1.00 97.44 198 VAL A CA 1
ATOM 1496 C C . VAL A 1 198 ? 2.944 -10.511 25.692 1.00 97.44 198 VAL A C 1
ATOM 1498 O O . VAL A 1 198 ? 3.818 -11.237 25.229 1.00 97.44 198 VAL A O 1
ATOM 1501 N N . ILE A 1 199 ? 1.644 -10.772 25.531 1.00 98.19 199 ILE A N 1
ATOM 1502 C CA . ILE A 1 199 ? 1.142 -11.950 24.809 1.00 98.19 199 ILE A CA 1
ATOM 1503 C C . ILE A 1 199 ? 1.641 -11.945 23.361 1.00 98.19 199 ILE A C 1
ATOM 1505 O O . ILE A 1 199 ? 2.175 -12.949 22.895 1.00 98.19 199 ILE A O 1
ATOM 1509 N N . ALA A 1 200 ? 1.526 -10.812 22.665 1.00 97.44 200 ALA A N 1
ATOM 1510 C CA . ALA A 1 200 ? 1.965 -10.685 21.279 1.00 97.44 200 ALA A CA 1
ATOM 1511 C C . ALA A 1 200 ? 3.472 -10.929 21.115 1.00 97.44 200 ALA A C 1
ATOM 1513 O O . ALA A 1 200 ? 3.893 -11.636 20.195 1.00 97.44 200 ALA A O 1
ATOM 1514 N N . LEU A 1 201 ? 4.288 -10.382 22.022 1.00 93.19 201 LEU A N 1
ATOM 1515 C CA . LEU A 1 201 ? 5.731 -10.607 22.035 1.00 93.19 201 LEU A CA 1
ATOM 1516 C C . LEU A 1 201 ? 6.057 -12.069 22.346 1.00 93.19 201 LEU A C 1
ATOM 1518 O O . LEU A 1 201 ? 6.853 -12.660 21.625 1.00 93.19 201 LEU A O 1
ATOM 1522 N N . VAL A 1 202 ? 5.413 -12.684 23.342 1.00 92.75 202 VAL A N 1
ATOM 1523 C CA . VAL A 1 202 ? 5.599 -14.111 23.651 1.00 92.75 202 VAL A CA 1
ATOM 1524 C C . VAL A 1 202 ? 5.280 -14.971 22.429 1.00 92.75 202 VAL A C 1
ATOM 1526 O O . VAL A 1 202 ? 6.112 -15.783 22.043 1.00 92.75 202 VAL A O 1
ATOM 1529 N N . ILE A 1 203 ? 4.139 -14.752 21.767 1.00 94.06 203 ILE A N 1
ATOM 1530 C CA . ILE A 1 203 ? 3.774 -15.466 20.532 1.00 94.06 203 ILE A CA 1
ATOM 1531 C C . ILE A 1 203 ? 4.854 -15.284 19.462 1.00 94.06 203 ILE A C 1
ATOM 1533 O O . ILE A 1 203 ? 5.298 -16.262 18.865 1.00 94.06 203 ILE A O 1
ATOM 1537 N N . THR A 1 204 ? 5.306 -14.046 19.252 1.00 91.56 204 THR A N 1
ATOM 1538 C CA . THR A 1 204 ? 6.323 -13.718 18.245 1.00 91.56 204 THR A CA 1
ATOM 1539 C C . THR A 1 204 ? 7.634 -14.452 18.521 1.00 91.56 204 THR A C 1
ATOM 1541 O O . THR A 1 204 ? 8.152 -15.148 17.651 1.00 91.56 204 THR A O 1
ATOM 1544 N N . PHE A 1 205 ? 8.164 -14.335 19.738 1.00 87.44 205 PHE A N 1
ATOM 1545 C CA . PHE A 1 205 ? 9.453 -14.919 20.103 1.00 87.44 205 PHE A CA 1
ATOM 1546 C C . PHE A 1 205 ? 9.405 -16.447 20.194 1.00 87.44 205 PHE A C 1
ATOM 1548 O O . PHE A 1 205 ? 10.354 -17.107 19.775 1.00 87.44 205 PHE A O 1
ATOM 1555 N N . VAL A 1 206 ? 8.298 -17.029 20.665 1.00 88.50 206 VAL A N 1
ATOM 1556 C CA . VAL A 1 206 ? 8.110 -18.489 20.668 1.00 88.50 206 VAL A CA 1
ATOM 1557 C C . VAL A 1 206 ? 8.034 -19.028 19.239 1.00 88.50 206 VAL A C 1
ATOM 1559 O O . VAL A 1 206 ? 8.664 -20.041 18.938 1.00 88.50 206 VAL A O 1
ATOM 1562 N N . TYR A 1 207 ? 7.306 -18.350 18.348 1.00 90.88 207 TYR A N 1
ATOM 1563 C CA . TYR A 1 207 ? 7.151 -18.782 16.959 1.00 90.88 207 TYR A CA 1
ATOM 1564 C C . TYR A 1 207 ? 8.456 -18.685 16.165 1.00 90.88 207 TYR A C 1
ATOM 1566 O O . TYR A 1 207 ? 8.841 -19.641 15.495 1.00 90.88 207 TYR A O 1
ATOM 1574 N N . VAL A 1 208 ? 9.152 -17.546 16.256 1.00 87.81 208 VAL A N 1
ATOM 1575 C CA . VAL A 1 208 ? 10.422 -17.318 15.542 1.00 87.81 208 VAL A CA 1
ATOM 1576 C C . VAL A 1 208 ? 11.559 -18.171 16.125 1.00 87.81 208 VAL A C 1
ATOM 1578 O O . VAL A 1 208 ? 12.543 -18.444 15.436 1.00 87.81 208 VAL A O 1
ATOM 1581 N N . ARG A 1 209 ? 11.377 -18.665 17.360 1.00 84.38 209 ARG A N 1
ATOM 1582 C CA . ARG A 1 209 ? 12.343 -19.445 18.143 1.00 84.38 209 ARG A CA 1
ATOM 1583 C C . ARG A 1 209 ? 13.634 -18.668 18.412 1.00 84.38 209 ARG A C 1
ATOM 1585 O O . ARG A 1 209 ? 13.876 -17.587 17.877 1.00 84.38 209 ARG A O 1
ATOM 1592 N N . SER A 1 210 ? 14.471 -19.245 19.264 1.00 80.50 210 SER A N 1
ATOM 1593 C CA . SER A 1 210 ? 15.841 -18.796 19.481 1.00 80.50 210 SER A CA 1
ATOM 1594 C C . SER A 1 210 ? 16.799 -19.920 19.122 1.00 80.50 210 SER A C 1
ATOM 1596 O O . SER A 1 210 ? 16.509 -21.090 19.380 1.00 80.50 210 SER A O 1
ATOM 1598 N N . ASP A 1 211 ? 17.939 -19.563 18.546 1.00 81.12 211 ASP A N 1
ATOM 1599 C CA . ASP A 1 211 ? 19.091 -20.454 18.391 1.00 81.12 211 ASP A CA 1
ATOM 1600 C C . ASP A 1 211 ? 19.921 -20.566 19.686 1.00 81.12 211 ASP A C 1
ATOM 1602 O O . ASP A 1 211 ? 20.896 -21.316 19.744 1.00 81.12 211 ASP A O 1
ATOM 1606 N N . PHE A 1 212 ? 19.515 -19.849 20.742 1.00 80.25 212 PHE A N 1
ATOM 1607 C CA . PHE A 1 212 ? 20.190 -19.781 22.038 1.00 80.25 212 PHE A CA 1
ATOM 1608 C C . PHE A 1 212 ? 21.639 -19.287 21.967 1.00 80.25 212 PHE A C 1
ATOM 1610 O O . PHE A 1 212 ? 22.425 -19.538 22.885 1.00 80.25 212 PHE A O 1
ATOM 1617 N N . GLN A 1 213 ? 21.986 -18.551 20.912 1.00 80.69 213 GLN A N 1
ATOM 1618 C CA . GLN A 1 213 ? 23.281 -17.892 20.779 1.00 80.69 213 GLN A CA 1
ATOM 1619 C C . GLN A 1 213 ? 23.191 -16.424 21.209 1.00 80.69 213 GLN A C 1
ATOM 1621 O O . GLN A 1 213 ? 22.093 -15.903 21.362 1.00 80.69 213 GLN A O 1
ATOM 1626 N N . PRO A 1 214 ? 24.309 -15.744 21.495 1.00 80.12 214 PRO A N 1
ATOM 1627 C CA . PRO A 1 214 ? 24.342 -14.285 21.572 1.00 80.12 214 PRO A CA 1
ATOM 1628 C C . PRO A 1 214 ? 24.256 -13.649 20.174 1.00 80.12 214 PRO A C 1
ATOM 1630 O O . PRO A 1 214 ? 24.800 -14.177 19.205 1.00 80.12 214 PRO A O 1
ATOM 1633 N N . GLU A 1 215 ? 23.613 -12.486 20.073 1.00 77.69 215 GLU A N 1
ATOM 1634 C CA . GLU A 1 215 ? 23.505 -11.713 18.825 1.00 77.69 215 GLU A CA 1
ATOM 1635 C C . GLU A 1 215 ? 24.861 -11.010 18.562 1.00 77.69 215 GLU A C 1
ATOM 1637 O O . GLU A 1 215 ? 25.281 -10.133 19.322 1.00 77.69 215 GLU A O 1
ATOM 1642 N N . ALA A 1 216 ? 25.574 -11.395 17.494 1.00 81.25 216 ALA A N 1
ATOM 1643 C CA . ALA A 1 216 ? 26.929 -10.909 17.197 1.00 81.25 216 ALA A CA 1
ATOM 1644 C C . ALA A 1 216 ? 27.018 -9.401 16.863 1.00 81.25 216 ALA A C 1
ATOM 1646 O O . ALA A 1 216 ? 27.988 -8.729 17.212 1.00 81.25 216 ALA A O 1
ATOM 1647 N N . SER A 1 217 ? 26.016 -8.857 16.180 1.00 76.94 217 SER A N 1
ATOM 1648 C CA . SER A 1 217 ? 25.823 -7.438 15.857 1.00 76.94 217 SER A CA 1
ATOM 1649 C C . SER A 1 217 ? 25.535 -6.566 17.097 1.00 76.94 217 SER A C 1
ATOM 1651 O O . SER A 1 217 ? 26.048 -5.448 17.179 1.00 76.94 217 SER A O 1
ATOM 1653 N N . PHE A 1 218 ? 24.783 -7.070 18.076 1.00 77.56 218 PHE A N 1
ATOM 1654 C CA . PHE A 1 218 ? 24.443 -6.450 19.349 1.00 77.56 218 PHE A CA 1
ATOM 1655 C C . PHE A 1 218 ? 25.634 -6.498 20.291 1.00 77.56 218 PHE A C 1
ATOM 1657 O O . PHE A 1 218 ? 25.939 -5.479 20.899 1.00 77.56 218 PHE A O 1
ATOM 1664 N N . VAL A 1 219 ? 26.355 -7.624 20.342 1.00 83.88 219 VAL A N 1
ATOM 1665 C CA . VAL A 1 219 ? 27.648 -7.727 21.036 1.00 83.88 219 VAL A CA 1
ATOM 1666 C C . VAL A 1 219 ? 28.618 -6.693 20.470 1.00 83.88 219 VAL A C 1
ATOM 1668 O O . VAL A 1 219 ? 29.094 -5.839 21.213 1.00 83.88 219 VAL A O 1
ATOM 1671 N N . LYS A 1 220 ? 28.804 -6.670 19.145 1.00 84.94 220 LYS A N 1
ATOM 1672 C CA . LYS A 1 220 ? 29.697 -5.711 18.482 1.00 84.94 220 LYS A CA 1
ATOM 1673 C C . LYS A 1 220 ? 29.283 -4.256 18.706 1.00 84.94 220 LYS A C 1
ATOM 1675 O O . LYS A 1 220 ? 30.137 -3.389 18.846 1.00 84.94 220 LYS A O 1
ATOM 1680 N N . TRP A 1 221 ? 27.984 -3.955 18.719 1.00 84.00 221 TRP A N 1
ATOM 1681 C CA . TRP A 1 221 ? 27.492 -2.615 19.044 1.00 84.00 221 TRP A CA 1
ATOM 1682 C C . TRP A 1 221 ? 27.710 -2.271 20.521 1.00 84.00 221 TRP A C 1
ATOM 1684 O O . TRP A 1 221 ? 28.167 -1.171 20.822 1.00 84.00 221 TRP A O 1
ATOM 1694 N N . ALA A 1 222 ? 27.431 -3.191 21.443 1.00 83.06 222 ALA A N 1
ATOM 1695 C CA . ALA A 1 222 ? 27.606 -2.966 22.872 1.00 83.06 222 ALA A CA 1
ATOM 1696 C C . ALA A 1 222 ? 29.084 -2.758 23.239 1.00 83.06 222 ALA A C 1
ATOM 1698 O O . ALA A 1 222 ? 29.379 -1.938 24.101 1.00 83.06 222 ALA A O 1
ATOM 1699 N N . GLU A 1 223 ? 30.012 -3.408 22.534 1.00 87.44 223 GLU A N 1
ATOM 1700 C CA . GLU A 1 223 ? 31.459 -3.161 22.640 1.00 87.44 223 GLU A CA 1
ATOM 1701 C C . GLU A 1 223 ? 31.855 -1.726 22.254 1.00 87.44 223 GLU A C 1
ATOM 1703 O O . GLU A 1 223 ? 32.868 -1.220 22.730 1.00 87.44 223 GLU A O 1
ATOM 1708 N N . THR A 1 224 ? 31.053 -1.027 21.438 1.00 86.94 224 THR A N 1
ATOM 1709 C CA . THR A 1 224 ? 31.283 0.402 21.143 1.00 86.94 224 THR A CA 1
ATOM 1710 C C . THR A 1 224 ? 30.817 1.335 22.262 1.00 86.94 224 THR A C 1
ATOM 1712 O O . THR A 1 224 ? 31.184 2.512 22.272 1.00 86.94 224 THR A O 1
ATOM 1715 N N . LEU A 1 225 ? 30.014 0.843 23.212 1.00 79.50 225 LEU A N 1
ATOM 1716 C CA . LEU A 1 225 ? 29.615 1.608 24.388 1.00 79.50 225 LEU A CA 1
ATOM 1717 C C . LEU A 1 225 ? 30.785 1.590 25.376 1.00 79.50 225 LEU A C 1
ATOM 1719 O O . LEU A 1 225 ? 31.131 0.533 25.889 1.00 79.50 225 LEU A O 1
ATOM 1723 N N . GLY A 1 226 ? 31.396 2.746 25.648 1.00 78.19 226 GLY A N 1
ATOM 1724 C CA . GLY A 1 226 ? 32.520 2.839 26.589 1.00 78.19 226 GLY A CA 1
ATOM 1725 C C . GLY A 1 226 ? 32.186 2.366 28.016 1.00 78.19 226 GLY A C 1
ATOM 1726 O O . GLY A 1 226 ? 31.017 2.208 28.379 1.00 78.19 226 GLY A O 1
ATOM 1727 N N . ASP A 1 227 ? 33.213 2.232 28.863 1.00 85.06 227 ASP A N 1
ATOM 1728 C CA . ASP A 1 227 ? 33.204 1.521 30.166 1.00 85.06 227 ASP A CA 1
ATOM 1729 C C . ASP A 1 227 ? 32.373 2.142 31.310 1.00 85.06 227 ASP A C 1
ATOM 1731 O O . ASP A 1 227 ? 32.515 1.796 32.494 1.00 85.06 227 ASP A O 1
ATOM 1735 N N . SER A 1 228 ? 31.452 3.042 30.973 1.00 84.38 228 SER A N 1
ATOM 1736 C CA . SER A 1 228 ? 30.412 3.518 31.883 1.00 84.38 228 SER A CA 1
ATOM 1737 C C . SER A 1 228 ? 29.660 2.344 32.535 1.00 84.38 228 SER A C 1
ATOM 1739 O O . SER A 1 228 ? 29.541 1.260 31.961 1.00 84.38 228 SER A O 1
ATOM 1741 N N . GLY A 1 229 ? 29.111 2.545 33.740 1.00 82.19 229 GLY A N 1
ATOM 1742 C CA . GLY A 1 229 ? 28.340 1.498 34.431 1.00 82.19 229 GLY A CA 1
ATOM 1743 C C . GLY A 1 229 ? 27.171 0.955 33.594 1.00 82.19 229 GLY A C 1
ATOM 1744 O O . GLY A 1 229 ? 26.912 -0.245 33.606 1.00 82.19 229 GLY A O 1
ATOM 1745 N N . GLY A 1 230 ? 26.527 1.820 32.801 1.00 79.44 230 GLY A N 1
ATOM 1746 C CA . GLY A 1 230 ? 25.515 1.417 31.822 1.00 79.44 230 GLY A CA 1
ATOM 1747 C C . GLY A 1 230 ? 26.097 0.627 30.646 1.00 79.44 230 GLY A C 1
ATOM 1748 O O . GLY A 1 230 ? 25.534 -0.398 30.276 1.00 79.44 230 GLY A O 1
ATOM 1749 N N . GLY A 1 231 ? 27.245 1.052 30.106 1.00 82.88 231 GLY A N 1
ATOM 1750 C CA . GLY A 1 231 ? 27.955 0.353 29.028 1.00 82.88 231 GLY A CA 1
ATOM 1751 C C . GLY A 1 231 ? 28.332 -1.080 29.403 1.00 82.88 231 GLY A C 1
ATOM 1752 O O . GLY A 1 231 ? 27.977 -2.006 28.682 1.00 82.88 231 GLY A O 1
ATOM 1753 N N . ARG A 1 232 ? 28.926 -1.293 30.586 1.00 86.62 232 ARG A N 1
ATOM 1754 C CA . ARG A 1 232 ? 29.268 -2.640 31.085 1.00 86.62 232 ARG A CA 1
ATOM 1755 C C . ARG A 1 232 ? 28.047 -3.539 31.284 1.00 86.62 232 ARG A C 1
ATOM 1757 O O . ARG A 1 232 ? 28.096 -4.718 30.943 1.00 86.62 232 ARG A O 1
ATOM 1764 N N . ALA A 1 233 ? 26.941 -2.996 31.794 1.00 86.00 233 ALA A N 1
ATOM 1765 C CA . ALA A 1 233 ? 25.697 -3.751 31.939 1.00 86.00 233 ALA A CA 1
ATOM 1766 C C . ALA A 1 233 ? 25.114 -4.167 30.575 1.00 86.00 233 ALA A C 1
ATOM 1768 O O . ALA A 1 233 ? 24.672 -5.303 30.414 1.00 86.00 233 ALA A O 1
ATOM 1769 N N . LEU A 1 234 ? 25.154 -3.270 29.585 1.00 81.62 234 LEU A N 1
ATOM 1770 C CA . LEU A 1 234 ? 24.717 -3.538 28.212 1.00 81.62 234 LEU A CA 1
ATOM 1771 C C . LEU A 1 234 ? 25.627 -4.534 27.485 1.00 81.62 234 LEU A C 1
ATOM 1773 O O . LEU A 1 234 ? 25.112 -5.407 26.794 1.00 81.62 234 LEU A O 1
ATOM 1777 N N . GLN A 1 235 ? 26.946 -4.458 27.675 1.00 86.44 235 GLN A N 1
ATOM 1778 C CA . GLN A 1 235 ? 27.903 -5.442 27.153 1.00 86.44 235 GLN A CA 1
ATOM 1779 C C . GLN A 1 235 ? 27.667 -6.831 27.756 1.00 86.44 235 GLN A C 1
ATOM 1781 O O . GLN A 1 235 ? 27.562 -7.812 27.019 1.00 86.44 235 GLN A O 1
ATOM 1786 N N . TRP A 1 236 ? 27.511 -6.921 29.083 1.00 89.12 236 TRP A N 1
ATOM 1787 C CA . TRP A 1 236 ? 27.192 -8.185 29.749 1.00 89.12 236 TRP A CA 1
ATOM 1788 C C . TRP A 1 236 ? 25.868 -8.757 29.238 1.00 89.12 236 TRP A C 1
ATOM 1790 O O . TRP A 1 236 ? 25.802 -9.934 28.885 1.00 89.12 236 TRP A O 1
ATOM 1800 N N . LEU A 1 237 ? 24.834 -7.917 29.130 1.00 84.75 237 LEU A N 1
ATOM 1801 C CA . LEU A 1 237 ? 23.544 -8.316 28.578 1.00 84.75 237 LEU A CA 1
ATOM 1802 C C . LEU A 1 237 ? 23.697 -8.828 27.143 1.00 84.75 237 LEU A C 1
ATOM 1804 O O . LEU A 1 237 ? 23.174 -9.890 26.833 1.00 84.75 237 LEU A O 1
ATOM 1808 N N . ALA A 1 238 ? 24.440 -8.129 26.286 1.00 83.62 238 ALA A N 1
ATOM 1809 C CA . ALA A 1 238 ? 24.657 -8.544 24.904 1.00 83.62 238 ALA A CA 1
ATOM 1810 C C . ALA A 1 238 ? 25.345 -9.909 24.787 1.00 83.62 238 ALA A C 1
ATOM 1812 O O . ALA A 1 238 ? 24.940 -10.726 23.965 1.00 83.62 238 ALA A O 1
ATOM 1813 N N . GLN A 1 239 ? 26.325 -10.194 25.647 1.00 86.25 239 GLN A N 1
ATOM 1814 C CA . GLN A 1 239 ? 27.049 -11.470 25.651 1.00 86.25 239 GLN A CA 1
ATOM 1815 C C . GLN A 1 239 ? 26.237 -12.641 26.240 1.00 86.25 239 GLN A C 1
ATOM 1817 O O . GLN A 1 239 ? 26.503 -13.801 25.914 1.00 86.25 239 GLN A O 1
ATOM 1822 N N . HIS A 1 240 ? 25.252 -12.367 27.103 1.00 87.31 240 HIS A N 1
ATOM 1823 C CA . HIS A 1 240 ? 24.518 -13.400 27.850 1.00 87.31 240 HIS A CA 1
ATOM 1824 C C . HIS A 1 240 ? 23.042 -13.547 27.444 1.00 87.31 240 HIS A C 1
ATOM 1826 O O . HIS A 1 240 ? 22.425 -14.571 27.750 1.00 87.31 240 HIS A O 1
ATOM 1832 N N . LEU A 1 241 ? 22.457 -12.577 26.736 1.00 81.50 241 LEU A N 1
ATOM 1833 C CA . LEU A 1 241 ? 21.067 -12.627 26.285 1.00 81.50 241 LEU A CA 1
ATOM 1834 C C . LEU A 1 241 ? 20.924 -13.566 25.081 1.00 81.50 241 LEU A C 1
ATOM 1836 O O . LEU A 1 241 ? 21.170 -13.186 23.942 1.00 81.50 241 LEU A O 1
ATOM 1840 N N . ARG A 1 242 ? 20.483 -14.797 25.357 1.00 79.25 242 ARG A N 1
ATOM 1841 C CA . ARG A 1 242 ? 20.374 -15.889 24.371 1.00 79.25 242 ARG A CA 1
ATOM 1842 C C . ARG A 1 242 ? 18.945 -16.236 23.958 1.00 79.25 242 ARG A C 1
ATOM 1844 O O . ARG A 1 242 ? 18.722 -17.096 23.124 1.00 79.25 242 ARG A O 1
ATOM 1851 N N . ILE A 1 243 ? 17.928 -15.634 24.563 1.00 64.50 243 ILE A N 1
ATOM 1852 C CA . ILE A 1 243 ? 16.547 -16.143 24.451 1.00 64.50 243 ILE A CA 1
ATOM 1853 C C . ILE A 1 243 ? 15.779 -15.500 23.273 1.00 64.50 243 ILE A C 1
ATOM 1855 O O . ILE A 1 243 ? 14.702 -15.965 22.916 1.00 64.50 243 ILE A O 1
ATOM 1859 N N . PHE A 1 244 ? 16.340 -14.474 22.615 1.00 65.00 244 PHE A N 1
ATOM 1860 C CA . PHE A 1 244 ? 15.584 -13.572 21.729 1.00 65.00 244 PHE A CA 1
ATOM 1861 C C . PHE A 1 244 ? 16.318 -13.131 20.447 1.00 65.00 244 PHE A C 1
ATOM 1863 O O . PHE A 1 244 ? 15.979 -12.097 19.869 1.00 65.00 244 PHE A O 1
ATOM 1870 N N . THR A 1 245 ? 17.311 -13.887 19.983 1.00 70.31 245 THR A N 1
ATOM 1871 C CA . THR A 1 245 ? 18.209 -13.472 18.888 1.00 70.31 245 THR A CA 1
ATOM 1872 C C . THR A 1 245 ? 17.528 -13.312 17.540 1.00 70.31 245 THR A C 1
ATOM 1874 O O . THR A 1 245 ? 17.633 -12.249 16.950 1.00 70.31 245 THR A O 1
ATOM 1877 N N . ASN A 1 246 ? 16.776 -14.303 17.062 1.00 82.75 246 ASN A N 1
ATOM 1878 C CA . ASN A 1 246 ? 16.259 -14.291 15.687 1.00 82.75 246 ASN A CA 1
ATOM 1879 C C . ASN A 1 246 ? 15.240 -13.168 15.426 1.00 82.75 246 ASN A C 1
ATOM 1881 O O . ASN A 1 246 ? 15.361 -12.400 14.470 1.00 82.75 246 ASN A O 1
ATOM 1885 N N . ALA A 1 247 ? 14.224 -13.049 16.287 1.00 82.25 247 ALA A N 1
ATOM 1886 C CA . ALA A 1 247 ? 13.245 -11.969 16.172 1.00 82.25 247 ALA A CA 1
ATOM 1887 C C . ALA A 1 247 ? 13.881 -10.607 16.493 1.00 82.25 247 ALA A C 1
ATOM 1889 O O . ALA A 1 247 ? 13.568 -9.624 15.825 1.00 82.25 247 ALA A O 1
ATOM 1890 N N . GLY A 1 248 ? 14.808 -10.546 17.457 1.00 77.75 248 GLY A N 1
ATOM 1891 C CA . GLY A 1 248 ? 15.581 -9.340 17.752 1.00 77.75 248 GLY A CA 1
ATOM 1892 C C . GLY A 1 248 ? 16.389 -8.849 16.546 1.00 77.75 248 GLY A C 1
ATOM 1893 O O . GLY A 1 248 ? 16.270 -7.682 16.178 1.00 77.75 248 GLY A O 1
ATOM 1894 N N . GLU A 1 249 ? 17.123 -9.742 15.880 1.00 78.81 249 GLU A N 1
ATOM 1895 C CA . GLU A 1 249 ? 17.916 -9.471 14.672 1.00 78.81 249 GLU A CA 1
ATOM 1896 C C . GLU A 1 249 ? 17.026 -8.929 13.552 1.00 78.81 249 GLU A C 1
ATOM 1898 O O . GLU A 1 249 ? 17.310 -7.872 12.988 1.00 78.81 249 GLU A O 1
ATOM 1903 N N . GLY A 1 250 ? 15.892 -9.588 13.283 1.00 83.19 250 GLY A N 1
ATOM 1904 C CA . GLY A 1 250 ? 14.933 -9.127 12.278 1.00 83.19 250 GLY A CA 1
ATOM 1905 C C . GLY A 1 250 ? 14.423 -7.708 12.559 1.00 83.19 250 GLY A C 1
ATOM 1906 O O . GLY A 1 250 ? 14.343 -6.876 11.650 1.00 83.19 250 GLY A O 1
ATOM 1907 N N . LEU A 1 251 ? 14.141 -7.387 13.826 1.00 82.56 251 LEU A N 1
ATOM 1908 C CA . LEU A 1 251 ? 13.730 -6.041 14.233 1.00 82.56 251 LEU A CA 1
ATOM 1909 C C . LEU A 1 251 ? 14.855 -5.018 14.083 1.00 82.56 251 LEU A C 1
ATOM 1911 O O . LEU A 1 251 ? 14.636 -3.941 13.524 1.00 82.56 251 LEU A O 1
ATOM 1915 N N . VAL A 1 252 ? 16.065 -5.350 14.529 1.00 81.06 252 VAL A N 1
ATOM 1916 C CA . VAL A 1 252 ? 17.244 -4.489 14.391 1.00 81.06 252 VAL A CA 1
ATOM 1917 C C . VAL A 1 252 ? 17.549 -4.234 12.915 1.00 81.06 252 VAL A C 1
ATOM 1919 O O . VAL A 1 252 ? 17.799 -3.089 12.528 1.00 81.06 252 VAL A O 1
ATOM 1922 N N . GLN A 1 253 ? 17.475 -5.257 12.064 1.00 84.31 253 GLN A N 1
ATOM 1923 C CA . GLN A 1 253 ? 17.663 -5.131 10.623 1.00 84.31 253 GLN A CA 1
ATOM 1924 C C . GLN A 1 253 ? 16.593 -4.231 9.998 1.00 84.31 253 GLN A C 1
ATOM 1926 O O . GLN A 1 253 ? 16.930 -3.359 9.192 1.00 84.31 253 GLN A O 1
ATOM 1931 N N . GLN A 1 254 ? 15.331 -4.360 10.414 1.00 86.62 254 GLN A N 1
ATOM 1932 C CA . GLN A 1 254 ? 14.249 -3.493 9.948 1.00 86.62 254 GLN A CA 1
ATOM 1933 C C . GLN A 1 254 ? 14.458 -2.028 10.364 1.00 86.62 254 GLN A C 1
ATOM 1935 O O . GLN A 1 254 ? 14.241 -1.120 9.552 1.00 86.62 254 GLN A O 1
ATOM 1940 N N . VAL A 1 255 ? 14.916 -1.782 11.596 1.00 83.00 255 VAL A N 1
ATOM 1941 C CA . VAL A 1 255 ? 15.258 -0.437 12.085 1.00 83.00 255 VAL A CA 1
ATOM 1942 C C . VAL A 1 255 ? 16.435 0.133 11.297 1.00 83.00 255 VAL A C 1
ATOM 1944 O O . VAL A 1 255 ? 16.325 1.239 10.768 1.00 83.00 255 VAL A O 1
ATOM 1947 N N . LYS A 1 256 ? 17.529 -0.626 11.136 1.00 82.69 256 LYS A N 1
ATOM 1948 C CA . LYS A 1 256 ? 18.701 -0.236 10.329 1.00 82.69 256 LYS A CA 1
ATOM 1949 C C . LYS A 1 256 ? 18.289 0.104 8.891 1.00 82.69 256 LYS A C 1
ATOM 1951 O O . LYS A 1 256 ? 18.724 1.121 8.352 1.00 82.69 256 LYS A O 1
ATOM 1956 N N . HIS A 1 257 ? 17.425 -0.706 8.281 1.00 84.69 257 HIS A N 1
ATOM 1957 C CA . HIS A 1 257 ? 16.912 -0.490 6.928 1.00 84.69 257 HIS A CA 1
ATOM 1958 C C . HIS A 1 257 ? 16.087 0.802 6.816 1.00 84.69 257 HIS A C 1
ATOM 1960 O O . HIS A 1 257 ? 16.299 1.582 5.886 1.00 84.69 257 HIS A O 1
ATOM 1966 N N . ASN A 1 258 ? 15.214 1.091 7.790 1.00 86.56 258 ASN A N 1
ATOM 1967 C CA . ASN A 1 258 ? 14.487 2.361 7.812 1.00 86.56 258 ASN A CA 1
ATOM 1968 C C . ASN A 1 258 ? 15.419 3.553 8.077 1.00 86.56 258 ASN A C 1
ATOM 1970 O O . ASN A 1 258 ? 15.299 4.568 7.411 1.00 86.56 258 ASN A O 1
ATOM 1974 N N . VAL A 1 259 ? 16.403 3.451 8.974 1.00 85.00 259 VAL A N 1
ATOM 1975 C CA . VAL A 1 259 ? 17.366 4.545 9.214 1.00 85.00 259 VAL A CA 1
ATOM 1976 C C . VAL A 1 259 ? 18.146 4.903 7.943 1.00 85.00 259 VAL A C 1
ATOM 1978 O O . VAL A 1 259 ? 18.298 6.094 7.651 1.00 85.00 259 VAL A O 1
ATOM 1981 N N . ARG A 1 260 ? 18.585 3.889 7.178 1.00 85.50 260 ARG A N 1
ATOM 1982 C CA . ARG A 1 260 ? 19.264 4.057 5.879 1.00 85.50 260 ARG A CA 1
ATOM 1983 C C . ARG A 1 260 ? 18.363 4.740 4.844 1.00 85.50 260 ARG A C 1
ATOM 1985 O O . ARG A 1 260 ? 18.810 5.677 4.189 1.00 85.50 260 ARG A O 1
ATOM 1992 N N . GLY A 1 261 ? 17.102 4.316 4.749 1.00 84.06 261 GLY A N 1
ATOM 1993 C CA . GLY A 1 261 ? 16.137 4.841 3.779 1.00 84.06 261 GLY A CA 1
ATOM 1994 C C . GLY A 1 261 ? 16.431 4.432 2.330 1.00 84.06 261 GLY A C 1
ATOM 1995 O O . GLY A 1 261 ? 17.389 3.709 2.066 1.00 84.06 261 GLY A O 1
ATOM 1996 N N . HIS A 1 262 ? 15.574 4.868 1.399 1.00 81.75 262 HIS A N 1
ATOM 1997 C CA . HIS A 1 262 ? 15.707 4.608 -0.045 1.00 81.75 262 HIS A CA 1
ATOM 1998 C C . HIS A 1 262 ? 15.523 5.888 -0.861 1.00 81.75 262 HIS A C 1
ATOM 2000 O O . HIS A 1 262 ? 14.863 6.831 -0.413 1.00 81.75 262 HIS A O 1
ATOM 2006 N N . GLY A 1 263 ? 16.083 5.893 -2.072 1.00 86.81 263 GLY A N 1
ATOM 2007 C CA . GLY A 1 263 ? 15.681 6.838 -3.108 1.00 86.81 263 GLY A CA 1
ATOM 2008 C C . GLY A 1 263 ? 14.276 6.512 -3.614 1.00 86.81 263 GLY A C 1
ATOM 2009 O O . GLY A 1 263 ? 13.881 5.344 -3.664 1.00 86.81 263 GLY A O 1
ATOM 2010 N N . VAL A 1 264 ? 13.511 7.539 -3.975 1.00 91.75 264 VAL A N 1
ATOM 2011 C CA . VAL A 1 264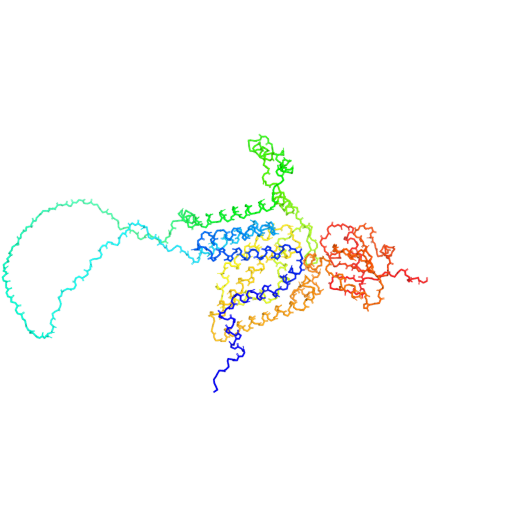 ? 12.102 7.403 -4.371 1.00 91.75 264 VAL A CA 1
ATOM 2012 C C . VAL A 1 264 ? 11.843 8.063 -5.712 1.00 91.75 264 VAL A C 1
ATOM 2014 O O . VAL A 1 264 ? 12.460 9.070 -6.043 1.00 91.75 264 VAL A O 1
ATOM 2017 N N . TYR 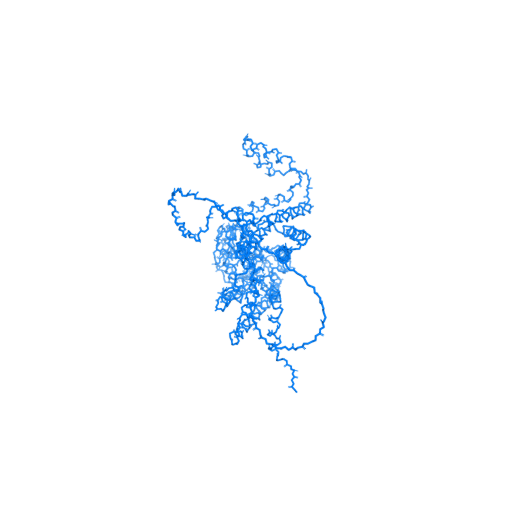A 1 265 ? 10.915 7.498 -6.477 1.00 93.25 265 TYR A N 1
ATOM 2018 C CA . TYR A 1 265 ? 10.426 8.088 -7.715 1.00 93.25 265 TYR A CA 1
ATOM 2019 C C . TYR A 1 265 ? 8.996 8.540 -7.484 1.00 93.25 265 TYR A C 1
ATOM 2021 O O . TYR A 1 265 ? 8.152 7.745 -7.059 1.00 93.25 265 TYR A O 1
ATOM 2029 N N . LEU A 1 266 ? 8.744 9.819 -7.729 1.00 95.56 266 LEU A N 1
ATOM 2030 C CA . LEU A 1 266 ? 7.446 10.430 -7.503 1.00 95.56 266 LEU A CA 1
ATOM 2031 C C . LEU A 1 266 ? 7.254 11.588 -8.483 1.00 95.56 266 LEU A C 1
ATOM 2033 O O . LEU A 1 266 ? 8.106 12.469 -8.573 1.00 95.56 266 LEU A O 1
ATOM 2037 N N . LEU A 1 267 ? 6.128 11.590 -9.202 1.00 95.31 267 LEU A N 1
ATOM 2038 C CA . LEU A 1 267 ? 5.726 12.665 -10.123 1.00 95.31 267 LEU A CA 1
ATOM 2039 C C . LEU A 1 267 ? 6.807 13.044 -11.152 1.00 95.31 267 LEU A C 1
ATOM 2041 O O . LEU A 1 267 ? 7.042 14.221 -11.406 1.00 95.31 267 LEU A O 1
ATOM 2045 N N . GLY A 1 268 ? 7.485 12.054 -11.735 1.00 92.25 268 GLY A N 1
ATOM 2046 C CA . GLY A 1 268 ? 8.527 12.292 -12.738 1.00 92.25 268 GLY A CA 1
ATOM 2047 C C . GLY A 1 268 ? 9.916 12.583 -12.168 1.00 92.25 268 GLY A C 1
ATOM 2048 O O . GLY A 1 268 ? 10.876 12.630 -12.934 1.00 92.25 268 GLY A O 1
ATOM 2049 N N . HIS A 1 269 ? 10.050 12.736 -10.849 1.00 91.50 269 HIS A N 1
ATOM 2050 C CA . HIS A 1 269 ? 11.310 13.072 -10.193 1.00 91.50 269 HIS A CA 1
ATOM 2051 C C . HIS A 1 269 ? 11.888 11.890 -9.413 1.00 91.50 269 HIS A C 1
ATOM 2053 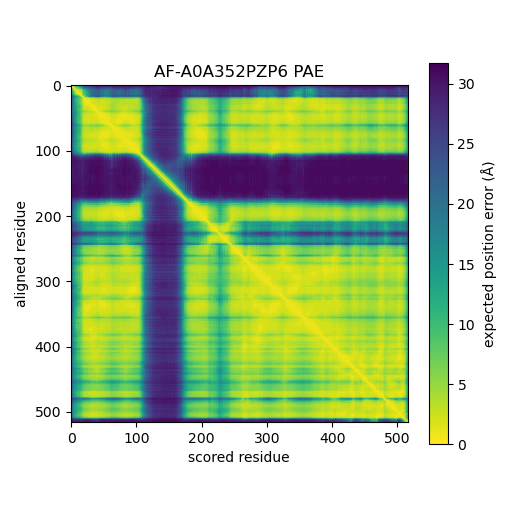O O . HIS A 1 269 ? 11.179 11.204 -8.676 1.00 91.50 269 HIS A O 1
ATOM 2059 N N . VAL A 1 270 ? 13.203 11.696 -9.542 1.00 90.62 270 VAL A N 1
ATOM 2060 C CA . VAL A 1 270 ? 13.988 10.777 -8.709 1.00 90.62 270 VAL A CA 1
ATOM 2061 C C . VAL A 1 270 ? 14.592 11.570 -7.556 1.00 90.62 270 VAL A C 1
ATOM 2063 O O . VAL A 1 270 ? 15.393 12.480 -7.763 1.00 90.62 270 VAL A O 1
ATOM 2066 N N . TYR A 1 271 ? 14.214 11.220 -6.334 1.00 90.94 271 TYR A N 1
ATOM 2067 C CA . TYR A 1 271 ? 14.769 11.787 -5.114 1.00 90.94 271 TYR A CA 1
ATOM 2068 C C . TYR A 1 271 ? 15.797 10.822 -4.520 1.00 90.94 271 TYR A C 1
ATOM 2070 O O . TYR A 1 271 ? 15.512 9.630 -4.385 1.00 90.94 271 TYR A O 1
ATOM 2078 N N . PRO A 1 272 ? 16.972 11.307 -4.080 1.00 88.81 272 PRO A N 1
ATOM 2079 C CA . PRO A 1 272 ? 18.009 10.442 -3.524 1.00 88.81 272 PRO A CA 1
ATOM 2080 C C . PRO A 1 272 ? 17.662 9.876 -2.140 1.00 88.81 272 PRO A C 1
ATOM 2082 O O . PRO A 1 272 ? 18.283 8.917 -1.685 1.00 88.81 272 PRO A O 1
ATOM 2085 N N . ARG A 1 273 ? 16.687 10.480 -1.456 1.00 89.69 273 ARG A N 1
ATOM 2086 C CA . ARG A 1 273 ? 16.195 10.098 -0.130 1.00 89.69 273 ARG A CA 1
ATOM 2087 C C . ARG A 1 273 ? 14.671 10.193 -0.089 1.00 89.69 273 ARG A C 1
ATOM 2089 O O . ARG A 1 273 ? 14.052 10.733 -1.001 1.00 89.69 273 ARG A O 1
ATOM 2096 N N . SER A 1 274 ? 14.093 9.720 1.009 1.00 91.38 274 SER A N 1
ATOM 2097 C CA . SER A 1 274 ? 12.666 9.824 1.307 1.00 91.38 274 SER A CA 1
ATOM 2098 C C . SER A 1 274 ? 12.143 11.261 1.301 1.00 91.38 274 SER A C 1
ATOM 2100 O O . SER A 1 274 ? 12.825 12.174 1.776 1.00 91.38 274 SER A O 1
ATOM 2102 N N . VAL A 1 275 ? 10.890 11.434 0.882 1.00 94.06 275 VAL A N 1
ATOM 2103 C CA . VAL A 1 275 ? 10.171 12.715 0.880 1.00 94.06 275 VAL A CA 1
ATOM 2104 C C . VAL A 1 275 ? 8.965 12.657 1.815 1.00 94.06 275 VAL A C 1
ATOM 2106 O O . VAL A 1 275 ? 8.207 11.691 1.818 1.00 94.06 275 VAL A O 1
ATOM 2109 N N . TRP A 1 276 ? 8.760 13.689 2.630 1.00 93.75 276 TRP A N 1
ATOM 2110 C CA . TRP A 1 276 ? 7.744 13.672 3.695 1.00 93.75 276 TRP A CA 1
ATOM 2111 C C . TRP A 1 276 ? 6.299 13.540 3.176 1.00 93.75 276 TRP A C 1
ATOM 2113 O O . TRP A 1 276 ? 5.440 13.006 3.872 1.00 93.75 276 TRP A O 1
ATOM 2123 N N . TYR A 1 277 ? 6.034 13.994 1.946 1.00 95.44 277 TYR A N 1
ATOM 2124 C CA . TYR A 1 277 ? 4.711 13.980 1.311 1.00 95.44 277 TYR A CA 1
ATOM 2125 C C . TYR A 1 277 ? 4.457 12.750 0.424 1.00 95.44 277 TYR A C 1
ATOM 2127 O O . TYR A 1 277 ? 3.439 12.700 -0.266 1.00 95.44 277 TYR A O 1
ATOM 2135 N N . TYR A 1 278 ? 5.342 11.747 0.443 1.00 96.62 278 TYR A N 1
ATOM 2136 C CA . TYR A 1 278 ? 5.240 10.563 -0.416 1.00 96.62 278 TYR A CA 1
ATOM 2137 C C . TYR A 1 278 ? 3.889 9.850 -0.282 1.00 96.62 278 TYR A C 1
ATOM 2139 O O . TYR A 1 278 ? 3.154 9.728 -1.256 1.00 96.62 278 TYR A O 1
ATOM 2147 N N . PHE A 1 279 ? 3.530 9.410 0.928 1.00 97.31 279 PHE A N 1
ATOM 2148 C CA . PHE A 1 279 ? 2.307 8.635 1.150 1.00 97.31 279 PHE A CA 1
ATOM 2149 C C . PHE A 1 279 ? 1.017 9.425 0.908 1.00 97.31 279 PHE A C 1
ATOM 2151 O O . PHE A 1 279 ? 0.135 8.874 0.252 1.00 97.31 279 PHE A O 1
ATOM 2158 N N . PRO A 1 280 ? 0.884 10.696 1.343 1.00 97.25 280 PRO A N 1
ATOM 2159 C CA . PRO A 1 280 ? -0.256 11.524 0.954 1.00 97.25 280 PRO A CA 1
ATOM 2160 C C . PRO A 1 280 ? -0.457 11.617 -0.567 1.00 97.25 280 PRO A C 1
ATOM 2162 O O . PRO A 1 280 ? -1.580 11.470 -1.049 1.00 97.25 280 PRO A O 1
ATOM 2165 N N . VAL A 1 281 ? 0.622 11.809 -1.336 1.00 97.75 281 VAL A N 1
ATOM 2166 C CA . VAL A 1 281 ? 0.544 11.872 -2.805 1.00 97.75 281 VAL A CA 1
ATOM 2167 C C . VAL A 1 281 ? 0.231 10.500 -3.400 1.00 97.75 281 VAL A C 1
ATOM 2169 O O . VAL A 1 281 ? -0.637 10.386 -4.255 1.00 97.75 281 VAL A O 1
ATOM 2172 N N . VAL A 1 282 ? 0.865 9.434 -2.916 1.00 97.69 282 VAL A N 1
ATOM 2173 C CA . VAL A 1 282 ? 0.597 8.070 -3.392 1.00 97.69 282 VAL A CA 1
ATOM 2174 C C . VAL A 1 282 ? -0.859 7.681 -3.148 1.00 97.69 282 VAL A C 1
ATOM 2176 O O . VAL A 1 282 ? -1.490 7.154 -4.056 1.00 97.69 282 VAL A O 1
ATOM 2179 N N . LEU A 1 283 ? -1.424 7.977 -1.973 1.00 98.19 283 LEU A N 1
ATOM 2180 C CA . LEU A 1 283 ? -2.838 7.726 -1.679 1.00 98.19 283 LEU A CA 1
ATOM 2181 C C . LEU A 1 283 ? -3.759 8.509 -2.619 1.00 98.19 283 LEU A C 1
ATOM 2183 O O . LEU A 1 283 ? -4.737 7.952 -3.109 1.00 98.19 283 LEU A O 1
ATOM 2187 N N . SER A 1 284 ? -3.440 9.770 -2.923 1.00 98.06 284 SER A N 1
ATOM 2188 C CA . SER A 1 284 ? -4.257 10.559 -3.851 1.00 98.06 284 SER A CA 1
ATOM 2189 C C . SER A 1 284 ? -4.190 10.055 -5.295 1.00 98.06 284 SER A C 1
ATOM 2191 O O . SER A 1 284 ? -5.115 10.339 -6.050 1.00 98.06 284 SER A O 1
ATOM 2193 N N . ILE A 1 285 ? -3.149 9.302 -5.673 1.00 98.25 285 ILE A N 1
ATOM 2194 C CA . ILE A 1 285 ? -3.011 8.634 -6.980 1.00 98.25 285 ILE A CA 1
ATOM 2195 C C . ILE A 1 285 ? -3.685 7.258 -6.988 1.00 98.25 285 ILE A C 1
ATOM 2197 O O . ILE A 1 285 ? -4.306 6.869 -7.977 1.00 98.25 285 ILE A O 1
ATOM 2201 N N . LYS A 1 286 ? -3.515 6.497 -5.905 1.00 98.19 286 LYS A N 1
ATOM 2202 C CA . LYS A 1 286 ? -3.836 5.068 -5.839 1.00 98.19 286 LYS A CA 1
ATOM 2203 C C . LYS A 1 286 ? -5.247 4.769 -5.364 1.00 98.19 286 LYS A C 1
ATOM 2205 O O . LYS A 1 286 ? -5.793 3.747 -5.752 1.00 98.19 286 LYS A O 1
ATOM 2210 N N . LEU A 1 287 ? -5.850 5.632 -4.553 1.00 97.88 287 LEU A N 1
ATOM 2211 C CA . LEU A 1 287 ? -7.224 5.413 -4.115 1.00 97.88 287 LEU A CA 1
ATOM 2212 C C . LEU A 1 287 ? -8.204 5.755 -5.234 1.00 97.88 287 LEU A C 1
ATOM 2214 O O . LEU A 1 287 ? -8.045 6.758 -5.933 1.00 97.88 287 LEU A O 1
ATOM 2218 N N . ALA A 1 288 ? -9.249 4.943 -5.369 1.00 97.56 288 ALA A N 1
ATOM 2219 C CA . ALA A 1 288 ? -10.343 5.244 -6.278 1.00 97.56 288 ALA A CA 1
ATOM 2220 C C . ALA A 1 288 ? -11.011 6.580 -5.913 1.00 97.56 288 ALA A C 1
ATOM 2222 O O . ALA A 1 288 ? -11.218 6.884 -4.734 1.00 97.56 288 ALA A O 1
ATOM 2223 N N . ILE A 1 289 ? -11.393 7.362 -6.928 1.00 98.00 289 ILE A N 1
ATOM 2224 C CA . ILE A 1 289 ? -11.997 8.696 -6.755 1.00 98.00 289 ILE A CA 1
ATOM 2225 C C . ILE A 1 289 ? -13.177 8.690 -5.767 1.00 98.00 289 ILE A C 1
ATOM 2227 O O . ILE A 1 289 ? -13.206 9.564 -4.900 1.00 98.00 289 ILE A O 1
ATOM 2231 N N . PRO A 1 290 ? -14.112 7.717 -5.789 1.00 97.44 290 PRO A N 1
ATOM 2232 C CA . PRO A 1 290 ? -15.192 7.667 -4.803 1.00 97.44 290 PRO A CA 1
ATOM 2233 C C . PRO A 1 290 ? -14.710 7.632 -3.347 1.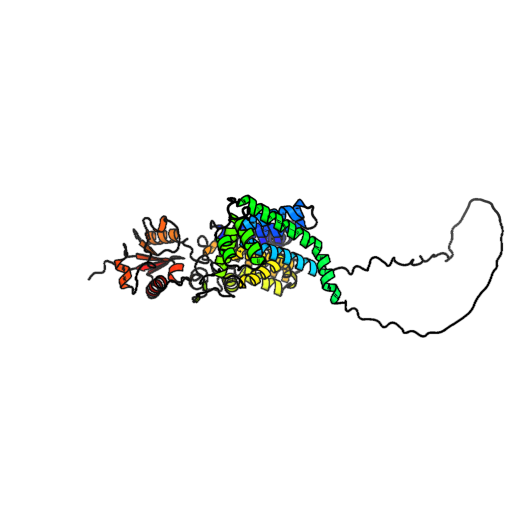00 97.44 290 PRO A C 1
ATOM 2235 O O . PRO A 1 290 ? -15.336 8.244 -2.486 1.00 97.44 290 PRO A O 1
ATOM 2238 N N . LEU A 1 291 ? -13.580 6.975 -3.068 1.00 97.00 291 LEU A N 1
ATOM 2239 C CA . LEU A 1 291 ? -12.981 6.929 -1.732 1.00 97.00 291 LEU A CA 1
ATOM 2240 C C . LEU A 1 291 ? -12.413 8.297 -1.317 1.00 97.00 291 LEU A C 1
ATOM 2242 O O . LEU A 1 291 ? -12.516 8.674 -0.152 1.00 97.00 291 LEU A O 1
ATOM 2246 N N . LEU A 1 292 ? -11.867 9.057 -2.273 1.00 97.75 292 LEU A N 1
ATOM 2247 C CA . LEU A 1 292 ? -11.390 10.431 -2.064 1.00 97.75 292 LEU A CA 1
ATOM 2248 C C . LEU A 1 292 ? -12.550 11.427 -1.878 1.00 97.75 292 LEU A C 1
ATOM 2250 O O . LEU A 1 292 ? -12.425 12.383 -1.115 1.00 97.75 292 LEU A O 1
ATOM 2254 N N . LEU A 1 293 ? -13.688 11.198 -2.543 1.00 97.81 293 LEU A N 1
ATOM 2255 C CA . LEU A 1 293 ? -14.881 12.051 -2.454 1.00 97.81 293 LEU A CA 1
ATOM 2256 C C . LEU A 1 293 ? -15.775 11.733 -1.247 1.00 97.81 293 LEU A C 1
ATOM 2258 O O . LEU A 1 293 ? -16.475 12.619 -0.758 1.00 97.81 293 LEU A O 1
ATOM 2262 N N . ALA A 1 294 ? -15.751 10.500 -0.739 1.00 97.12 294 ALA A N 1
ATOM 2263 C CA . ALA A 1 294 ? -16.527 10.069 0.423 1.00 97.12 294 ALA A CA 1
ATOM 2264 C C . ALA A 1 294 ? -16.411 10.998 1.652 1.00 97.12 294 ALA A C 1
ATOM 2266 O O . ALA A 1 294 ? -17.457 11.378 2.190 1.00 97.12 294 ALA A O 1
ATOM 2267 N N . PRO A 1 295 ? -15.210 11.430 2.099 1.00 97.50 295 PRO A N 1
ATOM 2268 C CA . PRO A 1 295 ? -15.113 12.363 3.218 1.00 97.50 295 PRO A CA 1
ATOM 2269 C C . PRO A 1 295 ? -15.708 13.741 2.899 1.00 97.50 295 PRO A C 1
ATOM 2271 O O . PRO A 1 295 ? -16.281 14.362 3.790 1.00 97.50 295 PRO A O 1
ATOM 2274 N N . LEU A 1 296 ? -15.639 14.209 1.646 1.00 97.75 296 LEU A N 1
ATOM 2275 C CA . LEU A 1 296 ? -16.251 15.478 1.228 1.00 97.75 296 LEU A CA 1
ATOM 2276 C C . LEU A 1 296 ? -17.781 15.392 1.250 1.00 97.75 296 LEU A C 1
ATOM 2278 O O . LEU A 1 296 ? -18.445 16.322 1.703 1.00 97.75 296 LEU A O 1
ATOM 2282 N N . LEU A 1 297 ? -18.340 14.258 0.819 1.00 96.50 297 LEU A N 1
ATOM 2283 C CA . LEU A 1 297 ? -19.775 13.992 0.896 1.00 96.50 297 LEU A CA 1
ATOM 2284 C C . LEU A 1 297 ? -20.251 13.981 2.356 1.00 96.50 297 LEU A C 1
ATOM 2286 O O . LEU A 1 297 ? -21.220 14.656 2.699 1.00 96.50 297 LEU A O 1
ATOM 2290 N N . ALA A 1 298 ? -19.544 13.267 3.235 1.00 95.81 298 ALA A N 1
ATOM 2291 C CA . ALA A 1 298 ? -19.848 13.257 4.663 1.00 95.81 298 ALA A CA 1
ATOM 2292 C C . ALA A 1 298 ? -19.716 14.657 5.289 1.00 95.81 298 ALA A C 1
ATOM 2294 O O . ALA A 1 298 ? -20.586 15.068 6.053 1.00 95.81 298 ALA A O 1
ATOM 2295 N N . LEU A 1 299 ? -18.684 15.424 4.924 1.00 97.44 299 LEU A N 1
ATOM 2296 C CA . LEU A 1 299 ? -18.487 16.797 5.394 1.00 97.44 299 LEU A CA 1
ATOM 2297 C C . LEU A 1 299 ? -19.611 17.740 4.936 1.00 97.44 299 LEU A C 1
ATOM 2299 O O . LEU A 1 299 ? -20.044 18.587 5.708 1.00 97.44 299 LEU A O 1
ATOM 2303 N N . ALA A 1 300 ? -20.124 17.585 3.716 1.00 97.19 300 ALA A N 1
ATOM 2304 C CA . ALA A 1 300 ? -21.186 18.442 3.190 1.00 97.19 300 ALA A CA 1
ATOM 2305 C C . ALA A 1 300 ? -22.543 18.223 3.883 1.00 97.19 300 ALA A C 1
ATOM 2307 O O . ALA A 1 300 ? -23.317 19.169 4.036 1.00 97.19 300 ALA A O 1
ATOM 2308 N N . PHE A 1 301 ? -22.849 16.988 4.298 1.00 96.75 301 PHE A N 1
ATOM 2309 C CA . PHE A 1 301 ? -24.179 16.637 4.807 1.00 96.75 301 PHE A CA 1
ATOM 2310 C C . PHE A 1 301 ? -24.231 16.310 6.302 1.00 96.75 301 PHE A C 1
ATOM 2312 O O . PHE A 1 301 ? -25.239 16.596 6.947 1.00 96.75 301 PHE A O 1
ATOM 2319 N N . HIS A 1 302 ? -23.183 15.702 6.861 1.00 96.06 302 HIS A N 1
ATOM 2320 C CA . HIS A 1 302 ? -23.129 15.309 8.268 1.00 96.06 302 HIS A CA 1
ATOM 2321 C C . HIS A 1 302 ? -21.675 15.225 8.796 1.00 96.06 302 HIS A C 1
ATOM 2323 O O . HIS A 1 302 ? -21.190 14.126 9.098 1.00 96.06 302 HIS A O 1
ATOM 2329 N N . PRO A 1 303 ? -20.976 16.373 8.975 1.00 96.56 303 PRO A N 1
ATOM 2330 C CA . PRO A 1 303 ? -19.569 16.431 9.401 1.00 96.56 303 PRO A CA 1
ATOM 2331 C C . PRO A 1 303 ? -19.232 15.580 10.628 1.00 96.56 303 PRO A C 1
ATOM 2333 O O . PRO A 1 303 ? -18.148 15.011 10.725 1.00 96.56 303 PRO A O 1
ATOM 2336 N N . LYS A 1 304 ? -20.172 15.472 11.577 1.00 95.06 304 LYS A N 1
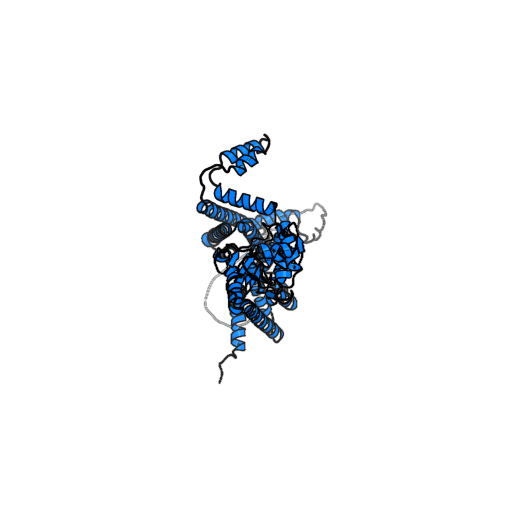ATOM 2337 C CA . LYS A 1 304 ? -19.986 14.729 12.831 1.00 95.06 304 LYS A CA 1
ATOM 2338 C C . LYS A 1 304 ? -19.743 13.230 12.613 1.00 95.06 304 LYS A C 1
ATOM 2340 O O . LYS A 1 304 ? -19.082 12.615 13.446 1.00 95.06 304 LYS A O 1
ATOM 2345 N N . SER A 1 305 ? -20.207 12.6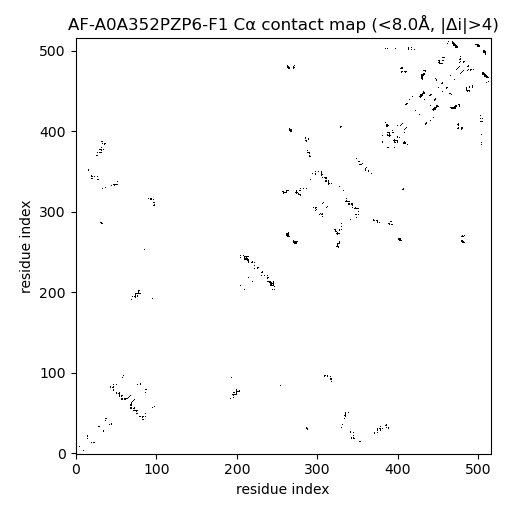64 11.494 1.00 95.06 305 SER A N 1
ATOM 2346 C CA . SER A 1 305 ? -19.988 11.245 11.156 1.00 95.06 305 SER A CA 1
ATOM 2347 C C . SER A 1 305 ? -18.517 10.896 10.896 1.00 95.06 305 SER A C 1
ATOM 2349 O O . SER A 1 305 ? -18.110 9.743 11.050 1.00 95.06 305 SER A O 1
ATOM 2351 N N . LEU A 1 306 ? -17.695 11.887 10.532 1.00 96.69 306 LEU A N 1
ATOM 2352 C CA . LEU A 1 306 ? -16.256 11.702 10.324 1.00 96.69 306 LEU A CA 1
ATOM 2353 C C . LEU A 1 306 ? -15.500 11.484 11.642 1.00 96.69 306 LEU A C 1
ATOM 2355 O O . LEU A 1 306 ? -14.379 10.981 11.650 1.00 96.69 306 LEU A O 1
ATOM 2359 N N . GLY A 1 307 ? -16.102 11.841 12.777 1.00 95.12 307 GLY A N 1
ATOM 2360 C CA . GLY A 1 307 ? -15.506 11.652 14.091 1.00 95.12 307 GLY A CA 1
ATOM 2361 C C . GLY A 1 307 ? -15.679 10.227 14.604 1.00 95.12 307 GLY A C 1
ATOM 2362 O O . GLY A 1 307 ? -16.332 10.059 15.629 1.00 95.12 307 GLY A O 1
ATOM 2363 N N . ASN A 1 308 ? -15.133 9.215 13.925 1.00 94.88 308 ASN A N 1
ATOM 2364 C CA . ASN A 1 308 ? -15.134 7.818 14.379 1.00 94.88 308 ASN A CA 1
ATOM 2365 C C . ASN A 1 308 ? -13.708 7.276 14.575 1.00 94.88 308 ASN A C 1
ATOM 2367 O O . ASN A 1 308 ? -12.752 7.786 13.988 1.00 94.88 308 ASN A O 1
ATOM 2371 N N . TRP A 1 309 ? -13.557 6.244 15.415 1.00 95.19 309 TRP A N 1
ATOM 2372 C CA . TRP A 1 309 ? -12.237 5.736 15.800 1.00 95.19 309 TRP A CA 1
ATOM 2373 C C . TRP A 1 309 ? -11.427 5.210 14.608 1.00 95.19 309 TRP A C 1
ATOM 2375 O O . TRP A 1 309 ? -10.217 5.405 14.584 1.00 95.19 309 TRP A O 1
ATOM 2385 N N . ALA A 1 310 ? -12.067 4.603 13.603 1.00 97.19 310 ALA A N 1
ATOM 2386 C CA . ALA A 1 310 ? -11.371 4.012 12.459 1.00 97.19 310 ALA A CA 1
ATOM 2387 C C . ALA A 1 310 ? -10.722 5.089 11.576 1.00 97.19 310 ALA A C 1
ATOM 2389 O O . ALA A 1 310 ? -9.549 4.964 11.220 1.00 97.19 310 ALA A O 1
ATOM 2390 N N . LEU A 1 311 ? -11.435 6.193 11.311 1.00 98.12 311 LEU A N 1
ATOM 2391 C CA . LEU A 1 311 ? -10.864 7.356 10.623 1.00 98.12 311 LEU A CA 1
ATOM 2392 C C . LEU A 1 311 ? -9.742 8.006 11.433 1.00 98.12 311 LEU A C 1
ATOM 2394 O O . LEU A 1 311 ? -8.726 8.387 10.859 1.00 98.12 311 LEU A O 1
ATOM 2398 N N . ILE A 1 312 ? -9.877 8.094 12.758 1.00 97.69 312 ILE A N 1
ATOM 2399 C CA . ILE A 1 312 ? -8.811 8.632 13.617 1.00 97.69 312 ILE A CA 1
ATOM 2400 C C . ILE A 1 312 ? -7.567 7.744 13.553 1.00 97.69 312 ILE A C 1
ATOM 2402 O O . ILE A 1 312 ? -6.469 8.263 13.375 1.00 97.69 312 ILE A O 1
ATOM 2406 N N . CYS A 1 313 ? -7.715 6.419 13.634 1.00 98.38 313 CYS A N 1
ATOM 2407 C CA . CYS A 1 313 ? -6.595 5.496 13.465 1.00 98.38 313 CYS A CA 1
ATOM 2408 C C . CYS A 1 313 ? -5.938 5.663 12.088 1.00 98.38 313 CYS A C 1
ATOM 2410 O O . CYS A 1 313 ? -4.717 5.780 12.015 1.00 98.38 313 CYS A O 1
ATOM 2412 N N . ALA A 1 314 ? -6.723 5.750 11.007 1.00 98.44 314 ALA A N 1
ATOM 2413 C CA . ALA A 1 314 ? -6.195 5.996 9.666 1.00 98.44 314 ALA A CA 1
ATOM 2414 C C . ALA A 1 314 ? -5.424 7.329 9.581 1.00 98.44 314 ALA A C 1
ATOM 2416 O O . ALA A 1 314 ? -4.319 7.365 9.043 1.00 98.44 314 ALA A O 1
ATOM 2417 N N . LEU A 1 315 ? -5.947 8.410 10.170 1.00 98.19 315 LEU A N 1
ATOM 2418 C CA . LEU A 1 315 ? -5.280 9.716 10.214 1.00 98.19 315 LEU A CA 1
ATOM 2419 C C . LEU A 1 315 ? -3.990 9.693 11.044 1.00 98.19 315 LEU A C 1
ATOM 2421 O O . LEU A 1 315 ? -2.996 10.292 10.640 1.00 98.19 315 LEU A O 1
ATOM 2425 N N . VAL A 1 316 ? -3.971 8.985 12.175 1.00 98.38 316 VAL A N 1
ATOM 2426 C CA . VAL A 1 316 ? -2.766 8.835 13.007 1.00 98.38 316 VAL A CA 1
ATOM 2427 C C . VAL A 1 316 ? -1.701 8.020 12.277 1.00 98.38 316 VAL A C 1
ATOM 2429 O O . VAL A 1 316 ? -0.535 8.413 12.278 1.00 98.38 316 VAL A O 1
ATOM 2432 N N . LEU A 1 317 ? -2.078 6.932 11.598 1.00 98.31 317 LEU A N 1
ATOM 2433 C CA . LEU A 1 317 ? -1.146 6.177 10.758 1.00 98.31 317 LEU A CA 1
ATOM 2434 C C . LEU A 1 317 ? -0.640 7.018 9.577 1.00 98.31 317 LEU A C 1
ATOM 2436 O O . LEU A 1 317 ? 0.545 6.946 9.249 1.00 98.31 317 LEU A O 1
ATOM 2440 N N . LEU A 1 318 ? -1.494 7.857 8.977 1.00 97.94 318 LEU A N 1
ATOM 2441 C CA . LEU A 1 318 ? -1.096 8.782 7.915 1.00 97.94 318 LEU A CA 1
ATOM 2442 C C . LEU A 1 318 ? -0.081 9.806 8.426 1.00 97.94 318 LEU A C 1
ATOM 2444 O O . LEU A 1 318 ? 0.961 9.997 7.804 1.00 97.94 318 LEU A O 1
ATOM 2448 N N . ALA A 1 319 ? -0.348 10.427 9.573 1.00 97.69 319 ALA A N 1
ATOM 2449 C CA . ALA A 1 319 ? 0.572 11.369 10.200 1.00 97.69 319 ALA A CA 1
ATOM 2450 C C . ALA A 1 319 ? 1.903 10.690 10.560 1.00 97.69 319 ALA A C 1
ATOM 2452 O O . ALA A 1 319 ? 2.974 11.238 10.306 1.00 97.69 319 ALA A O 1
ATOM 2453 N N . PHE A 1 320 ? 1.848 9.460 11.076 1.00 96.31 320 PHE A N 1
ATOM 2454 C CA . PHE A 1 320 ? 3.038 8.676 11.389 1.00 96.31 320 PHE A CA 1
ATOM 2455 C C . PHE A 1 320 ? 3.855 8.315 10.134 1.00 96.31 320 PHE A C 1
ATOM 2457 O O . PHE A 1 320 ? 5.084 8.244 10.210 1.00 96.31 320 PHE A O 1
ATOM 2464 N N . SER A 1 321 ? 3.213 8.165 8.969 1.00 94.94 321 SER A N 1
ATOM 2465 C CA . SER A 1 321 ? 3.881 7.839 7.696 1.00 94.94 321 SER A CA 1
ATOM 2466 C C . SER A 1 321 ? 4.923 8.872 7.245 1.00 94.94 321 SER A C 1
ATOM 2468 O O . SER A 1 321 ? 5.857 8.526 6.524 1.00 94.94 321 SER A O 1
ATOM 2470 N N . ILE A 1 322 ? 4.841 10.114 7.739 1.00 92.75 322 ILE A N 1
ATOM 2471 C CA . ILE A 1 322 ? 5.829 11.179 7.488 1.00 92.75 322 ILE A CA 1
ATOM 2472 C C . ILE A 1 322 ? 7.224 10.790 8.013 1.00 92.75 322 ILE A C 1
ATOM 2474 O O . ILE A 1 322 ? 8.243 11.248 7.499 1.00 92.75 322 ILE A O 1
ATOM 2478 N N . THR A 1 323 ? 7.288 9.911 9.016 1.00 91.19 323 THR A N 1
ATOM 2479 C CA . THR A 1 323 ? 8.548 9.428 9.604 1.00 91.19 323 THR A CA 1
ATOM 2480 C C . THR A 1 323 ? 9.209 8.307 8.793 1.00 91.19 323 THR A C 1
ATOM 2482 O O . THR A 1 323 ? 10.330 7.892 9.106 1.00 91.19 323 THR A O 1
ATOM 2485 N N . TYR A 1 324 ? 8.539 7.790 7.757 1.00 91.06 324 TYR A N 1
ATOM 2486 C CA . TYR A 1 324 ? 9.024 6.636 7.007 1.00 91.06 324 TYR A CA 1
ATOM 2487 C C . TYR A 1 324 ? 10.083 7.078 6.017 1.00 91.06 324 TYR A C 1
ATOM 2489 O O . TYR A 1 324 ? 9.865 7.958 5.185 1.00 91.06 324 TYR A O 1
ATOM 2497 N N . ARG A 1 325 ? 11.218 6.393 6.065 1.00 91.25 325 ARG A N 1
ATOM 2498 C CA . ARG A 1 325 ? 12.333 6.623 5.147 1.00 91.25 325 ARG A CA 1
ATOM 2499 C C . ARG A 1 325 ? 12.417 5.558 4.058 1.00 91.25 325 ARG A C 1
ATOM 2501 O O . ARG A 1 325 ? 13.090 5.746 3.048 1.00 91.25 325 ARG A O 1
ATOM 2508 N N . VAL A 1 326 ? 11.724 4.440 4.257 1.00 90.31 326 VAL A N 1
ATOM 2509 C CA . VAL A 1 326 ? 11.499 3.405 3.246 1.00 90.31 326 VAL A CA 1
ATOM 2510 C C . VAL A 1 326 ? 10.135 3.670 2.618 1.00 90.31 326 VAL A C 1
ATOM 2512 O O . VAL A 1 326 ? 9.101 3.553 3.270 1.00 90.31 326 VAL A O 1
ATOM 2515 N N . GLN A 1 327 ? 10.150 4.075 1.353 1.00 91.50 327 GLN A N 1
ATOM 2516 C CA . GLN A 1 327 ? 8.997 4.609 0.627 1.00 91.50 327 GLN A CA 1
ATOM 2517 C C . GLN A 1 327 ? 8.903 3.930 -0.741 1.00 91.50 327 GLN A C 1
ATOM 2519 O O . GLN A 1 327 ? 9.020 4.548 -1.792 1.00 91.50 327 GLN A O 1
ATOM 2524 N N . ILE A 1 328 ? 8.755 2.609 -0.698 1.00 88.25 328 ILE A N 1
ATOM 2525 C CA . ILE A 1 328 ? 8.837 1.726 -1.870 1.00 88.25 328 ILE A CA 1
ATOM 2526 C C . ILE A 1 328 ? 7.468 1.217 -2.325 1.00 88.25 328 ILE A C 1
ATOM 2528 O O . ILE A 1 328 ? 7.409 0.256 -3.078 1.00 88.25 328 ILE A O 1
ATOM 2532 N N . GLY A 1 329 ? 6.360 1.796 -1.846 1.00 92.81 329 GLY A N 1
ATOM 2533 C CA . GLY A 1 329 ? 5.015 1.369 -2.242 1.00 92.81 329 GLY A CA 1
ATOM 2534 C C . GLY A 1 329 ? 3.902 1.709 -1.255 1.00 92.81 329 GLY A C 1
ATOM 2535 O O . GLY A 1 329 ? 4.124 1.715 -0.041 1.00 92.81 329 GLY A O 1
ATOM 2536 N N . ILE A 1 330 ? 2.674 1.889 -1.760 1.00 95.88 330 ILE A N 1
ATOM 2537 C CA . ILE A 1 330 ? 1.445 1.994 -0.946 1.00 95.88 330 ILE A CA 1
ATOM 2538 C C . ILE A 1 330 ? 1.241 0.771 -0.040 1.00 95.88 330 ILE A C 1
ATOM 2540 O O . ILE A 1 330 ? 0.661 0.885 1.037 1.00 95.88 330 ILE A O 1
ATOM 2544 N N . ARG A 1 331 ? 1.803 -0.384 -0.421 1.00 94.94 331 ARG A N 1
ATOM 2545 C CA . ARG A 1 331 ? 1.766 -1.639 0.341 1.00 94.94 331 ARG A CA 1
ATOM 2546 C C . ARG A 1 331 ? 2.205 -1.507 1.803 1.00 94.94 331 ARG A C 1
ATOM 2548 O O . ARG A 1 331 ? 1.751 -2.246 2.672 1.00 94.94 331 ARG A O 1
ATOM 2555 N N . LEU A 1 332 ? 3.066 -0.530 2.103 1.00 94.50 332 LEU A N 1
ATOM 2556 C CA . LEU A 1 332 ? 3.544 -0.256 3.461 1.00 94.50 332 LEU A CA 1
ATOM 2557 C C . LEU A 1 332 ? 2.462 0.321 4.386 1.00 94.50 332 LEU A C 1
ATOM 2559 O O . LEU A 1 332 ? 2.598 0.219 5.603 1.00 94.50 332 LEU A O 1
ATOM 2563 N N . ILE A 1 333 ? 1.398 0.888 3.819 1.00 96.62 333 ILE A N 1
ATOM 2564 C CA . ILE A 1 333 ? 0.311 1.552 4.540 1.00 96.62 333 ILE A CA 1
ATOM 2565 C C . ILE A 1 333 ? -1.071 0.968 4.200 1.00 96.62 333 ILE A C 1
ATOM 2567 O O . ILE A 1 333 ? -2.082 1.614 4.446 1.00 96.62 333 ILE A O 1
ATOM 2571 N N . LEU A 1 334 ? -1.171 -0.264 3.690 1.00 97.31 334 LEU A N 1
ATOM 2572 C CA . LEU A 1 334 ? -2.485 -0.902 3.489 1.00 97.31 334 LEU A CA 1
ATOM 2573 C C . LEU A 1 334 ? -3.345 -1.011 4.763 1.00 97.31 334 LEU A C 1
ATOM 2575 O O . LEU A 1 334 ? -4.554 -0.806 4.644 1.00 97.31 334 LEU A O 1
ATOM 2579 N N . PRO A 1 335 ? -2.791 -1.208 5.983 1.00 98.19 335 PRO A N 1
ATOM 2580 C CA . PRO A 1 335 ? -3.592 -1.126 7.206 1.00 98.19 335 PRO A CA 1
ATOM 2581 C C . PRO A 1 335 ? -4.319 0.217 7.361 1.00 98.19 335 PRO A C 1
ATOM 2583 O O . PRO A 1 335 ? -5.468 0.250 7.792 1.00 98.19 335 PRO A O 1
ATOM 2586 N N . LEU A 1 336 ? -3.683 1.322 6.956 1.00 98.06 336 LEU A N 1
ATOM 2587 C CA . LEU A 1 336 ? -4.307 2.645 6.926 1.00 98.06 336 LEU A CA 1
ATOM 2588 C C . LEU A 1 336 ? -5.455 2.676 5.916 1.00 98.06 336 LEU A C 1
ATOM 2590 O O . LEU A 1 336 ? -6.540 3.130 6.269 1.00 98.06 336 LEU A O 1
ATOM 2594 N N . VAL A 1 337 ? -5.245 2.175 4.693 1.00 98.19 337 VAL A N 1
ATOM 2595 C CA . VAL A 1 337 ? -6.286 2.141 3.646 1.00 98.19 337 VAL A CA 1
ATOM 2596 C C . VAL A 1 337 ? -7.495 1.323 4.104 1.00 98.19 337 VAL A C 1
ATOM 2598 O O . VAL A 1 337 ? -8.634 1.748 3.911 1.00 98.19 337 VAL A O 1
ATOM 2601 N N . ALA A 1 338 ? -7.268 0.197 4.782 1.00 97.88 338 ALA A N 1
ATOM 2602 C CA . ALA A 1 338 ? -8.349 -0.630 5.296 1.00 97.88 338 ALA A CA 1
ATOM 2603 C C . ALA A 1 338 ? -9.158 0.075 6.396 1.00 97.88 338 ALA A C 1
ATOM 2605 O O . ALA A 1 338 ? -10.389 0.097 6.351 1.00 97.88 338 ALA A O 1
ATOM 2606 N N . LEU A 1 339 ? -8.479 0.711 7.355 1.00 98.19 339 LEU A N 1
ATOM 2607 C CA . LEU A 1 339 ? -9.134 1.494 8.409 1.00 98.19 339 LEU A CA 1
ATOM 2608 C C . LEU A 1 339 ? -9.869 2.717 7.845 1.00 98.19 339 LEU A C 1
ATOM 2610 O O . LEU A 1 339 ? -10.958 3.046 8.315 1.00 98.19 339 LEU A O 1
ATOM 2614 N N . LEU A 1 340 ? -9.317 3.352 6.806 1.00 98.31 340 LEU A N 1
ATOM 2615 C CA . LEU A 1 340 ? -9.971 4.429 6.068 1.00 98.31 340 LEU A CA 1
ATOM 2616 C C . LEU A 1 340 ? -11.273 3.932 5.426 1.00 98.31 340 LEU A C 1
ATOM 2618 O O . LEU A 1 340 ? -12.311 4.556 5.620 1.00 98.31 340 LEU A O 1
ATOM 2622 N N . ALA A 1 341 ? -11.251 2.795 4.724 1.00 97.44 341 ALA A N 1
ATOM 2623 C CA . ALA A 1 341 ? -12.443 2.213 4.107 1.00 97.44 341 ALA A CA 1
ATOM 2624 C C . ALA A 1 341 ? -13.529 1.873 5.144 1.00 97.44 341 ALA A C 1
ATOM 2626 O O . ALA A 1 341 ? -14.691 2.236 4.959 1.00 97.44 341 ALA A O 1
ATOM 2627 N N . VAL A 1 342 ? -13.153 1.253 6.270 1.00 96.81 342 VAL A N 1
ATOM 2628 C CA . VAL A 1 342 ? -14.074 0.949 7.382 1.00 96.81 342 VAL A CA 1
ATOM 2629 C C . VAL A 1 342 ? -14.667 2.230 7.977 1.00 96.81 342 VAL A C 1
ATOM 2631 O O . VAL A 1 342 ? -15.881 2.334 8.165 1.00 96.81 342 VAL A O 1
ATOM 2634 N N . GLY A 1 343 ? -13.827 3.230 8.245 1.00 97.12 343 GLY A N 1
ATOM 2635 C CA . GLY A 1 343 ? -14.250 4.499 8.827 1.00 97.12 343 GLY A CA 1
ATOM 2636 C C . GLY A 1 343 ? -15.141 5.332 7.902 1.00 97.12 343 GLY A C 1
ATOM 2637 O O . GLY A 1 343 ? -16.103 5.948 8.368 1.00 97.12 343 GLY A O 1
ATOM 2638 N N . LEU A 1 344 ? -14.873 5.318 6.593 1.00 97.56 344 LEU A N 1
ATOM 2639 C CA . LEU A 1 344 ? -15.719 5.955 5.582 1.00 97.56 344 LEU A CA 1
ATOM 2640 C C . LEU A 1 344 ? -17.044 5.209 5.414 1.00 97.56 344 LEU A C 1
ATOM 2642 O O . LEU A 1 344 ? -18.084 5.854 5.342 1.00 97.56 344 LEU A O 1
ATOM 2646 N N . ALA A 1 345 ? -17.045 3.874 5.428 1.00 96.00 345 ALA A N 1
ATOM 2647 C CA . ALA A 1 345 ? -18.279 3.093 5.388 1.00 96.00 345 ALA A CA 1
ATOM 2648 C C . ALA A 1 345 ? -19.196 3.408 6.582 1.00 96.00 345 ALA A C 1
ATOM 2650 O O . ALA A 1 345 ? -20.403 3.616 6.408 1.00 96.00 345 ALA A O 1
ATOM 2651 N N . ALA A 1 346 ? -18.623 3.509 7.786 1.00 95.00 346 ALA A N 1
ATOM 2652 C CA . ALA A 1 346 ? -19.344 3.933 8.982 1.00 95.00 346 ALA A CA 1
ATOM 2653 C C . ALA A 1 346 ? -19.894 5.362 8.836 1.00 95.00 346 ALA A C 1
ATOM 2655 O O . ALA A 1 346 ? -21.087 5.585 9.052 1.00 95.00 346 ALA A O 1
ATOM 2656 N N . SER A 1 347 ? -19.053 6.305 8.398 1.00 96.56 347 SER A N 1
ATOM 2657 C CA . SER A 1 347 ? -19.427 7.714 8.233 1.00 96.56 347 SER A CA 1
ATOM 2658 C C . SER A 1 347 ? -20.528 7.923 7.185 1.00 96.56 347 SER A C 1
ATOM 2660 O O . SER A 1 347 ? -21.499 8.641 7.437 1.00 96.56 347 SER A O 1
ATOM 2662 N N . LEU A 1 348 ? -20.431 7.261 6.031 1.00 95.38 348 LEU A N 1
ATOM 2663 C CA . LEU A 1 348 ? -21.423 7.334 4.958 1.00 95.38 348 LEU A CA 1
ATOM 2664 C C . LEU A 1 348 ? -22.763 6.728 5.382 1.00 95.38 348 LEU A C 1
ATOM 2666 O O . LEU A 1 348 ? -23.814 7.318 5.128 1.00 95.38 348 LEU A O 1
ATOM 2670 N N . SER A 1 349 ? -22.733 5.590 6.079 1.00 94.06 349 SER A N 1
ATOM 2671 C CA . SER A 1 349 ? -23.948 4.952 6.595 1.00 94.06 349 SER A CA 1
ATOM 2672 C C . SER A 1 349 ? -24.638 5.821 7.648 1.00 94.06 349 SER A C 1
ATOM 2674 O O . SER A 1 349 ? -25.859 5.967 7.629 1.00 94.06 349 SER A O 1
ATOM 2676 N N . GLU A 1 350 ? -23.873 6.435 8.556 1.00 93.31 350 GLU A N 1
ATOM 2677 C CA . GLU A 1 350 ? -24.405 7.378 9.545 1.00 93.31 350 GLU A CA 1
ATOM 2678 C C . GLU A 1 350 ? -24.989 8.625 8.869 1.00 93.31 350 GLU A C 1
ATOM 2680 O O . GLU A 1 350 ? -26.105 9.030 9.190 1.00 93.31 350 GLU A O 1
ATOM 2685 N N . THR A 1 351 ? -24.291 9.180 7.874 1.00 94.44 351 THR A N 1
ATOM 2686 C CA . THR A 1 351 ? -24.771 10.319 7.076 1.00 94.44 351 THR A CA 1
ATOM 2687 C C . THR A 1 351 ? -26.097 9.995 6.387 1.00 94.44 351 THR A C 1
ATOM 2689 O O . THR A 1 351 ? -27.040 10.777 6.469 1.00 94.44 351 THR A O 1
ATOM 2692 N N . ALA A 1 352 ? -26.218 8.825 5.752 1.00 92.75 352 ALA A N 1
ATOM 2693 C CA . ALA A 1 352 ? -27.452 8.411 5.087 1.00 92.75 352 ALA A CA 1
ATOM 2694 C C . ALA A 1 352 ? -28.628 8.239 6.069 1.00 92.75 352 ALA A C 1
ATOM 2696 O O . ALA A 1 352 ? -29.756 8.605 5.735 1.00 92.75 352 ALA A O 1
ATOM 2697 N N . ARG A 1 353 ? -28.373 7.719 7.279 1.00 91.62 353 ARG A N 1
ATOM 2698 C CA . ARG A 1 353 ? -29.392 7.549 8.333 1.00 91.62 353 ARG A CA 1
ATOM 2699 C C . ARG A 1 353 ? -29.820 8.867 8.976 1.00 91.62 353 ARG A C 1
ATOM 2701 O O . ARG A 1 353 ? -30.977 8.989 9.359 1.00 91.62 353 ARG A O 1
ATOM 2708 N N . ALA A 1 354 ? -28.910 9.833 9.093 1.00 92.75 354 ALA A N 1
ATOM 2709 C CA . ALA A 1 354 ? -29.187 11.139 9.692 1.00 92.75 354 ALA A CA 1
ATOM 2710 C C . ALA A 1 354 ? -30.036 12.058 8.791 1.00 92.75 354 ALA A C 1
ATOM 2712 O O . ALA A 1 354 ? -30.596 13.048 9.262 1.00 92.75 354 ALA A O 1
ATOM 2713 N N . LEU A 1 355 ? -30.129 11.757 7.493 1.00 92.94 355 LEU A N 1
ATOM 2714 C CA . LEU A 1 355 ? -30.864 12.558 6.516 1.00 92.94 355 LEU A CA 1
ATOM 2715 C C . LEU A 1 355 ? -32.258 11.988 6.227 1.00 92.94 355 LEU A C 1
ATOM 2717 O O . LEU A 1 355 ? -32.514 10.791 6.331 1.00 92.94 355 LEU A O 1
ATOM 2721 N N . ALA A 1 356 ? -33.150 12.855 5.746 1.00 93.31 356 ALA A N 1
ATOM 2722 C CA . ALA A 1 356 ? -34.480 12.490 5.266 1.00 93.31 356 ALA A CA 1
ATOM 2723 C C . ALA A 1 356 ? -34.774 13.107 3.885 1.00 93.31 356 ALA A C 1
ATOM 2725 O O . ALA A 1 356 ? -34.067 14.005 3.414 1.00 93.31 356 ALA A O 1
ATOM 2726 N N . GLY A 1 357 ? -35.826 12.615 3.223 1.00 94.06 357 GLY A N 1
ATOM 2727 C CA . GLY A 1 357 ? -36.324 13.163 1.959 1.00 94.06 357 GLY A CA 1
ATOM 2728 C C . GLY A 1 357 ? -35.302 13.125 0.815 1.00 94.06 357 GLY A C 1
ATOM 2729 O O . GLY A 1 357 ? -34.573 12.148 0.639 1.00 94.06 357 GLY A O 1
ATOM 2730 N N . TRP A 1 358 ? -35.251 14.195 0.017 1.00 93.56 358 TRP A N 1
ATOM 2731 C CA . TRP A 1 358 ? -34.396 14.272 -1.175 1.00 93.56 358 TRP A CA 1
ATOM 2732 C C . TRP A 1 358 ? -32.894 14.240 -0.851 1.00 93.56 358 TRP A C 1
ATOM 2734 O O . TRP A 1 358 ? -32.132 13.649 -1.612 1.00 93.56 358 TRP A O 1
ATOM 2744 N N . LYS A 1 359 ? -32.466 14.802 0.292 1.00 94.25 359 LYS A N 1
ATOM 2745 C CA . LYS A 1 359 ? -31.053 14.793 0.719 1.00 94.25 359 LYS A CA 1
ATOM 2746 C C . LYS A 1 359 ? -30.558 13.371 0.968 1.00 94.25 359 LYS A C 1
ATOM 2748 O O . LYS A 1 359 ? -29.474 13.010 0.523 1.00 94.25 359 LYS A O 1
ATOM 2753 N N . ARG A 1 360 ? -31.381 12.542 1.623 1.00 92.56 360 ARG A N 1
ATOM 2754 C CA . ARG A 1 360 ? -31.081 11.118 1.820 1.00 92.56 360 ARG A CA 1
ATOM 2755 C C . ARG A 1 360 ? -30.978 10.385 0.486 1.00 92.56 360 ARG A C 1
ATOM 2757 O O . ARG A 1 360 ? -29.997 9.684 0.271 1.00 92.56 360 ARG A O 1
ATOM 2764 N N . ARG A 1 361 ? -31.943 10.588 -0.419 1.00 92.06 361 ARG A N 1
ATOM 2765 C CA . ARG A 1 361 ? -31.916 9.975 -1.760 1.00 92.06 361 ARG A CA 1
ATOM 2766 C C . ARG A 1 361 ? -30.652 10.351 -2.529 1.00 92.06 361 ARG A C 1
ATOM 2768 O O . ARG A 1 361 ? -30.041 9.476 -3.134 1.00 92.06 361 ARG A O 1
ATOM 2775 N N . LEU A 1 362 ? -30.236 11.616 -2.466 1.00 93.88 362 LEU A N 1
ATOM 2776 C CA . LEU A 1 362 ? -29.007 12.099 -3.094 1.00 93.88 362 LEU A CA 1
ATOM 2777 C C . LEU A 1 362 ? -27.766 11.389 -2.532 1.00 93.88 362 LEU A C 1
ATOM 2779 O O . LEU A 1 362 ? -26.973 10.861 -3.305 1.00 93.88 362 LEU A O 1
ATOM 2783 N N . VAL A 1 363 ? -27.620 11.325 -1.203 1.00 93.69 363 VAL A N 1
ATOM 2784 C CA . VAL A 1 363 ? -26.475 10.659 -0.555 1.00 93.69 363 VAL A CA 1
ATOM 2785 C C . VAL A 1 363 ? -26.455 9.161 -0.851 1.00 93.69 363 VAL A C 1
ATOM 2787 O O . VAL A 1 363 ? -25.415 8.645 -1.242 1.00 93.69 363 VAL A O 1
ATOM 2790 N N . VAL A 1 364 ? -27.587 8.462 -0.727 1.00 92.56 364 VAL A N 1
ATOM 2791 C CA . VAL A 1 364 ? -27.666 7.019 -1.018 1.00 92.56 364 VAL A CA 1
ATOM 2792 C C . VAL A 1 364 ? -27.351 6.735 -2.487 1.00 92.56 364 VAL A C 1
ATOM 2794 O O . VAL A 1 364 ? -26.558 5.843 -2.778 1.00 92.56 364 VAL A O 1
ATOM 2797 N N . THR A 1 365 ? -27.896 7.529 -3.413 1.00 92.38 365 THR A N 1
ATOM 2798 C CA . THR A 1 365 ? -27.579 7.405 -4.846 1.00 92.38 365 THR A CA 1
ATOM 2799 C C . THR A 1 365 ? -26.095 7.664 -5.101 1.00 92.38 365 THR A C 1
ATOM 2801 O O . THR A 1 365 ? -25.471 6.921 -5.851 1.00 92.38 365 THR A O 1
ATOM 2804 N N . GLY A 1 366 ? -25.505 8.661 -4.433 1.00 94.69 366 GLY A N 1
ATOM 2805 C CA . GLY A 1 366 ? -24.071 8.945 -4.496 1.00 94.69 366 GLY A CA 1
ATOM 2806 C C . GLY A 1 366 ? -23.204 7.797 -3.972 1.00 94.69 366 GLY A C 1
ATOM 2807 O O . GLY A 1 366 ? -22.212 7.455 -4.606 1.00 94.69 366 GLY A O 1
ATOM 2808 N N . ILE A 1 367 ? -23.598 7.155 -2.866 1.00 94.25 367 ILE A N 1
ATOM 2809 C CA . ILE A 1 367 ? -22.912 5.972 -2.320 1.00 94.25 367 ILE A CA 1
ATOM 2810 C C . ILE A 1 367 ? -22.973 4.809 -3.318 1.00 94.25 367 ILE A C 1
ATOM 2812 O O . ILE A 1 367 ? -21.946 4.197 -3.598 1.00 94.25 367 ILE A O 1
ATOM 2816 N N . ILE A 1 368 ? -24.149 4.521 -3.884 1.00 93.69 368 ILE A N 1
ATOM 2817 C CA . ILE A 1 368 ? -24.331 3.432 -4.858 1.00 93.69 368 ILE A CA 1
ATOM 2818 C C . ILE A 1 368 ? -23.526 3.703 -6.134 1.00 93.69 368 ILE A C 1
ATOM 2820 O O . ILE A 1 368 ? -22.805 2.825 -6.602 1.00 93.69 368 ILE A O 1
ATOM 2824 N N . ALA A 1 369 ? -23.608 4.920 -6.679 1.00 95.62 369 ALA A N 1
ATOM 2825 C CA . ALA A 1 369 ? -22.852 5.317 -7.863 1.00 95.62 369 ALA A CA 1
ATOM 2826 C C . ALA A 1 369 ? -21.338 5.272 -7.608 1.00 95.62 369 ALA A C 1
ATOM 2828 O O . ALA A 1 369 ? -20.587 4.769 -8.441 1.00 95.62 369 ALA A O 1
ATOM 2829 N N . GLY A 1 370 ? -20.896 5.740 -6.438 1.00 96.25 370 GLY A N 1
ATOM 2830 C CA . GLY A 1 370 ? -19.509 5.644 -6.001 1.00 96.25 370 GLY A CA 1
ATOM 2831 C C . GLY A 1 370 ? -19.042 4.194 -5.896 1.00 96.25 370 GLY A C 1
ATOM 2832 O O . GLY A 1 370 ? -17.978 3.862 -6.405 1.00 96.25 370 GLY A O 1
ATOM 2833 N N . MET A 1 371 ? -19.853 3.309 -5.316 1.00 95.06 371 MET A N 1
ATOM 2834 C CA . MET A 1 371 ? -19.526 1.886 -5.227 1.00 95.06 371 MET A CA 1
ATOM 2835 C C . MET A 1 371 ? -19.424 1.234 -6.609 1.00 95.06 371 MET A C 1
ATOM 2837 O O . MET A 1 371 ? -18.461 0.524 -6.891 1.00 95.06 371 MET A O 1
ATOM 2841 N N . LEU A 1 372 ? -20.380 1.518 -7.495 1.00 96.25 372 LEU A N 1
ATOM 2842 C CA . LEU A 1 372 ? -20.343 1.030 -8.870 1.00 96.25 372 LEU A CA 1
ATOM 2843 C C . LEU A 1 372 ? -19.086 1.522 -9.599 1.00 96.25 372 LEU A C 1
ATOM 2845 O O . LEU A 1 372 ? -18.462 0.753 -10.324 1.00 96.25 372 LEU A O 1
ATOM 2849 N N . TRP A 1 373 ? -18.677 2.772 -9.372 1.00 97.31 373 TRP A N 1
ATOM 2850 C CA . TRP A 1 373 ? -17.428 3.300 -9.914 1.00 97.31 373 TRP A CA 1
ATOM 2851 C C . TRP A 1 373 ? -16.222 2.518 -9.389 1.00 97.31 373 TRP A C 1
ATOM 2853 O O . TRP A 1 373 ? -15.430 2.060 -10.206 1.00 97.31 373 TRP A O 1
ATOM 2863 N N . VAL A 1 374 ? -16.091 2.298 -8.074 1.00 96.69 374 VAL A N 1
ATOM 2864 C CA . VAL A 1 374 ? -14.974 1.511 -7.509 1.00 96.69 374 VAL A CA 1
ATOM 2865 C C . VAL A 1 374 ? -14.892 0.126 -8.163 1.00 96.69 374 VAL A C 1
ATOM 2867 O O . VAL A 1 374 ? -13.823 -0.265 -8.632 1.00 96.69 374 VAL A O 1
ATOM 2870 N N . VAL A 1 375 ? -16.029 -0.567 -8.296 1.00 96.56 375 VAL A N 1
ATOM 2871 C CA . VAL A 1 375 ? -16.117 -1.868 -8.982 1.00 96.56 375 VAL A CA 1
ATOM 2872 C C . VAL A 1 375 ? -15.661 -1.767 -10.440 1.00 96.56 375 VAL A C 1
ATOM 2874 O O . VAL A 1 375 ? -14.846 -2.571 -10.888 1.00 96.56 375 VAL A O 1
ATOM 2877 N N . ILE A 1 376 ? -16.147 -0.773 -11.189 1.00 96.56 376 ILE A N 1
ATOM 2878 C CA . ILE A 1 376 ? -15.758 -0.562 -12.590 1.00 96.56 376 ILE A CA 1
ATOM 2879 C C . ILE A 1 376 ? -14.255 -0.276 -12.702 1.00 96.56 376 ILE A C 1
ATOM 2881 O O . ILE A 1 376 ? -13.605 -0.827 -13.590 1.00 96.56 376 ILE A O 1
ATOM 2885 N N . SER A 1 377 ? -13.688 0.547 -11.817 1.00 96.19 377 SER A N 1
ATOM 2886 C CA . SER A 1 377 ? -12.250 0.835 -11.787 1.00 96.19 377 SER A CA 1
ATOM 2887 C C . SER A 1 377 ? -11.431 -0.435 -11.554 1.00 96.19 377 SER A C 1
ATOM 2889 O O . SER A 1 377 ? -10.454 -0.653 -12.268 1.00 96.19 377 SER A O 1
ATOM 2891 N N . ALA A 1 378 ? -11.851 -1.299 -10.625 1.00 95.69 378 ALA A N 1
ATOM 2892 C CA . ALA A 1 378 ? -11.185 -2.571 -10.352 1.00 95.69 378 ALA A CA 1
ATOM 2893 C C . ALA A 1 378 ? -11.263 -3.549 -11.531 1.00 95.69 378 ALA A C 1
ATOM 2895 O O . ALA A 1 378 ? -10.251 -4.129 -11.923 1.00 95.69 378 ALA A O 1
ATOM 2896 N N . VAL A 1 379 ? -12.441 -3.696 -12.144 1.00 96.19 379 VAL A N 1
ATOM 2897 C CA . VAL A 1 379 ? -12.634 -4.581 -13.304 1.00 96.19 379 VAL A CA 1
ATOM 2898 C C . VAL A 1 379 ? -11.821 -4.098 -14.506 1.00 96.19 379 VAL A C 1
ATOM 2900 O O . VAL A 1 379 ? -11.202 -4.909 -15.188 1.00 96.19 379 VAL A O 1
ATOM 2903 N N . ARG A 1 380 ? -11.784 -2.784 -14.762 1.00 94.75 380 ARG A N 1
ATOM 2904 C CA . ARG A 1 380 ? -11.071 -2.208 -15.916 1.00 94.75 380 ARG A CA 1
ATOM 2905 C C . ARG A 1 380 ? -9.559 -2.359 -15.848 1.00 94.75 380 ARG A C 1
ATOM 2907 O O . ARG A 1 380 ? -8.925 -2.396 -16.896 1.00 94.75 380 ARG A O 1
ATOM 2914 N N . VAL A 1 381 ? -8.986 -2.380 -14.648 1.00 94.44 381 VAL A N 1
ATOM 2915 C CA . VAL A 1 381 ? -7.532 -2.479 -14.477 1.00 94.44 381 VAL A CA 1
ATOM 2916 C C . VAL A 1 381 ? -7.044 -3.925 -14.408 1.00 94.44 381 VAL A C 1
ATOM 2918 O O . VAL A 1 381 ? -5.845 -4.170 -14.473 1.00 94.44 381 VAL A O 1
ATOM 2921 N N . TRP A 1 382 ? -7.945 -4.897 -14.268 1.00 92.12 382 TRP A N 1
ATOM 2922 C CA . TRP A 1 382 ? -7.572 -6.298 -14.139 1.00 92.12 382 TRP A CA 1
ATOM 2923 C C . TRP A 1 382 ? -7.106 -6.899 -15.479 1.00 92.12 382 TRP A C 1
ATOM 2925 O O . TRP A 1 382 ? -7.782 -6.702 -16.491 1.00 92.12 382 TRP A O 1
ATOM 2935 N N . PRO A 1 383 ? -6.015 -7.695 -15.514 1.00 91.12 383 PRO A N 1
ATOM 2936 C CA . PRO A 1 383 ? -5.213 -8.206 -14.391 1.00 91.12 383 PRO A CA 1
ATOM 2937 C C . PRO A 1 383 ? -4.066 -7.297 -13.913 1.00 91.12 383 PRO A C 1
ATOM 2939 O O . PRO A 1 383 ? -3.380 -7.639 -12.953 1.00 91.12 383 PRO A O 1
ATOM 2942 N N . GLN A 1 384 ? -3.840 -6.137 -14.529 1.00 91.75 384 GLN A N 1
ATOM 2943 C CA . GLN A 1 384 ? -2.764 -5.198 -14.185 1.00 91.75 384 GLN A CA 1
ATOM 2944 C C . GLN A 1 384 ? -3.073 -4.322 -12.956 1.00 91.75 384 GLN A C 1
ATOM 2946 O O . GLN A 1 384 ? -2.680 -3.157 -12.911 1.00 91.75 384 GLN A O 1
ATOM 2951 N N . GLY A 1 385 ? -3.734 -4.866 -11.927 1.00 94.12 385 GLY A N 1
ATOM 2952 C CA . GLY A 1 385 ? -4.190 -4.103 -10.755 1.00 94.12 385 GLY A CA 1
ATOM 2953 C C . GLY A 1 385 ? -3.094 -3.259 -10.095 1.00 94.12 385 GLY A C 1
ATOM 2954 O O . GLY A 1 385 ? -3.347 -2.133 -9.670 1.00 94.12 385 GLY A O 1
ATOM 2955 N N . LEU A 1 386 ? -1.851 -3.756 -10.079 1.00 94.88 386 LEU A N 1
ATOM 2956 C CA . LEU A 1 386 ? -0.710 -3.031 -9.516 1.00 94.88 386 LEU A CA 1
ATOM 2957 C C . LEU A 1 386 ? -0.471 -1.677 -10.200 1.00 94.88 386 LEU A C 1
ATOM 2959 O O . LEU A 1 386 ? -0.081 -0.719 -9.537 1.00 94.88 386 LEU A O 1
ATOM 2963 N N . CYS A 1 387 ? -0.766 -1.572 -11.497 1.00 96.44 387 CYS A N 1
ATOM 2964 C CA . CYS A 1 387 ? -0.605 -0.362 -12.299 1.00 96.44 387 CYS A CA 1
ATOM 2965 C C . CYS A 1 387 ? -1.700 0.685 -12.044 1.00 96.44 387 CYS A C 1
ATOM 2967 O O . CYS A 1 387 ? -1.596 1.791 -12.570 1.00 96.44 387 CYS A O 1
ATOM 2969 N N . TYR A 1 388 ? -2.738 0.380 -11.250 1.00 97.50 388 TYR A N 1
ATOM 2970 C CA . TYR A 1 388 ? -3.872 1.286 -11.060 1.00 97.50 388 TYR A CA 1
ATOM 2971 C C . TYR A 1 388 ? -3.421 2.685 -10.636 1.00 97.50 388 TYR A C 1
ATOM 2973 O O . TYR A 1 388 ? -2.763 2.859 -9.615 1.00 97.50 388 TYR A O 1
ATOM 2981 N N . ALA A 1 389 ? -3.792 3.684 -11.418 1.00 97.75 389 ALA A N 1
ATOM 2982 C CA . ALA A 1 389 ? -3.722 5.086 -11.051 1.00 97.75 389 ALA A CA 1
ATOM 2983 C C . ALA A 1 389 ? -5.066 5.696 -11.428 1.00 97.75 389 ALA A C 1
ATOM 2985 O O . ALA A 1 389 ? -5.590 5.422 -12.517 1.00 97.75 389 ALA A O 1
ATOM 2986 N N . ASN A 1 390 ? -5.641 6.466 -10.511 1.00 97.56 390 ASN A N 1
ATOM 2987 C CA . ASN A 1 390 ? -6.958 7.034 -10.726 1.00 97.56 390 ASN A CA 1
ATOM 2988 C C . ASN A 1 390 ? -6.936 8.124 -11.809 1.00 97.56 390 ASN A C 1
ATOM 2990 O O . ASN A 1 390 ? -5.895 8.612 -12.265 1.00 97.56 390 ASN A O 1
ATOM 2994 N N . GLU A 1 391 ? -8.130 8.493 -12.243 1.00 96.06 391 GLU A N 1
ATOM 2995 C CA . GLU A 1 391 ? -8.345 9.346 -13.399 1.00 96.06 391 GLU A CA 1
ATOM 2996 C C . GLU A 1 391 ? -7.887 10.797 -13.158 1.00 96.06 391 GLU A C 1
ATOM 2998 O O . GLU A 1 391 ? -7.512 11.471 -14.115 1.00 96.06 391 GLU A O 1
ATOM 3003 N N . LEU A 1 392 ? -7.808 11.260 -11.899 1.00 96.81 392 LEU A N 1
ATOM 3004 C CA . LEU A 1 392 ? -7.297 12.600 -11.559 1.00 96.81 392 LEU A CA 1
ATOM 3005 C C . LEU A 1 392 ? -5.805 12.761 -11.879 1.00 96.81 392 LEU A C 1
ATOM 3007 O O . LEU A 1 392 ? -5.336 13.879 -12.074 1.00 96.81 392 LEU A O 1
ATOM 3011 N N . TRP A 1 393 ? -5.066 11.653 -11.965 1.00 96.38 393 TRP A N 1
ATOM 3012 C CA . TRP A 1 393 ? -3.625 11.645 -12.224 1.00 96.38 393 TRP A CA 1
ATOM 3013 C C . TRP A 1 393 ? -3.256 11.185 -13.639 1.00 96.38 393 TRP A C 1
ATOM 3015 O O . TRP A 1 393 ? -2.097 10.865 -13.911 1.00 96.38 393 TRP A O 1
ATOM 3025 N N . GLY A 1 394 ? -4.217 11.194 -14.567 1.00 93.31 394 GLY A N 1
ATOM 3026 C CA . GLY A 1 394 ? -4.018 10.773 -15.959 1.00 93.31 394 GLY A CA 1
ATOM 3027 C C . GLY A 1 394 ? -4.325 9.296 -16.217 1.00 93.31 394 GLY A C 1
ATOM 3028 O O . GLY A 1 394 ? -4.119 8.816 -17.329 1.00 93.31 394 GLY A O 1
ATOM 3029 N N . GLY A 1 395 ? -4.855 8.585 -15.217 1.00 94.88 395 GLY A N 1
ATOM 3030 C CA . GLY A 1 395 ? -5.288 7.200 -15.348 1.00 94.88 395 GLY A CA 1
ATOM 3031 C C . GLY A 1 395 ? -4.147 6.181 -15.348 1.00 94.88 395 GLY A C 1
ATOM 3032 O O . GLY A 1 395 ? -2.961 6.505 -15.333 1.00 94.88 395 GLY A O 1
ATOM 3033 N N . THR A 1 396 ? -4.539 4.907 -15.380 1.00 95.69 396 THR A N 1
ATOM 3034 C CA . THR A 1 396 ? -3.637 3.758 -15.200 1.00 95.69 396 THR A CA 1
ATOM 3035 C C . THR A 1 396 ? -2.513 3.736 -16.234 1.00 95.69 396 THR A C 1
ATOM 3037 O O . THR A 1 396 ? -1.366 3.577 -15.855 1.00 95.69 396 THR A O 1
ATOM 3040 N N . ARG A 1 397 ? -2.798 3.963 -17.522 1.00 94.19 397 ARG A N 1
ATOM 3041 C CA . ARG A 1 397 ? -1.809 3.802 -18.605 1.00 94.19 397 ARG A CA 1
ATOM 3042 C C . ARG A 1 397 ? -0.581 4.718 -18.485 1.00 94.19 397 ARG A C 1
ATOM 3044 O O . ARG A 1 397 ? 0.502 4.348 -18.925 1.00 94.19 397 ARG A O 1
ATOM 3051 N N . GLU A 1 398 ? -0.755 5.900 -17.898 1.00 94.38 398 GLU A N 1
ATOM 3052 C CA . GLU A 1 398 ? 0.309 6.893 -17.689 1.00 94.38 398 GLU A CA 1
ATOM 3053 C C . GLU A 1 398 ? 0.804 6.925 -16.233 1.00 94.38 398 GLU A C 1
ATOM 3055 O O . GLU A 1 398 ? 1.586 7.799 -15.848 1.00 94.38 398 GLU A O 1
ATOM 3060 N N . GLY A 1 399 ? 0.375 5.968 -15.402 1.00 95.50 399 GLY A N 1
ATOM 3061 C CA . GLY A 1 399 ? 0.739 5.912 -13.987 1.00 95.50 399 GLY A CA 1
ATOM 3062 C C . GLY A 1 399 ? 2.246 5.773 -13.754 1.00 95.50 399 GLY A C 1
ATOM 3063 O O . GLY A 1 399 ? 2.748 6.309 -12.765 1.00 95.50 399 GLY A O 1
ATOM 3064 N N . TYR A 1 400 ? 2.979 5.169 -14.699 1.00 95.00 400 TYR A N 1
ATOM 3065 C CA . TYR A 1 400 ? 4.441 5.024 -14.649 1.00 95.00 400 TYR A CA 1
ATOM 3066 C C . TYR A 1 400 ? 5.191 6.364 -14.605 1.00 95.00 400 TYR A C 1
ATOM 3068 O O . TYR A 1 400 ? 6.321 6.420 -14.134 1.00 95.00 400 TYR A O 1
ATOM 3076 N N . LEU A 1 401 ? 4.568 7.455 -15.070 1.00 95.38 401 LEU A N 1
ATOM 3077 C CA . LEU A 1 401 ? 5.137 8.804 -14.996 1.00 95.38 401 LEU A CA 1
ATOM 3078 C C . LEU A 1 401 ? 4.974 9.439 -13.606 1.00 95.38 401 LEU A C 1
ATOM 3080 O O . LEU A 1 401 ? 5.487 10.527 -13.355 1.00 95.38 401 LEU A O 1
ATOM 3084 N N . ARG A 1 402 ? 4.170 8.834 -12.725 1.00 96.19 402 ARG A N 1
ATOM 3085 C CA . ARG A 1 402 ? 3.846 9.366 -11.392 1.00 96.19 402 ARG A CA 1
ATOM 3086 C C . ARG A 1 402 ? 4.406 8.483 -10.293 1.00 96.19 402 ARG A C 1
ATOM 3088 O O . ARG A 1 402 ? 4.840 9.006 -9.270 1.00 96.19 402 ARG A O 1
ATOM 3095 N N . LEU A 1 403 ? 4.382 7.172 -10.506 1.00 95.06 403 LEU A N 1
ATOM 3096 C CA . LEU A 1 403 ? 4.799 6.153 -9.557 1.00 95.06 403 LEU A CA 1
ATOM 3097 C C . LEU A 1 403 ? 5.595 5.061 -10.276 1.00 95.06 403 LEU A C 1
ATOM 3099 O O . LEU A 1 403 ? 5.391 4.801 -11.454 1.00 95.06 403 LEU A O 1
ATOM 3103 N N . SER A 1 404 ? 6.482 4.400 -9.540 1.00 92.50 404 SER A N 1
ATOM 3104 C CA . SER A 1 404 ? 7.324 3.304 -10.031 1.00 92.50 404 SER A CA 1
ATOM 3105 C C . SER A 1 404 ? 7.494 2.238 -8.934 1.00 92.50 404 SER A C 1
ATOM 3107 O O . SER A 1 404 ? 6.875 2.361 -7.869 1.00 92.50 404 SER A O 1
ATOM 3109 N N . ASP A 1 405 ? 8.306 1.203 -9.179 1.00 90.25 405 ASP A N 1
ATOM 3110 C CA . ASP A 1 405 ? 8.553 0.073 -8.268 1.00 90.25 405 ASP A CA 1
ATOM 3111 C C . ASP A 1 405 ? 7.237 -0.668 -7.948 1.00 90.25 405 ASP A C 1
ATOM 3113 O O . ASP A 1 405 ? 6.355 -0.772 -8.807 1.00 90.25 405 ASP A O 1
ATOM 3117 N N . SER A 1 406 ? 7.048 -1.135 -6.711 1.00 92.44 406 SER A N 1
ATOM 3118 C CA . SER A 1 406 ? 5.851 -1.855 -6.264 1.00 92.44 406 SER A CA 1
ATOM 3119 C C . SER A 1 406 ? 4.556 -1.034 -6.298 1.00 92.44 406 SER A C 1
ATOM 3121 O O . SER A 1 406 ? 3.498 -1.536 -5.938 1.00 92.44 406 SER A O 1
ATOM 3123 N N . ASN A 1 407 ? 4.599 0.221 -6.758 1.00 94.44 407 ASN A N 1
ATOM 3124 C CA . ASN A 1 407 ? 3.399 0.975 -7.105 1.00 94.44 407 ASN A CA 1
ATOM 3125 C C . ASN A 1 407 ? 2.995 0.855 -8.577 1.00 94.44 407 ASN A C 1
ATOM 3127 O O . ASN A 1 407 ? 1.942 1.379 -8.915 1.00 94.44 407 ASN A O 1
ATOM 3131 N N . TYR A 1 408 ? 3.793 0.296 -9.483 1.00 95.38 408 TYR A N 1
ATOM 3132 C CA . TYR A 1 408 ? 3.397 0.263 -10.895 1.00 95.38 408 TYR A CA 1
ATOM 3133 C C . TYR A 1 408 ? 3.970 -0.927 -11.655 1.00 95.38 408 TYR A C 1
ATOM 3135 O O . TYR A 1 408 ? 3.214 -1.682 -12.259 1.00 95.38 408 TYR A O 1
ATOM 3143 N N . ASP A 1 409 ? 5.282 -1.123 -11.605 1.00 94.56 409 ASP A N 1
ATOM 3144 C CA . ASP A 1 409 ? 5.976 -2.187 -12.324 1.00 94.56 409 ASP A CA 1
ATOM 3145 C C . ASP A 1 409 ? 6.968 -2.858 -11.386 1.00 94.56 409 ASP A C 1
ATOM 3147 O O . ASP A 1 409 ? 8.033 -2.329 -11.060 1.00 94.56 409 ASP A O 1
ATOM 3151 N N . TRP A 1 410 ? 6.570 -4.045 -10.948 1.00 92.88 410 TRP A N 1
ATOM 3152 C CA . TRP A 1 410 ? 7.327 -4.902 -10.051 1.00 92.88 410 TRP A CA 1
ATOM 3153 C C . TRP A 1 410 ? 7.722 -6.215 -10.735 1.00 92.88 410 TRP A C 1
ATOM 3155 O O . TRP A 1 410 ? 8.088 -7.187 -10.078 1.00 92.88 410 TRP A O 1
ATOM 3165 N N . GLY A 1 411 ? 7.653 -6.237 -12.071 1.00 92.50 411 GLY A N 1
ATOM 3166 C CA . GLY A 1 411 ? 8.006 -7.385 -12.896 1.00 92.50 411 GLY A CA 1
ATOM 3167 C C . GLY A 1 411 ? 6.835 -8.239 -13.392 1.00 92.50 411 GLY A C 1
ATOM 3168 O O . GLY A 1 411 ? 7.051 -9.247 -14.052 1.00 92.50 411 GLY A O 1
ATOM 3169 N N . GLN A 1 412 ? 5.586 -7.848 -13.139 1.00 92.94 412 GLN A N 1
ATOM 3170 C CA . GLN A 1 412 ? 4.406 -8.667 -13.446 1.00 92.94 412 GLN A CA 1
ATOM 3171 C C . GLN A 1 412 ? 4.066 -8.794 -14.949 1.00 92.94 412 GLN A C 1
ATOM 3173 O O . GLN A 1 412 ? 3.234 -9.618 -15.330 1.00 92.94 412 GLN A O 1
ATOM 3178 N N . GLY A 1 413 ? 4.669 -7.973 -15.815 1.00 93.88 413 GLY A N 1
ATOM 3179 C CA . GLY A 1 413 ? 4.241 -7.792 -17.209 1.00 93.88 413 GLY A CA 1
ATOM 3180 C C . GLY A 1 413 ? 4.693 -8.838 -18.233 1.00 93.88 413 GLY A C 1
ATOM 3181 O O . GLY A 1 413 ? 4.360 -8.694 -19.407 1.00 93.88 413 GLY A O 1
ATOM 3182 N N . LEU A 1 414 ? 5.438 -9.883 -17.850 1.00 95.06 414 LEU A N 1
ATOM 3183 C CA . LEU A 1 414 ? 6.034 -10.824 -18.818 1.00 95.06 414 LEU A CA 1
ATOM 3184 C C . LEU A 1 414 ? 4.999 -11.558 -19.684 1.00 95.06 414 LEU A C 1
ATOM 3186 O O . LEU A 1 414 ? 5.210 -11.730 -20.881 1.00 95.06 414 LEU A O 1
ATOM 3190 N N . LYS A 1 415 ? 3.848 -11.941 -19.117 1.00 93.94 415 LYS A N 1
ATOM 3191 C CA . LYS A 1 415 ? 2.775 -12.619 -19.873 1.00 93.94 415 LYS A CA 1
ATOM 3192 C C . LYS A 1 415 ? 2.128 -11.712 -20.921 1.00 93.94 415 LYS A C 1
ATOM 3194 O O . LYS A 1 415 ? 1.765 -12.174 -22.000 1.00 93.94 415 LYS A O 1
ATOM 3199 N N . GLU A 1 416 ? 1.951 -10.435 -20.591 1.00 95.12 416 GLU A N 1
ATOM 3200 C CA . GLU A 1 416 ? 1.429 -9.435 -21.527 1.00 95.12 416 GLU A CA 1
ATOM 3201 C C . GLU A 1 416 ? 2.448 -9.160 -22.635 1.00 95.12 416 GLU A C 1
ATOM 3203 O O . GLU A 1 416 ? 2.087 -9.099 -23.808 1.00 95.12 416 GLU A O 1
ATOM 3208 N N . LEU A 1 417 ? 3.726 -9.087 -22.266 1.00 96.75 417 LEU A N 1
ATOM 3209 C CA . LEU A 1 417 ? 4.830 -8.915 -23.197 1.00 96.75 417 LEU A CA 1
ATOM 3210 C C . LEU A 1 417 ? 4.977 -10.089 -24.170 1.00 96.75 417 LEU A C 1
ATOM 3212 O O . LEU A 1 417 ? 5.161 -9.867 -25.364 1.00 96.75 417 LEU A O 1
ATOM 3216 N N . ASP A 1 418 ? 4.842 -11.328 -23.695 1.00 96.69 418 ASP A N 1
ATOM 3217 C CA . ASP A 1 418 ? 4.862 -12.507 -24.566 1.00 96.69 418 ASP A CA 1
ATOM 3218 C C . ASP A 1 418 ? 3.681 -12.517 -25.548 1.00 96.69 418 ASP A C 1
ATOM 3220 O O . ASP A 1 418 ? 3.840 -12.877 -26.715 1.00 96.69 418 ASP A O 1
ATOM 3224 N N . ARG A 1 419 ? 2.495 -12.086 -25.104 1.00 96.75 419 ARG A N 1
ATOM 3225 C CA . ARG A 1 419 ? 1.339 -11.943 -25.997 1.00 96.75 419 ARG A CA 1
ATOM 3226 C C . ARG A 1 419 ? 1.610 -10.898 -27.074 1.00 96.75 419 ARG A C 1
ATOM 3228 O O . ARG A 1 419 ? 1.450 -11.206 -28.247 1.00 96.75 419 ARG A O 1
ATOM 3235 N N . TRP A 1 420 ? 2.109 -9.723 -26.684 1.00 96.94 420 TRP A N 1
ATOM 3236 C CA . TRP A 1 420 ? 2.491 -8.672 -27.626 1.00 96.94 420 TRP A CA 1
ATOM 3237 C C . TRP A 1 420 ? 3.502 -9.189 -28.659 1.00 96.94 420 TRP A C 1
ATOM 3239 O O . TRP A 1 420 ? 3.291 -9.020 -29.856 1.00 96.94 420 TRP A O 1
ATOM 3249 N N . ARG A 1 421 ? 4.548 -9.901 -28.216 1.00 96.75 421 ARG A N 1
ATOM 3250 C CA . ARG A 1 421 ? 5.547 -10.542 -29.088 1.00 96.75 421 ARG A CA 1
ATOM 3251 C C . ARG A 1 421 ? 4.893 -11.475 -30.117 1.00 96.75 421 ARG A C 1
ATOM 3253 O O . ARG A 1 421 ? 5.215 -11.394 -31.301 1.00 96.75 421 ARG A O 1
ATOM 3260 N N . ARG A 1 422 ? 3.983 -12.352 -29.675 1.00 97.25 422 ARG A N 1
ATOM 3261 C CA . ARG A 1 422 ? 3.278 -13.308 -30.549 1.00 97.25 422 ARG A CA 1
ATOM 3262 C C . ARG A 1 422 ? 2.359 -12.621 -31.551 1.00 97.25 422 ARG A C 1
ATOM 3264 O O . ARG A 1 422 ? 2.382 -12.992 -32.720 1.00 97.25 422 ARG A O 1
ATOM 3271 N N . ASP A 1 423 ? 1.621 -11.605 -31.116 1.00 97.44 423 ASP A N 1
ATOM 3272 C CA . ASP A 1 423 ? 0.712 -10.837 -31.975 1.00 97.44 423 ASP A CA 1
ATOM 3273 C C . ASP A 1 423 ? 1.468 -10.080 -33.086 1.00 97.44 423 ASP A C 1
ATOM 3275 O O . ASP A 1 423 ? 0.903 -9.801 -34.140 1.00 97.44 423 ASP A O 1
ATOM 3279 N N . HIS A 1 424 ? 2.760 -9.802 -32.878 1.00 96.25 424 HIS A N 1
ATOM 3280 C CA . HIS A 1 424 ? 3.651 -9.162 -33.854 1.00 96.25 424 HIS A CA 1
ATOM 3281 C C . HIS A 1 424 ? 4.555 -10.161 -34.605 1.00 96.25 424 HIS A C 1
ATOM 3283 O O . HIS A 1 424 ? 5.471 -9.745 -35.309 1.00 96.25 424 HIS A O 1
ATOM 3289 N N . GLY A 1 425 ? 4.326 -11.474 -34.468 1.00 95.69 425 GLY A N 1
ATOM 3290 C CA . GLY A 1 425 ? 5.058 -12.505 -35.217 1.00 95.69 425 GLY A CA 1
ATOM 3291 C C . GLY A 1 425 ? 6.538 -12.659 -34.840 1.00 95.69 425 GLY A C 1
ATOM 3292 O O . GLY A 1 425 ? 7.314 -13.216 -35.614 1.00 95.69 425 GLY A O 1
ATOM 3293 N N . LEU A 1 426 ? 6.953 -12.177 -33.666 1.00 95.00 426 LEU A N 1
ATOM 3294 C CA . LEU A 1 426 ? 8.352 -12.204 -33.238 1.00 95.00 426 LEU A CA 1
ATOM 3295 C C . LEU A 1 426 ? 8.690 -13.541 -32.571 1.00 95.00 426 LEU A C 1
ATOM 3297 O O . LEU A 1 426 ? 7.999 -13.958 -31.646 1.00 95.00 426 LEU A O 1
ATOM 3301 N N . ALA A 1 427 ? 9.772 -14.210 -32.976 1.00 94.69 427 ALA A N 1
ATOM 3302 C CA . ALA A 1 427 ? 10.173 -15.494 -32.384 1.00 94.69 427 ALA A CA 1
ATOM 3303 C C . ALA A 1 427 ? 10.780 -15.348 -30.975 1.00 94.69 427 ALA A C 1
ATOM 3305 O O . ALA A 1 427 ? 10.508 -16.166 -30.097 1.00 94.69 427 ALA A O 1
ATOM 3306 N N . ALA A 1 428 ? 11.565 -14.293 -30.754 1.00 95.44 428 ALA A N 1
ATOM 3307 C CA . ALA A 1 428 ? 12.253 -13.994 -29.501 1.00 95.44 428 ALA A CA 1
ATOM 3308 C C . ALA A 1 428 ? 12.409 -12.476 -29.324 1.00 95.44 428 ALA A C 1
ATOM 3310 O O . ALA A 1 428 ? 12.191 -11.722 -30.273 1.00 95.44 428 ALA A O 1
ATOM 3311 N N . MET A 1 429 ? 12.781 -12.034 -28.121 1.00 95.25 429 MET A N 1
ATOM 3312 C CA . MET A 1 429 ? 13.016 -10.617 -27.824 1.00 95.25 429 MET A CA 1
ATOM 3313 C C . MET A 1 429 ? 14.061 -10.442 -26.717 1.00 95.25 429 MET A C 1
ATOM 3315 O O . MET A 1 429 ? 14.058 -11.191 -25.736 1.00 95.25 429 MET A O 1
ATOM 3319 N N . ASP A 1 430 ? 14.933 -9.442 -26.851 1.00 96.69 430 ASP A N 1
ATOM 3320 C CA . ASP A 1 430 ? 15.818 -9.026 -25.762 1.00 96.69 430 ASP A CA 1
ATOM 3321 C C . ASP A 1 430 ? 15.028 -8.257 -24.701 1.00 96.69 430 ASP A C 1
ATOM 3323 O O . ASP A 1 430 ? 14.090 -7.515 -24.999 1.00 96.69 430 ASP A O 1
ATOM 3327 N N . LEU A 1 431 ? 15.385 -8.452 -23.437 1.00 97.31 431 LEU A N 1
ATOM 3328 C CA . LEU A 1 431 ? 14.569 -8.019 -22.314 1.00 97.31 431 LEU A CA 1
ATOM 3329 C C . LEU A 1 431 ? 15.429 -7.422 -21.201 1.00 97.31 431 LEU A C 1
ATOM 3331 O O . LEU A 1 431 ? 16.162 -8.135 -20.516 1.00 97.31 431 LEU A O 1
ATOM 3335 N N . TRP A 1 432 ? 15.254 -6.127 -20.940 1.00 95.88 432 TRP A N 1
ATOM 3336 C CA . TRP A 1 432 ? 15.763 -5.485 -19.733 1.00 95.88 432 TRP A CA 1
ATOM 3337 C C . TRP A 1 432 ? 14.630 -5.326 -18.711 1.00 95.88 432 TRP A C 1
ATOM 3339 O O . TRP A 1 432 ? 13.741 -4.480 -18.844 1.00 95.88 432 TRP A O 1
ATOM 3349 N N . HIS A 1 433 ? 14.632 -6.195 -17.698 1.00 94.50 433 HIS A N 1
ATOM 3350 C CA . HIS A 1 433 ? 13.489 -6.411 -16.808 1.00 94.50 433 HIS A CA 1
ATOM 3351 C C . HIS A 1 433 ? 13.834 -6.285 -15.323 1.00 94.50 433 HIS A C 1
ATOM 3353 O O . HIS A 1 433 ? 14.869 -6.778 -14.878 1.00 94.50 433 HIS A O 1
ATOM 3359 N N . PHE A 1 434 ? 12.941 -5.641 -14.563 1.00 91.25 434 PHE A N 1
ATOM 3360 C CA . PHE A 1 434 ? 13.110 -5.390 -13.130 1.00 91.25 434 PHE A CA 1
ATOM 3361 C C . PHE A 1 434 ? 12.853 -6.633 -12.264 1.00 91.25 434 PHE A C 1
ATOM 3363 O O . PHE A 1 434 ? 13.549 -6.852 -11.277 1.00 91.25 434 PHE A O 1
ATOM 3370 N N . GLY A 1 435 ? 11.854 -7.445 -12.623 1.00 89.94 435 GLY A N 1
ATOM 3371 C CA . GLY A 1 435 ? 11.399 -8.576 -11.817 1.00 89.94 435 GLY A CA 1
ATOM 3372 C C . GLY A 1 435 ? 12.416 -9.709 -11.660 1.00 89.94 435 GLY A C 1
ATOM 3373 O O . GLY A 1 435 ? 13.404 -9.827 -12.394 1.00 89.94 435 GLY A O 1
ATOM 3374 N N . LEU A 1 436 ? 12.128 -10.586 -10.697 1.00 89.31 436 LEU A N 1
ATOM 3375 C CA . LEU A 1 436 ? 12.917 -11.783 -10.382 1.00 89.31 436 LEU A CA 1
ATOM 3376 C C . LEU A 1 436 ? 12.342 -13.070 -10.992 1.00 89.31 436 LEU A C 1
ATOM 3378 O O . LEU A 1 436 ? 12.812 -14.154 -10.664 1.00 89.31 436 LEU A O 1
ATOM 3382 N N . ASP A 1 437 ? 11.325 -12.966 -11.850 1.00 90.75 437 ASP A N 1
ATOM 3383 C CA . ASP A 1 437 ? 10.738 -14.132 -12.510 1.00 90.75 437 ASP A CA 1
ATOM 3384 C C . ASP A 1 437 ? 11.804 -14.833 -13.382 1.00 90.75 437 ASP A C 1
ATOM 3386 O O . ASP A 1 437 ? 12.376 -14.180 -14.264 1.00 90.75 437 ASP A O 1
ATOM 3390 N N . PRO A 1 438 ? 12.100 -16.130 -13.152 1.00 91.56 438 PRO A N 1
ATOM 3391 C CA . PRO A 1 438 ? 13.114 -16.861 -13.912 1.00 91.56 438 PRO A CA 1
ATOM 3392 C C . PRO A 1 438 ? 12.778 -16.988 -15.404 1.00 91.56 438 PRO A C 1
ATOM 3394 O O . PRO A 1 438 ? 13.683 -17.205 -16.209 1.00 91.56 438 PRO A O 1
ATOM 3397 N N . GLU A 1 439 ? 11.513 -16.818 -15.802 1.00 91.56 439 GLU A N 1
ATOM 3398 C CA . GLU A 1 439 ? 11.110 -16.827 -17.213 1.00 91.56 439 GLU A CA 1
ATOM 3399 C C . GLU A 1 439 ? 11.771 -15.701 -18.021 1.00 91.56 439 GLU A C 1
ATOM 3401 O O . GLU A 1 439 ? 11.927 -15.831 -19.232 1.00 91.56 439 GLU A O 1
ATOM 3406 N N . LYS A 1 440 ? 12.246 -14.624 -17.376 1.00 92.75 440 LYS A N 1
ATOM 3407 C CA . LYS A 1 440 ? 12.973 -13.543 -18.067 1.00 92.75 440 LYS A CA 1
ATOM 3408 C C . LYS A 1 440 ? 14.288 -14.012 -18.712 1.00 92.75 440 LYS A C 1
ATOM 3410 O O . LYS A 1 440 ? 14.783 -13.347 -19.618 1.00 92.75 440 LYS A O 1
ATOM 3415 N N . GLU A 1 441 ? 14.865 -15.112 -18.222 1.00 91.81 441 GLU A N 1
ATOM 3416 C CA . GLU A 1 441 ? 16.151 -15.675 -18.668 1.00 91.81 441 GLU A CA 1
ATOM 3417 C C . GLU A 1 441 ? 15.977 -16.881 -19.604 1.00 91.81 441 GLU A C 1
ATOM 3419 O O . GLU A 1 441 ? 16.961 -17.504 -20.006 1.00 91.81 441 GLU A O 1
ATOM 3424 N N . ARG A 1 442 ? 14.735 -17.229 -19.957 1.00 93.12 442 ARG A N 1
ATOM 3425 C CA . ARG A 1 442 ? 14.401 -18.398 -20.776 1.00 93.12 442 ARG A CA 1
ATOM 3426 C C . ARG A 1 442 ? 13.770 -17.973 -22.100 1.00 93.12 442 ARG A C 1
ATOM 3428 O O . ARG A 1 442 ? 13.078 -16.955 -22.136 1.00 93.12 442 ARG A O 1
ATOM 3435 N N . PRO A 1 443 ? 13.931 -18.767 -23.179 1.00 91.94 443 PRO A N 1
ATOM 3436 C CA . PRO A 1 443 ? 13.191 -18.542 -24.415 1.00 91.94 443 PRO A CA 1
ATOM 3437 C C . PRO A 1 443 ? 11.688 -18.373 -24.132 1.00 91.94 443 PRO A C 1
ATOM 3439 O O . PRO A 1 443 ? 11.133 -19.154 -23.360 1.00 91.94 443 PRO A O 1
ATOM 3442 N N . PRO A 1 444 ? 11.020 -17.380 -24.744 1.00 95.00 444 PRO A N 1
ATOM 3443 C CA . PRO A 1 444 ? 11.479 -16.571 -25.877 1.00 95.00 444 PRO A CA 1
ATOM 3444 C C . PRO A 1 444 ? 12.247 -15.291 -25.488 1.00 95.00 444 PRO A C 1
ATOM 3446 O O . PRO A 1 444 ? 12.551 -14.481 -26.365 1.00 95.00 444 PRO A O 1
ATOM 3449 N N . PHE A 1 445 ? 12.534 -15.073 -24.204 1.00 97.12 445 PHE A N 1
ATOM 3450 C CA . PHE A 1 445 ? 13.225 -13.881 -23.726 1.00 97.12 445 PHE A CA 1
ATOM 3451 C C . PHE A 1 445 ? 14.732 -14.098 -23.602 1.00 97.12 445 PHE A C 1
ATOM 3453 O O . PHE A 1 445 ? 15.213 -15.138 -23.152 1.00 97.12 445 PHE A O 1
ATOM 3460 N N . HIS A 1 446 ? 15.490 -13.072 -23.976 1.00 95.56 446 HIS A N 1
ATOM 3461 C CA . HIS A 1 446 ? 16.923 -12.999 -23.728 1.00 95.56 446 HIS A CA 1
ATOM 3462 C C . HIS A 1 446 ? 17.192 -11.865 -22.747 1.00 95.56 446 HIS A C 1
ATOM 3464 O O . HIS A 1 446 ? 17.081 -10.690 -23.094 1.00 95.56 446 HIS A O 1
ATOM 3470 N N . PHE A 1 447 ? 17.517 -12.210 -21.503 1.00 96.25 447 PHE A N 1
ATOM 3471 C CA . PHE A 1 447 ? 17.782 -11.201 -20.486 1.00 96.25 447 PHE A CA 1
ATOM 3472 C C . PHE A 1 447 ? 19.022 -10.373 -20.846 1.00 96.25 447 PHE A C 1
ATOM 3474 O O . PHE A 1 447 ? 20.120 -10.910 -20.997 1.00 96.25 447 PHE A O 1
ATOM 3481 N N . LEU A 1 448 ? 18.832 -9.059 -20.952 1.00 94.88 448 LEU A N 1
ATOM 3482 C CA . LEU A 1 448 ? 19.865 -8.083 -21.274 1.00 94.88 448 LEU A CA 1
ATOM 3483 C C . LEU A 1 448 ? 19.945 -7.040 -20.144 1.00 94.88 448 LEU A C 1
ATOM 3485 O O . LEU A 1 448 ? 19.195 -6.060 -20.143 1.00 94.88 448 LEU A O 1
ATOM 3489 N N . PRO A 1 449 ? 20.810 -7.240 -19.132 1.00 93.56 449 PRO A N 1
ATOM 3490 C CA . PRO A 1 449 ? 20.903 -6.350 -17.980 1.00 93.56 449 PRO A CA 1
ATOM 3491 C C . PRO A 1 449 ? 21.716 -5.090 -18.307 1.00 93.56 449 PRO A C 1
ATOM 3493 O O . PRO A 1 449 ? 22.833 -4.940 -17.826 1.00 93.56 449 PRO A O 1
ATOM 3496 N N . LEU A 1 450 ? 21.143 -4.147 -19.064 1.00 92.12 450 LEU A N 1
ATOM 3497 C CA . LEU A 1 450 ? 21.863 -2.940 -19.514 1.00 92.12 450 LEU A CA 1
ATOM 3498 C C . LEU A 1 450 ? 22.459 -2.103 -18.370 1.00 92.12 450 LEU A C 1
ATOM 3500 O O . LEU A 1 450 ? 23.504 -1.495 -18.542 1.00 92.12 450 LEU A O 1
ATOM 3504 N N . HIS A 1 451 ? 21.853 -2.118 -17.178 1.00 89.88 451 HIS A N 1
ATOM 3505 C CA . HIS A 1 451 ? 22.447 -1.491 -15.988 1.00 89.88 451 HIS A CA 1
ATOM 3506 C C . HIS A 1 451 ? 23.839 -2.015 -15.614 1.00 89.88 451 HIS A C 1
ATOM 3508 O O . HIS A 1 451 ? 24.558 -1.310 -14.925 1.00 89.88 451 HIS A O 1
ATOM 3514 N N . LEU A 1 452 ? 24.224 -3.226 -16.012 1.00 89.88 452 LEU A N 1
ATOM 3515 C CA . LEU A 1 452 ? 25.541 -3.801 -15.716 1.00 89.88 452 LEU A CA 1
ATOM 3516 C C . LEU A 1 452 ? 26.554 -3.562 -16.846 1.00 89.88 452 LEU A C 1
ATOM 3518 O O . LEU A 1 452 ? 27.635 -4.144 -16.826 1.00 89.88 452 LEU A O 1
ATOM 3522 N N . MET A 1 453 ? 26.191 -2.759 -17.846 1.00 89.12 453 MET A N 1
ATOM 3523 C CA . MET A 1 453 ? 26.944 -2.563 -19.081 1.00 89.12 453 MET A CA 1
ATOM 3524 C C . MET A 1 453 ? 27.273 -1.080 -19.274 1.00 89.12 453 MET A C 1
ATOM 3526 O O . MET A 1 453 ? 26.575 -0.201 -18.767 1.00 89.12 453 MET A O 1
ATOM 3530 N N . GLU A 1 454 ? 28.332 -0.796 -20.027 1.00 86.19 454 GLU A N 1
ATOM 3531 C CA . GLU A 1 454 ? 28.681 0.569 -20.423 1.00 86.19 454 GLU A CA 1
ATOM 3532 C C . GLU A 1 454 ? 27.874 0.956 -21.667 1.00 86.19 454 GLU A C 1
ATOM 3534 O O . GLU A 1 454 ? 28.208 0.576 -22.785 1.00 86.19 454 GLU A O 1
ATOM 3539 N N . VAL A 1 455 ? 26.773 1.682 -21.460 1.00 88.44 455 VAL A N 1
ATOM 3540 C CA . VAL A 1 455 ? 25.905 2.184 -22.535 1.00 88.44 455 VAL A CA 1
ATOM 3541 C C . VAL A 1 455 ? 25.989 3.705 -22.548 1.00 88.44 455 VAL A C 1
ATOM 3543 O O . VAL A 1 455 ? 25.355 4.369 -21.726 1.00 88.44 455 VAL A O 1
ATOM 3546 N N . ALA A 1 456 ? 26.776 4.265 -23.467 1.00 87.81 456 ALA A N 1
ATOM 3547 C CA . ALA A 1 456 ? 26.945 5.707 -23.621 1.00 87.81 456 ALA A CA 1
ATOM 3548 C C . ALA A 1 456 ? 25.987 6.307 -24.658 1.00 87.81 456 ALA A C 1
ATOM 3550 O O . ALA A 1 456 ? 25.583 7.464 -24.518 1.00 87.81 456 ALA A O 1
ATOM 3551 N N . GLY A 1 457 ? 25.582 5.525 -25.661 1.00 89.25 457 GLY A N 1
ATOM 3552 C CA . GLY A 1 457 ? 24.630 5.938 -26.686 1.00 89.25 457 GLY A CA 1
ATOM 3553 C C . GLY A 1 457 ? 23.861 4.779 -27.329 1.00 89.25 457 GLY A C 1
ATOM 3554 O O . GLY A 1 457 ? 24.105 3.610 -27.023 1.00 89.25 457 GLY A O 1
ATOM 3555 N N . PRO A 1 458 ? 22.907 5.084 -28.232 1.00 87.81 458 PRO A N 1
ATOM 3556 C CA . PRO A 1 458 ? 22.094 4.071 -28.909 1.00 87.81 458 PRO A CA 1
ATOM 3557 C C . PRO A 1 458 ? 22.920 3.029 -29.676 1.00 87.81 458 PRO A C 1
ATOM 3559 O O . PRO A 1 458 ? 22.526 1.867 -29.755 1.00 87.81 458 PRO A O 1
ATOM 3562 N N . GLN A 1 459 ? 24.072 3.440 -30.213 1.00 89.12 459 GLN A N 1
ATOM 3563 C CA . GLN A 1 459 ? 24.992 2.590 -30.967 1.00 89.12 459 GLN A CA 1
ATOM 3564 C C . GLN A 1 459 ? 25.599 1.448 -30.138 1.00 89.12 459 GLN A C 1
ATOM 3566 O O . GLN A 1 459 ? 25.981 0.432 -30.711 1.00 89.12 459 GLN A O 1
ATOM 3571 N N . ASP A 1 460 ? 25.635 1.580 -28.809 1.00 89.94 460 ASP A N 1
ATOM 3572 C CA . ASP A 1 460 ? 26.220 0.570 -27.922 1.00 89.94 460 ASP A CA 1
ATOM 3573 C C . ASP A 1 460 ? 25.240 -0.580 -27.635 1.00 89.94 460 ASP A C 1
ATOM 3575 O O . ASP A 1 460 ? 25.650 -1.660 -27.224 1.00 89.94 460 ASP A O 1
ATOM 3579 N N . ILE A 1 461 ? 23.936 -0.378 -27.868 1.00 90.81 461 ILE A N 1
ATOM 3580 C CA . ILE A 1 461 ? 22.882 -1.338 -27.500 1.00 90.81 461 ILE A CA 1
ATOM 3581 C C . ILE A 1 461 ? 22.762 -2.463 -28.535 1.00 90.81 461 ILE A C 1
ATOM 3583 O O . ILE A 1 461 ? 22.747 -3.639 -28.172 1.00 90.81 461 ILE A O 1
ATOM 3587 N N . GLY A 1 462 ? 22.700 -2.120 -29.825 1.00 88.88 462 GLY A N 1
ATOM 3588 C CA . GLY A 1 462 ? 22.514 -3.087 -30.918 1.00 88.88 462 GLY A CA 1
ATOM 3589 C C . GLY A 1 462 ? 23.526 -4.248 -30.929 1.00 88.88 462 GLY A C 1
ATOM 3590 O O . GLY A 1 462 ? 23.104 -5.400 -31.061 1.00 88.88 462 GLY A O 1
ATOM 3591 N N . PRO A 1 463 ? 24.839 -4.001 -30.729 1.00 90.56 463 PRO A N 1
ATOM 3592 C CA . PRO A 1 463 ? 25.849 -5.060 -30.644 1.00 90.56 463 PRO A CA 1
ATOM 3593 C C . PRO A 1 463 ? 25.641 -6.054 -29.491 1.00 90.56 463 PRO A C 1
ATOM 3595 O O . PRO A 1 463 ? 26.087 -7.196 -29.587 1.00 90.56 463 PRO A O 1
ATOM 3598 N N . LEU A 1 464 ? 24.974 -5.638 -28.409 1.00 91.06 464 LEU A N 1
ATOM 3599 C CA . LEU A 1 464 ? 24.734 -6.456 -27.213 1.00 91.06 464 LEU A CA 1
ATOM 3600 C C . LEU A 1 464 ? 23.478 -7.327 -27.334 1.00 91.06 464 LEU A C 1
ATOM 3602 O O . LEU A 1 464 ? 23.343 -8.334 -26.636 1.00 91.06 464 LEU A O 1
ATOM 3606 N N . MET A 1 465 ? 22.544 -6.928 -28.196 1.00 92.19 465 MET A N 1
ATOM 3607 C CA . MET A 1 465 ? 21.275 -7.622 -28.389 1.00 92.19 465 MET A CA 1
ATOM 3608 C C . MET A 1 465 ? 21.482 -8.963 -29.092 1.00 92.19 465 MET A C 1
ATOM 3610 O O . MET A 1 465 ? 22.479 -9.177 -29.780 1.00 92.19 465 MET A O 1
ATOM 3614 N N . LYS A 1 466 ? 20.531 -9.889 -28.961 1.00 92.50 466 LYS A N 1
ATOM 3615 C CA . LYS A 1 466 ? 20.471 -11.141 -29.739 1.00 92.50 466 LYS A CA 1
ATOM 3616 C C . LYS A 1 466 ? 19.446 -11.073 -30.868 1.00 92.50 466 LYS A C 1
ATOM 3618 O O . LYS A 1 466 ? 19.611 -11.775 -31.859 1.00 92.50 466 LYS A O 1
ATOM 3623 N N . THR A 1 467 ? 18.465 -10.194 -30.748 1.00 92.62 467 THR A N 1
ATOM 3624 C CA . THR A 1 467 ? 17.342 -9.972 -31.665 1.00 92.62 467 THR A CA 1
ATOM 3625 C C . THR A 1 467 ? 17.337 -8.520 -32.154 1.00 92.62 467 THR A C 1
ATOM 3627 O O . THR A 1 467 ? 18.219 -7.753 -31.778 1.00 92.62 467 THR A O 1
ATOM 3630 N N . ASP A 1 468 ? 16.359 -8.141 -32.980 1.00 92.62 468 ASP A N 1
ATOM 3631 C CA . ASP A 1 468 ? 16.156 -6.742 -33.393 1.00 92.62 468 ASP A CA 1
ATOM 3632 C C . ASP A 1 468 ? 15.262 -5.953 -32.419 1.00 92.62 468 ASP A C 1
ATOM 3634 O O . ASP A 1 468 ? 15.094 -4.745 -32.578 1.00 92.62 468 ASP A O 1
ATOM 3638 N N . TYR A 1 469 ? 14.669 -6.609 -31.414 1.00 95.38 469 TYR A N 1
ATOM 3639 C CA . TYR A 1 469 ? 13.671 -6.014 -30.523 1.00 95.38 469 TYR A CA 1
ATOM 3640 C C . TYR A 1 469 ? 14.140 -6.040 -29.071 1.00 95.38 469 TYR A C 1
ATOM 3642 O O . TYR A 1 469 ? 14.519 -7.085 -28.544 1.00 95.38 469 TYR A O 1
ATOM 3650 N N . LEU A 1 470 ? 14.053 -4.891 -28.403 1.00 96.88 470 LEU A N 1
ATOM 3651 C CA . LEU A 1 470 ? 14.359 -4.745 -26.983 1.00 96.88 470 LEU A CA 1
ATOM 3652 C C . LEU A 1 470 ? 13.116 -4.276 -26.231 1.00 96.88 470 LEU A C 1
ATOM 3654 O O . LEU A 1 470 ? 12.611 -3.182 -26.480 1.00 96.88 470 LEU A O 1
ATOM 3658 N N . ALA A 1 471 ? 12.664 -5.070 -25.266 1.00 97.81 471 ALA A N 1
ATOM 3659 C CA . ALA A 1 471 ? 11.651 -4.666 -24.304 1.00 97.81 471 ALA A CA 1
ATOM 3660 C C . ALA A 1 471 ? 12.289 -4.195 -22.994 1.00 97.81 471 ALA A C 1
ATOM 3662 O O . ALA A 1 471 ? 13.133 -4.880 -22.415 1.00 97.81 471 ALA A O 1
ATOM 3663 N N . VAL A 1 472 ? 11.843 -3.046 -22.489 1.00 97.25 472 VAL A N 1
ATOM 3664 C CA . VAL A 1 472 ? 12.399 -2.409 -21.287 1.00 97.25 472 VAL A CA 1
ATOM 3665 C C . VAL A 1 472 ? 11.290 -2.114 -20.289 1.00 97.25 472 VAL A C 1
ATOM 3667 O O . VAL A 1 472 ? 10.314 -1.443 -20.626 1.00 97.25 472 VAL A O 1
ATOM 3670 N N . GLY A 1 473 ? 11.442 -2.601 -19.056 1.00 96.62 473 GLY A N 1
ATOM 3671 C CA . GLY A 1 473 ? 10.491 -2.345 -17.970 1.00 96.62 473 GLY A CA 1
ATOM 3672 C C . GLY A 1 473 ? 10.430 -0.866 -17.567 1.00 96.62 473 GLY A C 1
ATOM 3673 O O . GLY A 1 473 ? 11.461 -0.204 -17.429 1.00 96.62 473 GLY A O 1
ATOM 3674 N N . THR A 1 474 ? 9.226 -0.347 -17.330 1.00 96.00 474 THR A N 1
ATOM 3675 C CA . THR A 1 474 ? 8.983 1.048 -16.921 1.00 96.00 474 THR A CA 1
ATOM 3676 C C . THR A 1 474 ? 9.733 1.438 -15.647 1.00 96.00 474 THR A C 1
ATOM 3678 O O . THR A 1 474 ? 10.230 2.562 -15.563 1.00 96.00 474 THR A O 1
ATOM 3681 N N . THR A 1 475 ? 9.896 0.524 -14.683 1.00 93.88 475 THR A N 1
ATOM 3682 C CA . THR A 1 475 ? 10.660 0.806 -13.455 1.00 93.88 475 THR A CA 1
ATOM 3683 C C . THR A 1 475 ? 12.149 1.000 -13.717 1.00 93.88 475 THR A C 1
ATOM 3685 O O . THR A 1 475 ? 12.773 1.841 -13.079 1.00 93.88 475 THR A O 1
ATOM 3688 N N . LEU A 1 476 ? 12.728 0.291 -14.686 1.00 93.94 476 LEU A N 1
ATOM 3689 C CA . LEU A 1 476 ? 14.126 0.505 -15.069 1.00 93.94 476 LEU A CA 1
ATOM 3690 C C . LEU A 1 476 ? 14.296 1.792 -15.879 1.00 93.94 476 LEU A C 1
ATOM 3692 O O . LEU A 1 476 ? 15.308 2.472 -15.745 1.00 93.94 476 LEU A O 1
ATOM 3696 N N . LEU A 1 477 ? 13.292 2.136 -16.688 1.00 94.19 477 LEU A N 1
ATOM 3697 C CA . LEU A 1 477 ? 13.344 3.288 -17.582 1.00 94.19 477 LEU A CA 1
ATOM 3698 C C . LEU A 1 477 ? 13.076 4.628 -16.871 1.00 94.19 477 LEU A C 1
ATOM 3700 O O . LEU A 1 477 ? 13.640 5.651 -17.261 1.00 94.19 477 LEU A O 1
ATOM 3704 N N . TYR A 1 478 ? 12.231 4.634 -15.834 1.00 92.00 478 TYR A N 1
ATOM 3705 C CA . TYR A 1 478 ? 11.809 5.855 -15.133 1.00 92.00 478 TYR A CA 1
ATOM 3706 C C . TYR A 1 478 ? 12.043 5.841 -13.616 1.00 92.00 478 TYR A C 1
ATOM 3708 O O . TYR A 1 478 ? 12.011 6.907 -13.012 1.00 92.00 478 TYR A O 1
ATOM 3716 N N . GLY A 1 479 ? 12.253 4.682 -12.988 1.00 87.31 479 GLY A N 1
ATOM 3717 C CA . GLY A 1 479 ? 12.229 4.524 -11.531 1.00 87.31 479 GLY A CA 1
ATOM 3718 C C . GLY A 1 479 ? 13.412 5.120 -10.758 1.00 87.31 479 GLY A C 1
ATOM 3719 O O . GLY A 1 479 ? 14.279 5.810 -11.286 1.00 87.31 479 GLY A O 1
ATOM 3720 N N . SER A 1 480 ? 13.438 4.853 -9.449 1.00 72.38 480 SER A N 1
ATOM 3721 C CA . SER A 1 480 ? 14.219 5.611 -8.457 1.00 72.38 480 SER A CA 1
ATOM 3722 C C . SER A 1 480 ? 15.680 5.199 -8.265 1.00 72.38 480 SER A C 1
ATOM 3724 O O . SER A 1 480 ? 16.297 5.578 -7.266 1.00 72.38 480 SER A O 1
ATOM 3726 N N . SER A 1 481 ? 16.248 4.399 -9.169 1.00 72.12 481 SER A N 1
ATOM 3727 C CA . SER A 1 481 ? 17.599 3.878 -8.964 1.00 72.12 481 SER A CA 1
ATOM 3728 C C . SER A 1 481 ? 18.651 4.987 -9.087 1.00 72.12 481 SER A C 1
ATOM 3730 O O . SER A 1 481 ? 18.768 5.646 -10.119 1.00 72.12 481 SER A O 1
ATOM 3732 N N . ASN A 1 482 ? 19.457 5.164 -8.034 1.00 69.50 482 ASN A N 1
ATOM 3733 C CA . ASN A 1 482 ? 20.594 6.096 -7.993 1.00 69.50 482 ASN A CA 1
ATOM 3734 C C . ASN A 1 482 ? 21.891 5.467 -8.524 1.00 69.50 482 ASN A C 1
ATOM 3736 O O . ASN A 1 482 ? 22.985 5.817 -8.086 1.00 69.50 482 ASN A O 1
ATOM 3740 N N . TYR A 1 483 ? 21.774 4.494 -9.423 1.00 80.94 483 TYR A N 1
ATOM 3741 C CA . TYR A 1 483 ? 22.918 3.828 -10.022 1.00 80.94 483 TYR A CA 1
ATOM 3742 C C . TYR A 1 483 ? 23.229 4.453 -11.383 1.00 80.94 483 TYR A C 1
ATOM 3744 O O . TYR A 1 483 ? 22.416 4.370 -12.302 1.00 80.94 483 TYR A O 1
ATOM 3752 N N . ALA A 1 484 ? 24.392 5.100 -11.501 1.00 83.06 484 ALA A N 1
ATOM 3753 C CA . ALA A 1 484 ? 24.734 5.916 -12.667 1.00 83.06 484 ALA A CA 1
ATOM 3754 C C . ALA A 1 484 ? 24.655 5.157 -14.012 1.00 83.06 484 ALA A C 1
ATOM 3756 O O . ALA A 1 484 ? 24.008 5.685 -14.918 1.00 83.06 484 ALA A O 1
ATOM 3757 N N . PRO A 1 485 ? 25.170 3.915 -14.149 1.00 84.94 485 PRO A N 1
ATOM 3758 C CA . PRO A 1 485 ? 25.030 3.153 -15.395 1.00 84.94 485 PRO A CA 1
ATOM 3759 C C . PRO A 1 485 ? 23.570 2.898 -15.792 1.00 84.94 485 PRO A C 1
ATOM 3761 O O . PRO A 1 485 ? 23.198 3.044 -16.954 1.00 84.94 485 PRO A O 1
ATOM 3764 N N . LEU A 1 486 ? 22.702 2.603 -14.814 1.00 87.31 486 LEU A N 1
ATOM 3765 C CA . LEU A 1 486 ? 21.266 2.455 -15.063 1.00 87.31 486 LEU A CA 1
ATOM 3766 C C . LEU A 1 486 ? 20.656 3.765 -15.568 1.00 87.31 486 LEU A C 1
ATOM 3768 O O . LEU A 1 486 ? 19.919 3.751 -16.551 1.00 87.31 486 LEU A O 1
ATOM 3772 N N . GLN A 1 487 ? 20.962 4.890 -14.917 1.00 87.81 487 GLN A N 1
ATOM 3773 C CA . GLN A 1 487 ? 20.426 6.196 -15.308 1.00 87.81 487 GLN A CA 1
ATOM 3774 C C . GLN A 1 487 ? 20.861 6.595 -16.719 1.00 87.81 487 GLN A C 1
ATOM 3776 O O . GLN A 1 487 ? 20.055 7.154 -17.464 1.00 87.81 487 GLN A O 1
ATOM 3781 N N . GLN A 1 488 ? 22.100 6.275 -17.093 1.00 90.50 488 GLN A N 1
ATOM 3782 C CA . GLN A 1 488 ? 22.642 6.540 -18.420 1.00 90.50 488 GLN A CA 1
ATOM 3783 C C . GLN A 1 488 ? 21.930 5.706 -19.492 1.00 90.50 488 GLN A C 1
ATOM 3785 O O . GLN A 1 488 ? 21.359 6.279 -20.422 1.00 90.50 488 GLN A O 1
ATOM 3790 N N . ALA A 1 489 ? 21.847 4.383 -19.316 1.00 92.62 489 ALA A N 1
ATOM 3791 C CA . ALA A 1 489 ? 21.130 3.501 -20.240 1.00 92.62 489 ALA A CA 1
ATOM 3792 C C . ALA A 1 489 ? 19.645 3.895 -20.378 1.00 92.62 489 ALA A C 1
ATOM 3794 O O . ALA A 1 489 ? 19.102 3.965 -21.482 1.00 92.62 489 ALA A O 1
ATOM 3795 N N . ALA A 1 490 ? 18.988 4.229 -19.263 1.00 93.69 490 ALA A N 1
ATOM 3796 C CA . ALA A 1 490 ? 17.608 4.700 -19.261 1.00 93.69 490 ALA A CA 1
ATOM 3797 C C . ALA A 1 490 ? 17.441 6.068 -19.950 1.00 93.69 490 ALA A C 1
ATOM 3799 O O . ALA A 1 490 ? 16.412 6.321 -20.574 1.00 93.69 490 ALA A O 1
ATOM 3800 N N . ALA A 1 491 ? 18.413 6.979 -19.841 1.00 92.62 491 ALA A N 1
ATOM 3801 C CA . ALA A 1 491 ? 18.382 8.266 -20.537 1.00 92.62 491 ALA A CA 1
ATOM 3802 C C . ALA A 1 491 ? 18.514 8.095 -22.057 1.00 92.62 491 ALA A C 1
ATOM 3804 O O . ALA A 1 491 ? 17.738 8.701 -22.794 1.00 92.62 491 ALA A O 1
ATOM 3805 N N . VAL A 1 492 ? 19.421 7.220 -22.509 1.00 93.31 492 VAL A N 1
ATOM 3806 C CA . VAL A 1 492 ? 19.572 6.861 -23.928 1.00 93.31 492 VAL A CA 1
ATOM 3807 C C . VAL A 1 492 ? 18.249 6.341 -24.489 1.00 93.31 492 VAL A C 1
ATOM 3809 O O . VAL A 1 492 ? 17.738 6.882 -25.466 1.00 93.31 492 VAL A O 1
ATOM 3812 N N . LEU A 1 493 ? 17.641 5.351 -23.830 1.00 95.25 493 LEU A N 1
ATOM 3813 C CA . LEU A 1 493 ? 16.389 4.737 -24.285 1.00 95.25 493 LEU A CA 1
ATOM 3814 C C . LEU A 1 493 ? 15.190 5.698 -24.247 1.00 95.25 493 LEU A C 1
ATOM 3816 O O . LEU A 1 493 ? 14.332 5.636 -25.124 1.00 95.25 493 LEU A O 1
ATOM 3820 N N . ARG A 1 494 ? 15.126 6.623 -23.280 1.00 94.69 494 ARG A N 1
ATOM 3821 C CA . ARG A 1 494 ? 14.085 7.671 -23.247 1.00 94.69 494 ARG A CA 1
ATOM 3822 C C . ARG A 1 494 ? 14.217 8.691 -24.380 1.00 94.69 494 ARG A C 1
ATOM 3824 O O . ARG A 1 494 ? 13.223 9.330 -24.712 1.00 94.69 494 ARG A O 1
ATOM 3831 N N . GLY A 1 495 ? 15.409 8.851 -24.956 1.00 93.75 495 GLY A N 1
ATOM 3832 C CA . GLY A 1 495 ? 15.640 9.694 -26.133 1.00 93.75 495 GLY A CA 1
ATOM 3833 C C . GLY A 1 495 ? 15.179 9.059 -27.449 1.00 93.75 495 GLY A C 1
ATOM 3834 O O . GLY A 1 495 ? 15.069 9.756 -28.456 1.00 93.75 495 GLY A O 1
ATOM 3835 N N . LEU A 1 496 ? 14.895 7.755 -27.451 1.00 94.12 496 LEU A N 1
ATOM 3836 C CA . LEU A 1 496 ? 14.438 7.014 -28.622 1.00 94.12 496 LEU A CA 1
ATOM 3837 C C . LEU A 1 496 ? 12.911 6.906 -28.644 1.00 94.12 496 LEU A C 1
ATOM 3839 O O . LEU A 1 496 ? 12.257 6.854 -27.603 1.00 94.12 496 LEU A O 1
ATOM 3843 N N . GLN A 1 497 ? 12.339 6.826 -29.846 1.00 94.62 497 GLN A N 1
ATOM 3844 C CA . GLN A 1 497 ? 10.911 6.566 -30.013 1.00 94.62 497 GLN A CA 1
ATOM 3845 C C . GLN A 1 497 ? 10.640 5.055 -29.918 1.00 94.62 497 GLN A C 1
ATOM 3847 O O . GLN A 1 497 ? 11.184 4.296 -30.724 1.00 94.62 497 GLN A O 1
ATOM 3852 N N . PRO A 1 498 ? 9.819 4.594 -28.958 1.00 96.69 498 PRO A N 1
ATOM 3853 C CA . PRO A 1 498 ? 9.421 3.195 -28.889 1.00 96.69 498 PRO A CA 1
ATOM 3854 C C . PRO A 1 498 ? 8.466 2.859 -30.043 1.00 96.69 498 PRO A C 1
ATOM 3856 O O . PRO A 1 498 ? 7.573 3.639 -30.372 1.00 96.69 498 PRO A O 1
ATOM 3859 N N . VAL A 1 499 ? 8.608 1.668 -30.627 1.00 96.00 499 VAL A N 1
ATOM 3860 C CA . VAL A 1 499 ? 7.713 1.178 -31.696 1.00 96.00 499 VAL A CA 1
ATOM 3861 C C . VAL A 1 499 ? 6.385 0.651 -31.154 1.00 96.00 499 VAL A C 1
ATOM 3863 O O . VAL A 1 499 ? 5.417 0.485 -31.891 1.00 96.00 499 VAL A O 1
ATOM 3866 N N . GLY A 1 500 ? 6.335 0.364 -29.855 1.00 96.06 500 GLY A N 1
ATOM 3867 C CA . GLY A 1 500 ? 5.172 -0.181 -29.180 1.00 96.06 500 GLY A CA 1
ATOM 3868 C C . GLY A 1 500 ? 5.366 -0.198 -27.672 1.00 96.06 500 GLY A C 1
ATOM 3869 O O . GLY A 1 500 ? 6.449 0.082 -27.155 1.00 96.06 500 GLY A O 1
ATOM 3870 N N . ARG A 1 501 ? 4.297 -0.522 -26.948 1.00 95.81 501 ARG A N 1
ATOM 3871 C CA . ARG A 1 501 ? 4.361 -0.740 -25.503 1.00 95.81 501 ARG A CA 1
ATOM 3872 C C . ARG A 1 501 ? 3.276 -1.690 -25.020 1.00 95.81 501 ARG A C 1
ATOM 3874 O O . ARG A 1 501 ? 2.181 -1.718 -25.583 1.00 95.81 501 ARG A O 1
ATOM 3881 N N . THR A 1 502 ? 3.575 -2.385 -23.933 1.00 96.06 502 THR A N 1
ATOM 3882 C CA . THR A 1 502 ? 2.587 -2.998 -23.036 1.00 96.06 502 THR A CA 1
ATOM 3883 C C . THR A 1 502 ? 2.286 -2.037 -21.879 1.00 96.06 502 THR A C 1
ATOM 3885 O O . THR A 1 502 ? 2.737 -0.887 -21.887 1.00 96.06 502 THR A O 1
ATOM 3888 N N . MET A 1 503 ? 1.530 -2.473 -20.867 1.00 95.50 503 MET A N 1
ATOM 3889 C CA . MET A 1 503 ? 1.292 -1.665 -19.665 1.00 95.50 503 MET A CA 1
ATOM 3890 C C . MET A 1 503 ? 2.583 -1.316 -18.903 1.00 95.50 503 MET A C 1
ATOM 3892 O O . MET A 1 503 ? 2.689 -0.222 -18.348 1.00 95.50 503 MET A O 1
ATOM 3896 N N . THR A 1 504 ? 3.557 -2.233 -18.877 1.00 96.25 504 THR A N 1
ATOM 3897 C CA . THR A 1 504 ? 4.781 -2.117 -18.060 1.00 96.25 504 THR A CA 1
ATOM 3898 C C . THR A 1 504 ? 6.077 -2.145 -18.862 1.00 96.25 504 THR A C 1
ATOM 3900 O O . THR A 1 504 ? 7.140 -2.015 -18.261 1.00 96.25 504 THR A O 1
ATOM 3903 N N . HIS A 1 505 ? 6.035 -2.306 -20.188 1.00 97.44 505 HIS A N 1
ATOM 3904 C CA . HIS A 1 505 ? 7.239 -2.350 -21.020 1.00 97.44 505 HIS A CA 1
ATOM 3905 C C . HIS A 1 505 ? 7.128 -1.455 -22.245 1.00 97.44 505 HIS A C 1
ATOM 3907 O O . HIS A 1 505 ? 6.112 -1.459 -22.936 1.00 97.44 505 HIS A O 1
ATOM 3913 N N . PHE A 1 506 ? 8.216 -0.760 -22.555 1.00 98.06 506 PHE A N 1
ATOM 3914 C CA . PHE A 1 506 ? 8.422 -0.102 -23.842 1.00 98.06 506 PHE A CA 1
ATOM 3915 C C . PHE A 1 506 ? 9.208 -1.022 -24.770 1.00 98.06 506 PHE A C 1
ATOM 3917 O O . PHE A 1 506 ? 10.167 -1.651 -24.324 1.00 98.06 506 PHE A O 1
ATOM 3924 N N . ILE A 1 507 ? 8.803 -1.105 -26.039 1.00 97.88 507 ILE A N 1
ATOM 3925 C CA . ILE A 1 507 ? 9.492 -1.890 -27.064 1.00 97.88 507 ILE A CA 1
ATOM 3926 C C . ILE A 1 507 ? 10.226 -0.950 -28.019 1.00 97.88 507 ILE A C 1
ATOM 3928 O O . ILE A 1 507 ? 9.637 -0.021 -28.575 1.00 97.88 507 ILE A O 1
ATOM 3932 N N . TYR A 1 508 ? 11.501 -1.241 -28.239 1.00 96.50 508 TYR A N 1
ATOM 3933 C CA . TYR A 1 508 ? 12.399 -0.548 -29.154 1.00 96.50 508 TYR A CA 1
ATOM 3934 C C . TYR A 1 508 ? 12.884 -1.503 -30.240 1.00 96.50 508 TYR A C 1
ATOM 3936 O O . TYR A 1 508 ? 12.947 -2.713 -30.017 1.00 96.50 508 TYR A O 1
ATOM 3944 N N . VAL A 1 509 ? 13.251 -0.948 -31.395 1.00 93.88 509 VAL A N 1
ATOM 3945 C CA . VAL A 1 509 ? 13.843 -1.702 -32.505 1.00 93.88 509 VAL A CA 1
ATOM 3946 C C . VAL A 1 509 ? 15.252 -1.194 -32.756 1.00 93.88 509 VAL A C 1
ATOM 3948 O O . VAL A 1 509 ? 15.459 0.003 -32.946 1.00 93.88 509 VAL A O 1
ATOM 3951 N N . PHE A 1 510 ? 16.198 -2.123 -32.777 1.00 89.12 510 PHE A N 1
ATOM 3952 C CA . PHE A 1 510 ? 17.592 -1.907 -33.138 1.00 89.12 510 PHE A CA 1
ATOM 3953 C C . PHE A 1 510 ? 17.914 -2.902 -34.249 1.00 89.12 510 PHE A C 1
ATOM 3955 O O . PHE A 1 510 ? 18.290 -4.035 -33.952 1.00 89.12 510 PHE A O 1
ATOM 3962 N N . PRO A 1 511 ? 17.719 -2.528 -35.524 1.00 72.50 511 PRO A N 1
ATOM 3963 C CA . PRO A 1 511 ? 17.945 -3.452 -36.619 1.00 72.50 511 PRO A CA 1
ATOM 3964 C C . PRO A 1 511 ? 19.423 -3.842 -36.635 1.00 72.50 511 PRO A C 1
ATOM 3966 O O . PRO A 1 511 ? 20.291 -3.002 -36.873 1.00 72.50 511 PRO A O 1
ATOM 3969 N N . LYS A 1 512 ? 19.725 -5.122 -36.426 1.00 64.12 512 LYS A N 1
ATOM 3970 C CA . LYS A 1 512 ? 21.067 -5.661 -36.677 1.00 64.12 512 LYS A CA 1
ATOM 3971 C C . LYS A 1 512 ? 21.388 -5.739 -38.171 1.00 64.12 512 LYS A C 1
ATOM 3973 O O . LYS A 1 512 ? 22.550 -5.885 -38.539 1.00 64.12 512 LYS A O 1
ATOM 3978 N N . HIS A 1 513 ? 20.358 -5.670 -39.020 1.00 47.84 513 HIS A N 1
ATOM 3979 C CA . HIS A 1 513 ? 20.415 -6.094 -40.420 1.00 47.84 513 HIS A CA 1
ATOM 3980 C C . HIS A 1 513 ? 19.897 -5.090 -41.459 1.00 47.84 513 HIS A C 1
ATOM 3982 O O . HIS A 1 513 ? 19.748 -5.466 -42.618 1.00 47.84 513 HIS A O 1
ATOM 3988 N N . THR A 1 514 ? 19.703 -3.808 -41.135 1.00 40.62 514 THR A N 1
ATOM 3989 C CA . THR A 1 514 ? 19.718 -2.786 -42.201 1.00 40.62 514 THR A CA 1
ATOM 3990 C C . THR A 1 514 ? 21.165 -2.438 -42.531 1.00 40.62 514 THR A C 1
ATOM 3992 O O . THR A 1 514 ? 21.677 -1.402 -42.115 1.00 40.62 514 THR A O 1
ATOM 3995 N N . GLN A 1 515 ? 21.835 -3.337 -43.253 1.00 33.31 515 GLN A N 1
ATOM 3996 C CA . GLN A 1 515 ? 22.883 -2.898 -44.170 1.00 33.31 515 GLN A CA 1
ATOM 3997 C C . GLN A 1 515 ? 22.207 -2.163 -45.338 1.00 33.31 515 GLN A C 1
ATOM 3999 O O . GLN A 1 515 ? 21.157 -2.621 -45.799 1.00 33.31 515 GLN A O 1
ATOM 4004 N N . PRO A 1 516 ? 22.760 -1.055 -45.844 1.00 32.19 516 PRO A N 1
ATOM 4005 C CA . PRO A 1 516 ? 22.908 -0.927 -47.281 1.00 32.19 516 PRO A CA 1
ATOM 4006 C C . PRO A 1 516 ? 23.979 -1.894 -47.799 1.00 32.19 516 PRO A C 1
ATOM 4008 O O . PRO A 1 516 ? 25.060 -1.973 -47.165 1.00 32.19 516 PRO A O 1
#

Radius of gyration: 35.94 Å; Cα contacts (8 Å, |Δi|>4): 679; chains: 1; bounding box: 105×60×128 Å

pLDDT: mean 82.27, std 22.34, range [25.52, 98.62]

Solvent-accessible surface area (backbone atoms only — not comparable to full-atom values): 28936 Å² total; per-residue (Å²): 144,84,90,74,74,52,72,64,56,53,53,55,44,51,51,64,78,60,18,39,62,56,43,19,50,49,44,54,66,29,33,38,55,56,43,28,51,67,75,46,100,60,47,46,53,53,25,25,52,24,49,52,51,19,55,49,37,44,66,71,9,68,89,49,61,65,58,46,37,28,50,50,25,6,50,28,44,13,54,11,36,70,39,33,70,67,36,73,54,51,50,59,54,34,57,50,42,43,51,56,48,49,50,70,75,53,58,78,72,82,73,73,71,97,81,71,75,83,71,84,72,80,76,82,82,86,80,89,85,84,90,82,91,89,86,88,88,82,90,79,88,79,88,78,85,88,77,86,89,92,84,89,87,88,82,89,81,93,84,87,81,94,76,77,84,82,71,91,75,74,99,69,78,67,72,84,55,50,61,61,52,53,52,59,74,40,43,67,58,52,56,40,51,53,51,20,50,50,46,12,50,49,49,35,43,62,71,64,34,48,88,62,44,52,39,66,69,52,31,59,50,26,67,69,43,59,88,46,76,67,25,51,53,46,33,51,45,26,66,65,49,23,76,50,33,52,54,47,48,54,50,52,50,51,51,53,50,36,72,69,37,35,41,25,38,48,71,74,41,70,35,84,46,52,56,66,60,50,64,68,53,48,47,70,32,39,44,44,64,48,70,70,45,45,59,55,54,27,51,75,77,30,51,72,38,63,76,38,53,39,34,48,30,19,49,50,50,55,63,55,51,46,75,47,23,61,67,68,38,67,62,84,47,38,48,33,53,52,29,34,37,43,25,47,23,45,14,49,41,48,33,39,68,75,42,61,73,71,64,18,53,51,48,50,50,49,51,52,53,30,50,52,46,34,44,50,55,31,60,71,35,54,90,53,23,48,29,47,24,27,71,95,66,67,19,39,85,50,22,62,53,41,30,30,37,66,38,37,35,64,46,81,47,59,69,59,48,50,49,54,36,54,79,68,72,46,82,55,35,21,31,33,67,78,35,86,62,70,64,50,68,31,87,52,31,40,60,42,66,54,56,83,39,92,42,89,44,73,82,54,49,49,81,73,46,89,47,44,36,40,37,35,23,46,31,64,54,62,27,34,68,90,44,67,46,35,49,42,38,21,50,44,56,68,75,49,82,59,81,46,66,58,92,39,30,43,27,35,75,40,73,85,72,78,69,134

Secondary structure (DSSP, 8-state):
------HHHHHHHHHHHSHHHHHHHHHHHH-HHHHHHHTSSSSHHHHHHHHHHHHHHHHHTTTS-HIIIIIHHHHHHHHHHHH-TTHHHHHHHHHHHHHHHHHHHSPPP----S------PPP-----------------------------------------------S---GGGHHHHHHHHTHHHHHHHHHHHHHHHHHHHHHH---SS--HHHHHHHTTS-SSHHHHHHHHHHHH--SSHHHHHHHHHHHHHHHH---EEETTEEESS--TTHHHHHHHHHS-HHHHHHHHHHHHH-GGGG--HHHHHHHHHHHHHTT-S--S-GGGGHHHHHHHHHHHHHHHHHHHHH--HHHHHHHHHHHHHHHHHHHHHHHHHTT-GGG---GGGT-GGGGGGTB-GGGT-SSTTHHHHHHHHHHTT-S-EEEE--S--GGGGSTTEEE--GGGS---SGGGTGGG-SSSEEEEEHHHHHS----HHHHHHHHHHHTSPPSEE-SSEEEEE--S----

Sequence (516 aa):
FRLLPSAFTLVELLVVIEGVALLAALLLATEPSILAHSTLATTDVAITACMVALVYHFDRGREQPWMERVALPGLWYGLAILSKASALVFAPLCLVSMELFRLTRHPAQNSHPPGTSPVNQPVPTQAGLSSLADPNPAMSDGNSAGDTALSDAHDRSAGDAAASVPNGTNPCGDWRHRPNHFWQRTQPFRRDLMQIIVIALVITFVYVRSDFQPEASFVKWAETLGDSGGGRALQWLAQHLRIFTNAGEGLVQQVKHNVRGHGVYLLGHVYPRSVWYYFPVVLSIKLAIPLLLAPLLALAFHPKSLGNWALICALVLLAFSITYRVQIGIRLILPLVALLAVGLAASLSETARALAGWKRRLVVTGIIAGMLWVVISAVRVWPQGLCYANELWGGTREGYLRLSDSNYDWGQGLKELDRWRRDHGLAAMDLWHFGLDPEKERPPFHFLPLHLMEVAGPQDIGPLMKTDYLAVGTTLLYGSSNYAPLQQAAAVLRGLQPVGRTMTHFIYVFPKHTQP

Foldseek 3Di:
DDDDDDPVVVLVCCCFVVNLVVQLVLCCCLWLQNVLCVVDPALLNQLLVLLVQLLVLCVVCCPPPCCSNAVSSLVSLLSNCVSDVCSVPLNVLLLVLQVVLVCVVDPPPPPDPPDDDPDDDDDPPDDDDDDDDDDDDDDDDDDDDDDDDDDDDDDDDDDDDDDDDDDDDDPPDDPVCVVVVVVVVCVSVVVRVVSSNVSSVCSNLVVQWFPQAQAPVQLVVLVVQPPPPVSVVSNVCRHRVGRRHRSVVVNVVVVVDQVVFAWFFFLLDTGRWDDLCLLVRLCLFRGEVLLVCLQVLLCVQPNVLLSDSLNSSLVSLNNVCSSGGHRQDNSVNSSSVSSSSSSSSSSLNVSLVVDDDPSNVVSSVSSVVSSVSSNVQNVVCPPQSLQATYVVVVTSLCSLSGHAHSSHFVFPCVVVVVVVCVVVVHQAAEEQTNYPPCCCVPPSYPYDPQLVDQDQAPVVVLVRTPDQKYKYFSCLLRTHDPRVSSPNVSVRVVVDDFPDDDSTITMHGHDPPPDD

Mean predicted aligned error: 11.88 Å